Protein 7W3R (pdb70)

Structure (mmCIF, N/CA/C/O backbone):
data_7W3R
#
_entry.id   7W3R
#
_cell.length_a   50.120
_cell.length_b   128.060
_cell.length_c   64.400
_cell.angle_alpha   90.000
_cell.angle_beta   93.490
_cell.angle_gamma   90.000
#
_symmetry.space_group_name_H-M   'P 1 21 1'
#
loop_
_entity.id
_entity.type
_entity.pdbx_description
1 polymer 'Ubiquitin carboxyl-terminal hydrolase 34'
2 non-polymer 'ZINC ION'
3 water water
#
loop_
_atom_site.group_PDB
_atom_site.id
_atom_site.type_symbol
_atom_site.label_atom_id
_atom_site.label_alt_id
_atom_site.label_comp_id
_atom_site.label_asym_id
_atom_site.label_entity_id
_atom_site.label_seq_id
_atom_site.pdbx_PDB_ins_code
_atom_site.Cartn_x
_atom_site.Cartn_y
_atom_site.Cartn_z
_atom_site.occupancy
_atom_site.B_iso_or_equiv
_atom_site.auth_seq_id
_atom_site.auth_comp_id
_atom_site.auth_asym_id
_atom_site.auth_atom_id
_atom_site.pdbx_PDB_model_num
ATOM 1 N N . ARG A 1 4 ? 44.666 71.512 36.633 1.00 63.46 1892 ARG A N 1
ATOM 2 C CA . ARG A 1 4 ? 44.296 70.122 36.407 1.00 64.53 1892 ARG A CA 1
ATOM 3 C C . ARG A 1 4 ? 42.885 69.843 36.933 1.00 60.22 1892 ARG A C 1
ATOM 4 O O . ARG A 1 4 ? 41.950 69.667 36.153 1.00 67.78 1892 ARG A O 1
ATOM 12 N N . PHE A 1 5 ? 42.731 69.799 38.256 1.00 54.04 1893 PHE A N 1
ATOM 13 C CA . PHE A 1 5 ? 41.419 69.767 38.889 1.00 48.74 1893 PHE A CA 1
ATOM 14 C C . PHE A 1 5 ? 41.419 70.739 40.062 1.00 52.39 1893 PHE A C 1
ATOM 15 O O . PHE A 1 5 ? 42.388 70.808 40.825 1.00 56.47 1893 PHE A O 1
ATOM 23 N N . VAL A 1 6 ? 40.320 71.470 40.207 1.00 49.37 1894 VAL A N 1
ATOM 24 C CA . VAL A 1 6 ? 40.143 72.510 41.217 1.00 46.08 1894 VAL A CA 1
ATOM 25 C C . VAL A 1 6 ? 39.429 71.929 42.427 1.00 45.08 1894 VAL A C 1
ATOM 26 O O . VAL A 1 6 ? 38.426 71.214 42.287 1.00 43.79 1894 VAL A O 1
ATOM 30 N N . GLY A 1 7 ? 39.920 72.252 43.622 1.00 41.34 1895 GLY A N 1
ATOM 31 C CA . GLY A 1 7 ? 39.268 71.816 44.837 1.00 39.29 1895 GLY A CA 1
ATOM 32 C C . GLY A 1 7 ? 38.149 72.753 45.262 1.00 37.53 1895 GLY A C 1
ATOM 33 O O . GLY A 1 7 ? 37.802 73.714 44.577 1.00 37.97 1895 GLY A O 1
ATOM 34 N N . LEU A 1 8 ? 37.583 72.456 46.431 1.00 38.77 1896 LEU A N 1
ATOM 35 C CA . LEU A 1 8 ? 36.547 73.279 47.048 1.00 42.97 1896 LEU A CA 1
ATOM 36 C C . LEU A 1 8 ? 36.939 73.544 48.490 1.00 38.32 1896 LEU A C 1
ATOM 37 O O . LEU A 1 8 ? 37.044 72.608 49.287 1.00 39.89 1896 LEU A O 1
ATOM 42 N N . THR A 1 9 ? 37.117 74.821 48.822 1.00 41.16 1897 THR A N 1
ATOM 43 C CA . THR A 1 9 ? 37.549 75.229 50.151 1.00 41.49 1897 THR A CA 1
ATOM 44 C C . THR A 1 9 ? 36.549 74.802 51.214 1.00 37.79 1897 THR A C 1
ATOM 45 O O . THR A 1 9 ? 35.360 75.104 51.125 1.00 40.74 1897 THR A O 1
ATOM 49 N N . ASN A 1 10 ? 37.036 74.104 52.231 1.00 37.39 1898 ASN A N 1
ATOM 50 C CA . ASN A 1 10 ? 36.209 73.799 53.388 1.00 42.44 1898 ASN A CA 1
ATOM 51 C C . ASN A 1 10 ? 35.914 75.086 54.155 1.00 51.85 1898 ASN A C 1
ATOM 52 O O . ASN A 1 10 ? 36.838 75.797 54.568 1.00 48.60 1898 ASN A O 1
ATOM 57 N N . LEU A 1 11 ? 34.626 75.394 54.324 1.00 51.04 1899 LEU A N 1
ATOM 58 C CA . LEU A 1 11 ? 34.177 76.596 55.019 1.00 53.05 1899 LEU A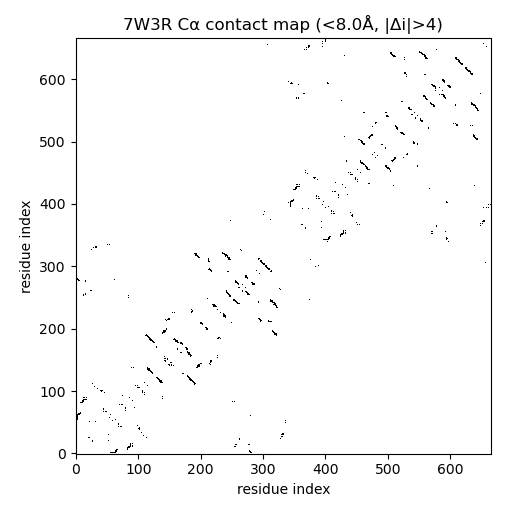 CA 1
ATOM 59 C C . LEU A 1 11 ? 34.089 76.409 56.525 1.00 54.98 1899 LEU A C 1
ATOM 60 O O . LEU A 1 11 ? 33.695 77.349 57.228 1.00 58.46 1899 LEU A O 1
ATOM 65 N N . GLY A 1 12 ? 34.435 75.224 57.023 1.00 51.29 1900 GLY A N 1
ATOM 66 C CA . GLY A 1 12 ? 34.242 74.848 58.409 1.00 54.91 1900 GLY A CA 1
ATOM 67 C C . GLY A 1 12 ? 34.025 73.354 58.562 1.00 56.85 1900 GLY A C 1
ATOM 68 O O . GLY A 1 12 ? 34.923 72.620 58.995 1.00 60.78 1900 GLY A O 1
ATOM 69 N N . ALA A 1 13 ? 32.831 72.887 58.201 1.00 55.20 1901 ALA A N 1
ATOM 70 C CA . ALA A 1 13 ? 32.502 71.465 58.234 1.00 48.85 1901 ALA A CA 1
ATOM 71 C C . ALA A 1 13 ? 31.695 71.097 56.992 1.00 51.18 1901 ALA A C 1
ATOM 72 O O . ALA A 1 13 ? 30.643 70.457 57.066 1.00 50.09 1901 ALA A O 1
ATOM 74 N N . THR A 1 14 ? 32.186 71.511 55.826 1.00 50.90 1902 THR A N 1
ATOM 75 C CA . THR A 1 14 ? 31.474 71.322 54.567 1.00 48.23 1902 THR A CA 1
ATOM 76 C C . THR A 1 14 ? 32.162 70.294 53.674 1.00 46.60 1902 THR A C 1
ATOM 77 O O . THR A 1 14 ? 32.133 70.398 52.444 1.00 48.33 1902 THR A O 1
ATOM 81 N N . CYS A 1 15 ? 32.781 69.287 54.309 1.00 40.39 1903 CYS A N 1
ATOM 82 C CA . CYS A 1 15 ? 33.240 68.086 53.615 1.00 42.09 1903 CYS A CA 1
ATOM 83 C C . CYS A 1 15 ? 32.143 67.508 52.728 1.00 41.67 1903 CYS A C 1
ATOM 84 O O . CYS A 1 15 ? 32.367 67.221 51.545 1.00 45.54 1903 CYS A O 1
ATOM 87 N N . TYR A 1 16 ? 30.948 67.337 53.296 1.00 43.63 1904 TYR A N 1
ATOM 88 C CA . TYR A 1 16 ? 29.839 66.690 52.596 1.00 41.14 1904 TYR A CA 1
ATOM 89 C C . TYR A 1 16 ? 29.454 67.436 51.323 1.00 43.06 1904 TYR A C 1
ATOM 90 O O . TYR A 1 16 ? 28.994 66.818 50.354 1.00 38.69 1904 TYR A O 1
ATOM 99 N N . LEU A 1 17 ? 29.610 68.763 51.311 1.00 40.47 1905 LEU A N 1
ATOM 100 C CA . LEU A 1 17 ? 29.263 69.537 50.121 1.00 38.68 1905 LEU A CA 1
ATOM 101 C C . LEU A 1 17 ? 30.282 69.307 49.014 1.00 36.52 1905 LEU A C 1
ATOM 102 O O . LEU A 1 17 ? 29.920 69.075 47.856 1.00 34.46 1905 LEU A O 1
ATOM 107 N N . ALA A 1 18 ? 31.568 69.371 49.364 1.00 32.99 1906 ALA A N 1
ATOM 108 C CA . ALA A 1 18 ? 32.629 69.194 48.385 1.00 29.69 1906 ALA A CA 1
ATOM 109 C C . ALA A 1 18 ? 32.546 67.827 47.707 1.00 32.26 1906 ALA A C 1
ATOM 110 O O . ALA A 1 18 ? 32.682 67.731 46.482 1.00 34.25 1906 ALA A O 1
ATOM 112 N N . SER A 1 19 ? 32.379 66.748 48.500 1.00 31.74 1907 SER A N 1
ATOM 113 C CA . SER A 1 19 ? 32.178 65.417 47.923 1.00 35.63 1907 SER A CA 1
ATOM 114 C C . SER A 1 19 ? 30.972 65.378 46.978 1.00 32.95 1907 SER A C 1
ATOM 115 O O . SER A 1 19 ? 31.056 64.805 45.889 1.00 34.46 1907 SER A O 1
ATOM 118 N N . THR A 1 20 ? 29.852 65.998 47.368 1.00 34.28 1908 THR A N 1
ATOM 119 C CA . THR A 1 20 ? 28.659 66.010 46.514 1.00 37.57 1908 THR A CA 1
ATOM 120 C C . THR A 1 20 ? 28.885 66.785 45.215 1.00 36.28 1908 THR A C 1
ATOM 121 O O . THR A 1 20 ? 28.632 66.266 44.114 1.00 30.60 1908 THR A O 1
ATOM 125 N N . ILE A 1 21 ? 29.324 68.046 45.322 1.00 36.49 1909 ILE A N 1
ATOM 126 C CA . ILE A 1 21 ? 29.478 68.886 44.135 1.00 35.42 1909 ILE A CA 1
ATOM 127 C C . ILE A 1 21 ? 30.534 68.299 43.198 1.00 32.62 1909 ILE A C 1
ATOM 128 O O . ILE A 1 21 ? 30.364 68.305 41.970 1.00 34.88 1909 ILE A O 1
ATOM 133 N N . GLN A 1 22 ? 31.631 67.757 43.746 1.00 35.32 1910 GLN A N 1
ATOM 134 C CA . GLN A 1 22 ? 32.663 67.220 42.857 1.00 34.07 1910 GLN A CA 1
ATOM 135 C C . GLN A 1 22 ? 32.163 66.001 42.082 1.00 30.52 1910 GLN A C 1
ATOM 136 O O . GLN A 1 22 ? 32.453 65.860 40.886 1.00 31.97 1910 GLN A O 1
ATOM 142 N N . GLN A 1 23 ? 31.427 65.101 42.733 1.00 32.64 1911 GLN A N 1
ATOM 143 C CA . GLN A 1 23 ? 30.948 63.943 41.980 1.00 36.01 1911 GLN A CA 1
ATOM 144 C C . GLN A 1 23 ? 29.932 64.367 40.930 1.00 32.23 1911 GLN A C 1
ATOM 145 O O . GLN A 1 23 ? 29.960 63.862 39.804 1.00 28.99 1911 GLN A O 1
ATOM 151 N N . LEU A 1 24 ? 29.059 65.322 41.269 1.00 31.97 1912 LEU A N 1
ATOM 152 C CA . LEU A 1 24 ? 28.138 65.887 40.274 1.00 35.04 1912 LEU A CA 1
ATOM 153 C C . LEU A 1 24 ? 28.898 66.545 39.132 1.00 32.72 1912 LEU A C 1
ATOM 154 O O . LEU A 1 24 ? 28.572 66.356 37.952 1.00 34.16 1912 LEU A O 1
ATOM 159 N N . TYR A 1 25 ? 29.907 67.346 39.471 1.00 29.91 1913 TYR A N 1
ATOM 160 C CA . TYR A 1 25 ? 30.702 68.034 38.463 1.00 35.69 1913 TYR A CA 1
ATOM 161 C C . TYR A 1 25 ? 31.372 67.047 37.512 1.00 33.76 1913 TYR A C 1
ATOM 162 O O . TYR A 1 25 ? 31.457 67.304 36.309 1.00 39.23 1913 TYR A O 1
ATOM 171 N N . MET A 1 26 ? 31.829 65.903 38.026 1.00 34.43 1914 MET A N 1
ATOM 172 C CA . MET A 1 26 ? 32.539 64.908 37.223 1.00 36.19 1914 MET A CA 1
ATOM 173 C C . MET A 1 26 ? 31.601 63.975 36.460 1.00 38.95 1914 MET A C 1
ATOM 174 O O . MET A 1 26 ? 32.068 63.000 35.852 1.00 39.03 1914 MET A O 1
ATOM 179 N N . ILE A 1 27 ? 30.299 64.242 36.477 1.00 34.20 1915 ILE A N 1
ATOM 180 C CA . ILE A 1 27 ? 29.359 63.457 35.685 1.00 35.23 1915 ILE A CA 1
ATOM 181 C C . ILE A 1 27 ? 28.977 64.343 34.508 1.00 33.90 1915 ILE A C 1
ATOM 182 O O . ILE A 1 27 ? 28.259 65.338 34.693 1.00 33.54 1915 ILE A O 1
ATOM 187 N N . PRO A 1 28 ? 29.493 64.050 33.310 1.00 35.45 1916 PRO A N 1
ATOM 188 C CA . PRO A 1 28 ? 29.322 64.974 32.169 1.00 40.99 1916 PRO A CA 1
ATOM 189 C C . PRO A 1 28 ? 27.880 65.345 31.893 1.00 40.59 1916 PRO A C 1
ATOM 190 O O . PRO A 1 28 ? 27.545 66.520 31.674 1.00 38.76 1916 PRO A O 1
ATOM 194 N N . GLU A 1 29 ? 27.013 64.343 31.902 1.00 38.05 1917 GLU A N 1
ATOM 195 C CA . GLU A 1 29 ? 25.603 64.580 31.659 1.00 43.32 1917 GLU A CA 1
ATOM 196 C C . GLU A 1 29 ? 25.050 65.596 32.663 1.00 39.35 1917 GLU A C 1
ATOM 197 O O . GLU A 1 29 ? 24.313 66.510 32.291 1.00 38.07 1917 GLU A O 1
ATOM 203 N N . ALA A 1 30 ? 25.496 65.532 33.917 1.00 35.76 1918 ALA A N 1
ATOM 204 C CA . ALA A 1 30 ? 25.012 66.486 34.917 1.00 33.28 1918 ALA A CA 1
ATOM 205 C C . ALA A 1 30 ? 25.675 67.852 34.771 1.00 37.80 1918 ALA A C 1
ATOM 206 O O . ALA A 1 30 ? 25.036 68.890 35.008 1.00 37.53 1918 ALA A O 1
ATOM 208 N N . ARG A 1 31 ? 26.970 67.874 34.449 1.00 41.51 1919 ARG A N 1
ATOM 209 C CA . ARG A 1 31 ? 27.654 69.151 34.296 1.00 40.59 1919 ARG A CA 1
ATOM 210 C C . ARG A 1 31 ? 27.037 69.948 33.166 1.00 37.55 1919 ARG A C 1
ATOM 211 O O . ARG A 1 31 ? 26.829 71.159 33.290 1.00 39.03 1919 ARG A O 1
ATOM 219 N N . GLN A 1 32 ? 26.733 69.278 32.057 1.00 34.40 1920 GLN A N 1
ATOM 220 C CA . GLN A 1 32 ? 26.189 69.975 30.895 1.00 43.05 1920 GLN A CA 1
ATOM 221 C C . GLN A 1 32 ? 24.754 70.445 31.142 1.00 39.05 1920 GLN A C 1
ATOM 222 O O . GLN A 1 32 ? 24.384 71.555 30.732 1.00 40.45 1920 GLN A O 1
ATOM 228 N N . ALA A 1 33 ? 23.938 69.631 31.828 1.00 39.11 1921 ALA A N 1
ATOM 229 C CA . ALA A 1 33 ? 22.564 70.037 32.123 1.00 41.19 1921 ALA A CA 1
ATOM 230 C C . ALA A 1 33 ? 22.520 71.267 33.035 1.00 37.36 1921 ALA A C 1
ATOM 231 O O . ALA A 1 33 ? 21.593 72.083 32.940 1.00 41.07 1921 ALA A O 1
ATOM 233 N N . VAL A 1 34 ? 23.516 71.438 33.896 1.00 35.85 1922 VAL A N 1
ATOM 234 C CA . VAL A 1 34 ? 23.559 72.627 34.734 1.00 35.19 1922 VAL A CA 1
ATOM 235 C C . VAL A 1 34 ? 23.931 73.844 33.900 1.00 38.63 1922 VAL A C 1
ATOM 236 O O . VAL A 1 34 ? 23.304 74.905 34.017 1.00 45.30 1922 VAL A O 1
ATOM 240 N N . PHE A 1 35 ? 24.949 73.702 33.035 1.00 36.40 1923 PHE A N 1
ATOM 241 C CA . PHE A 1 35 ? 25.420 74.830 32.225 1.00 43.07 1923 PHE A CA 1
ATOM 242 C C . PHE A 1 35 ? 24.338 75.346 31.284 1.00 43.32 1923 PHE A C 1
ATOM 243 O O . PHE A 1 35 ? 24.185 76.564 31.107 1.00 40.42 1923 PHE A O 1
ATOM 251 N N . THR A 1 36 ? 23.600 74.437 30.643 1.00 43.08 1924 THR A N 1
ATOM 252 C CA . THR A 1 36 ? 22.596 74.798 29.649 1.00 47.11 1924 THR A CA 1
ATOM 253 C C . THR A 1 36 ? 21.194 74.898 30.237 1.00 44.69 1924 THR A C 1
ATOM 254 O O . THR A 1 36 ? 20.213 74.829 29.489 1.00 44.97 1924 THR A O 1
ATOM 258 N N . ALA A 1 37 ? 21.080 75.046 31.552 1.00 44.02 1925 ALA A N 1
ATOM 259 C CA . ALA A 1 37 ? 19.774 75.046 32.185 1.00 42.06 1925 ALA A CA 1
ATOM 260 C C . ALA A 1 37 ? 18.965 76.241 31.719 1.00 44.72 1925 ALA A C 1
ATOM 261 O O . ALA A 1 37 ? 19.489 77.351 31.564 1.00 44.68 1925 ALA A O 1
ATOM 263 N N . LYS A 1 38 ? 17.689 76.003 31.459 1.00 46.91 1926 LYS A N 1
ATOM 264 C CA . LYS A 1 38 ? 16.795 77.070 31.034 1.00 47.82 1926 LYS A CA 1
ATOM 265 C C . LYS A 1 38 ? 16.236 77.771 32.266 1.00 45.20 1926 LYS A C 1
ATOM 266 O O . LYS A 1 38 ? 15.644 77.126 33.133 1.00 54.93 1926 LYS A O 1
ATOM 272 N N . TYR A 1 39 ? 16.433 79.079 32.357 1.00 49.73 1927 TYR A N 1
ATOM 273 C CA . TYR A 1 39 ? 15.859 79.858 33.445 1.00 53.84 1927 TYR A CA 1
ATOM 274 C C . TYR A 1 39 ? 14.432 80.275 33.105 1.00 60.58 1927 TYR A C 1
ATOM 275 O O . TYR A 1 39 ? 14.081 80.466 31.938 1.00 59.97 1927 TYR A O 1
ATOM 284 N N . SER A 1 40 ? 13.604 80.402 34.141 1.00 61.15 1928 SER A N 1
ATOM 285 C CA . SER A 1 40 ? 12.253 80.931 33.991 1.00 61.84 1928 SER A CA 1
ATOM 286 C C . SER A 1 40 ? 11.960 81.845 35.173 1.00 59.56 1928 SER A C 1
ATOM 287 O O . SER A 1 40 ? 12.403 81.583 36.293 1.00 56.59 1928 SER A O 1
ATOM 290 N N . GLU A 1 41 ? 11.206 82.917 34.914 1.00 58.92 1929 GLU A N 1
ATOM 291 C CA . GLU A 1 41 ? 11.053 83.996 35.887 1.00 60.46 1929 GLU A CA 1
ATOM 292 C C . GLU A 1 41 ? 10.561 83.496 37.242 1.00 57.58 1929 GLU A C 1
ATOM 293 O O . GLU A 1 41 ? 11.000 83.987 38.288 1.00 53.41 1929 GLU A O 1
ATOM 299 N N . ASP A 1 42 ? 9.642 82.537 37.255 1.00 64.93 1930 ASP A N 1
ATOM 300 C CA . ASP A 1 42 ? 9.083 82.044 38.511 1.00 68.90 1930 ASP A CA 1
ATOM 301 C C . ASP A 1 42 ? 9.594 80.648 38.876 1.00 66.43 1930 ASP A C 1
ATOM 302 O O . ASP A 1 42 ? 8.834 79.800 39.346 1.00 73.91 1930 ASP A O 1
ATOM 307 N N . MET A 1 43 ? 10.883 80.390 38.683 1.00 59.47 1931 MET A N 1
ATOM 308 C CA . MET A 1 43 ? 11.446 79.084 39.022 1.00 54.88 1931 MET A CA 1
ATOM 309 C C . MET A 1 43 ? 11.881 79.053 40.485 1.00 51.87 1931 MET A C 1
ATOM 310 O O . MET A 1 43 ? 12.279 80.071 41.059 1.00 54.02 1931 MET A O 1
ATOM 315 N N . LYS A 1 44 ? 11.842 77.858 41.075 1.00 59.72 1932 LYS A N 1
ATOM 316 C CA . LYS A 1 44 ? 11.838 77.752 42.529 1.00 68.28 1932 LYS A CA 1
ATOM 317 C C . LYS A 1 44 ? 13.217 77.844 43.184 1.00 71.13 1932 LYS A C 1
ATOM 318 O O . LYS A 1 44 ? 13.283 78.154 44.379 1.00 79.33 1932 LYS A O 1
ATOM 324 N N . HIS A 1 45 ? 14.315 77.599 42.471 1.00 61.47 1933 HIS A N 1
ATOM 325 C CA . HIS A 1 45 ? 15.632 77.664 43.122 1.00 53.29 1933 HIS A CA 1
ATOM 326 C C . HIS A 1 45 ? 16.620 78.477 42.286 1.00 52.72 1933 HIS A C 1
ATOM 327 O O . HIS A 1 45 ? 17.781 78.099 42.086 1.00 51.70 1933 HIS A O 1
ATOM 334 N N . LYS A 1 46 ? 16.178 79.661 41.863 1.00 48.89 1934 LYS A N 1
ATOM 335 C CA . LYS A 1 46 ? 16.873 80.410 40.819 1.00 54.48 1934 LYS A CA 1
ATOM 336 C C . LYS A 1 46 ? 18.305 80.776 41.221 1.00 57.45 1934 LYS A C 1
ATOM 337 O O . LYS A 1 46 ? 19.243 80.586 40.439 1.00 58.11 1934 LYS A O 1
ATOM 343 N N . THR A 1 47 ? 18.494 81.334 42.423 1.00 55.01 1935 THR A N 1
ATOM 344 C CA . THR A 1 47 ? 19.830 81.774 42.815 1.00 54.77 1935 THR A CA 1
ATOM 345 C C . THR A 1 47 ? 20.770 80.595 43.021 1.00 54.29 1935 THR A C 1
ATOM 346 O O . THR A 1 47 ? 21.962 80.677 42.694 1.00 54.28 1935 THR A O 1
ATOM 350 N N . THR A 1 48 ? 20.257 79.507 43.591 1.00 52.54 1936 THR A N 1
ATOM 351 C CA . THR A 1 48 ? 21.039 78.284 43.723 1.00 52.66 1936 THR A CA 1
ATOM 352 C C . THR A 1 48 ? 21.527 77.801 42.364 1.00 50.84 1936 THR A C 1
ATOM 353 O O . THR A 1 48 ? 22.682 77.384 42.214 1.00 49.46 1936 THR A O 1
ATOM 357 N N . LEU A 1 49 ? 20.656 77.851 41.358 1.00 50.80 1937 LEU A N 1
ATOM 358 C CA . LEU A 1 49 ? 21.072 77.515 40.003 1.00 47.61 1937 LEU A CA 1
ATOM 359 C C . LEU A 1 49 ? 22.271 78.353 39.569 1.00 44.80 1937 LEU A C 1
ATOM 360 O O . LEU A 1 49 ? 23.301 77.812 39.161 1.00 44.00 1937 LEU A O 1
ATOM 365 N N . LEU A 1 50 ? 22.145 79.685 39.625 1.00 43.86 1938 LEU A N 1
ATOM 366 C CA . LEU A 1 50 ? 23.243 80.532 39.171 1.00 46.16 1938 LEU A CA 1
ATOM 367 C C . LEU A 1 50 ? 24.525 80.220 39.938 1.00 45.68 1938 LEU A C 1
ATOM 368 O O . LEU A 1 50 ? 25.604 80.082 39.343 1.00 42.86 1938 LEU A O 1
ATOM 373 N N . GLU A 1 51 ? 24.422 80.054 41.253 1.00 44.88 1939 GLU A N 1
ATOM 374 C CA . GLU A 1 51 ? 25.627 79.793 42.030 1.00 45.27 1939 GLU A CA 1
ATOM 375 C C . GLU A 1 51 ? 26.205 78.409 41.734 1.00 45.07 1939 GLU A C 1
ATOM 376 O O . GLU A 1 51 ? 27.425 78.222 41.815 1.00 41.89 1939 GLU A O 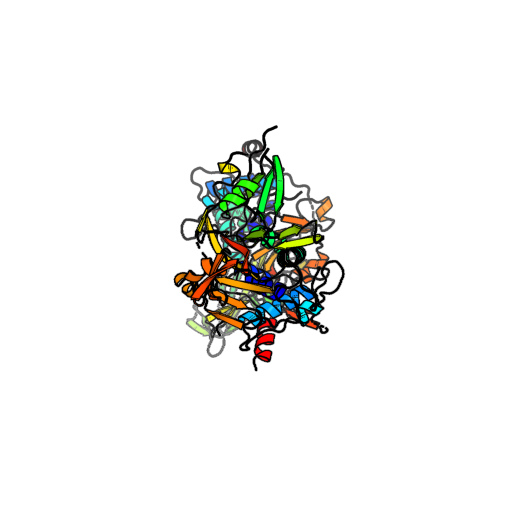1
ATOM 382 N N . LEU A 1 52 ? 25.363 77.431 41.388 1.00 44.65 1940 LEU A N 1
ATOM 383 C CA . LEU A 1 52 ? 25.886 76.132 40.961 1.00 41.77 1940 LEU A CA 1
ATOM 384 C C . LEU A 1 52 ? 26.544 76.238 39.589 1.00 40.17 1940 LEU A C 1
ATOM 385 O O . LEU A 1 52 ? 27.603 75.635 39.353 1.00 39.84 1940 LEU A O 1
ATOM 390 N N . GLN A 1 53 ? 25.958 77.038 38.688 1.00 41.15 1941 GLN A N 1
ATOM 391 C CA . GLN A 1 53 ? 26.578 77.298 37.389 1.00 42.55 1941 GLN A CA 1
ATOM 392 C C . GLN A 1 53 ? 27.944 77.958 37.552 1.00 45.95 1941 GLN A C 1
ATOM 393 O O . GLN A 1 53 ? 28.894 77.634 36.825 1.00 41.07 1941 GLN A O 1
ATOM 399 N N . LYS A 1 54 ? 28.049 78.913 38.480 1.00 49.95 1942 LYS A N 1
ATOM 400 C CA . LYS A 1 54 ? 29.324 79.580 38.705 1.00 49.98 1942 LYS A CA 1
ATOM 401 C C . LYS A 1 54 ? 30.346 78.623 39.296 1.00 47.95 1942 LYS A C 1
ATOM 402 O O . LYS A 1 54 ? 31.519 78.641 38.902 1.00 51.82 1942 LYS A O 1
ATOM 408 N N . MET A 1 55 ? 29.921 77.807 40.265 1.00 45.52 1943 MET A N 1
ATOM 409 C CA . MET A 1 55 ? 30.816 76.814 40.855 1.00 44.22 1943 MET A CA 1
ATOM 410 C C . MET A 1 55 ? 31.349 75.876 39.786 1.00 41.46 1943 MET A C 1
ATOM 411 O O . MET A 1 55 ? 32.564 75.671 39.669 1.00 40.22 1943 MET A O 1
ATOM 416 N N . PHE A 1 56 ? 30.448 75.319 38.971 1.00 38.00 1944 PHE A N 1
ATOM 417 C CA . PHE A 1 56 ? 30.873 74.448 37.884 1.00 36.29 1944 PHE A CA 1
ATOM 418 C C . PHE A 1 56 ? 31.774 75.186 36.913 1.00 38.10 1944 PHE A C 1
ATOM 419 O O . PHE A 1 56 ? 32.789 74.636 36.462 1.00 40.32 1944 PHE A O 1
ATOM 427 N N . THR A 1 57 ? 31.408 76.431 36.558 1.00 36.55 1945 THR A N 1
ATOM 428 C CA . THR A 1 57 ? 32.242 77.235 35.672 1.00 40.68 1945 THR A CA 1
ATOM 429 C C . THR A 1 57 ? 33.629 77.435 36.279 1.00 44.61 1945 THR A C 1
ATOM 430 O O . THR A 1 57 ? 34.648 77.252 35.606 1.00 44.85 1945 THR A O 1
ATOM 434 N N . TYR A 1 58 ? 33.680 77.799 37.562 1.00 46.73 1946 TYR A N 1
ATOM 435 C CA . TYR A 1 58 ? 34.961 77.999 38.234 1.00 45.66 1946 TYR A CA 1
ATOM 436 C C . TYR A 1 58 ? 35.769 76.706 38.262 1.00 47.80 1946 TYR A C 1
ATOM 437 O O . TYR A 1 58 ? 36.970 76.704 37.962 1.00 48.48 1946 TYR A O 1
ATOM 446 N N . LEU A 1 59 ? 35.114 75.584 38.575 1.00 42.79 1947 LEU A N 1
ATOM 447 C CA . LEU A 1 59 ? 35.829 74.313 38.601 1.00 43.65 1947 LEU A CA 1
ATOM 448 C C . LEU A 1 59 ? 36.416 73.990 37.236 1.00 45.52 1947 LEU A C 1
ATOM 449 O O . LEU A 1 59 ? 37.515 73.444 37.148 1.00 37.80 1947 LEU A O 1
ATOM 454 N N . MET A 1 60 ? 35.729 74.375 36.154 1.00 47.40 1948 MET A N 1
ATOM 455 C CA . MET A 1 60 ? 36.209 73.991 34.834 1.00 45.40 1948 MET A CA 1
ATOM 456 C C . MET A 1 60 ? 37.259 74.942 34.274 1.00 48.70 1948 MET A C 1
ATOM 457 O O . MET A 1 60 ? 38.149 74.500 33.538 1.00 48.83 1948 MET A O 1
ATOM 462 N N . GLU A 1 61 ? 37.178 76.236 34.598 1.00 48.45 1949 GLU A N 1
ATOM 463 C CA . GLU A 1 61 ? 37.977 77.246 33.928 1.00 48.65 1949 GLU A CA 1
ATOM 464 C C . GLU A 1 61 ? 38.883 78.061 34.843 1.00 46.17 1949 GLU A C 1
ATOM 465 O O . GLU A 1 61 ? 39.769 78.749 34.331 1.00 50.87 1949 GLU A O 1
ATOM 471 N N . SER A 1 62 ? 38.695 78.021 36.158 1.00 48.12 1950 SER A N 1
ATOM 472 C CA . SER A 1 62 ? 39.539 78.826 37.043 1.00 54.06 1950 SER A CA 1
ATOM 473 C C . SER A 1 62 ? 40.982 78.343 37.006 1.00 57.01 1950 SER A C 1
ATOM 474 O O . SER A 1 62 ? 41.250 77.138 37.085 1.00 59.38 1950 SER A O 1
ATOM 477 N N . GLU A 1 63 ? 41.912 79.297 36.891 1.00 59.24 1951 GLU A N 1
ATOM 478 C CA . GLU A 1 63 ? 43.333 79.022 37.070 1.00 64.88 1951 GLU A CA 1
ATOM 479 C C . GLU A 1 63 ? 43.720 78.848 38.534 1.00 66.40 1951 GLU A C 1
ATOM 480 O O . GLU A 1 63 ? 44.844 78.416 38.808 1.00 71.08 1951 GLU A O 1
ATOM 486 N N . CYS A 1 64 ? 42.833 79.178 39.473 1.00 65.01 1952 CYS A N 1
ATOM 487 C CA . CYS A 1 64 ? 43.134 79.019 40.889 1.00 60.00 1952 CYS A CA 1
ATOM 488 C C . CYS A 1 64 ? 43.168 77.536 41.255 1.00 58.38 1952 CYS A C 1
ATOM 489 O O . CYS A 1 64 ? 42.999 76.652 40.410 1.00 62.45 1952 CYS A O 1
ATOM 492 N N . LYS A 1 65 ? 43.386 77.258 42.543 1.00 59.34 1953 LYS A N 1
ATOM 493 C CA . LYS A 1 65 ? 43.415 75.878 43.009 1.00 59.73 1953 LYS A CA 1
ATOM 494 C C . LYS A 1 65 ? 42.156 75.456 43.762 1.00 58.11 1953 LYS A C 1
ATOM 495 O O . LYS A 1 65 ? 41.948 74.251 43.956 1.00 58.41 1953 LYS A O 1
ATOM 501 N N . ALA A 1 66 ? 41.309 76.397 44.183 1.00 55.44 1954 ALA A N 1
ATOM 502 C CA . ALA A 1 66 ? 40.111 76.022 44.922 1.00 54.34 1954 ALA A CA 1
ATOM 503 C C . ALA A 1 66 ? 39.062 77.111 44.793 1.00 51.43 1954 ALA A C 1
ATOM 504 O O . ALA A 1 66 ? 39.382 78.300 44.838 1.00 47.97 1954 ALA A O 1
ATOM 506 N N . TYR A 1 67 ? 37.810 76.691 44.632 1.00 49.03 1955 TYR A N 1
ATOM 507 C CA . TYR A 1 67 ? 36.686 77.604 44.719 1.00 44.12 1955 TYR A CA 1
ATOM 508 C C . TYR A 1 67 ? 36.219 77.731 46.161 1.00 42.35 1955 TYR A C 1
ATOM 509 O O . TYR A 1 67 ? 36.132 76.740 46.895 1.00 46.36 1955 TYR A O 1
ATOM 518 N N . ASN A 1 68 ? 35.883 78.947 46.545 1.00 45.31 1956 ASN A N 1
ATOM 519 C CA . ASN A 1 68 ? 35.281 79.226 47.840 1.00 46.11 1956 ASN A CA 1
ATOM 520 C C . ASN A 1 68 ? 33.769 79.143 47.691 1.00 41.69 1956 ASN A C 1
ATOM 521 O O . ASN A 1 68 ? 33.144 80.083 47.172 1.00 43.19 1956 ASN A O 1
ATOM 526 N N . PRO A 1 69 ? 33.144 78.062 48.128 1.00 44.38 1957 PRO A N 1
ATOM 527 C CA . PRO A 1 69 ? 31.712 77.892 47.862 1.00 49.30 1957 PRO A CA 1
ATOM 528 C C . PRO A 1 69 ? 30.813 78.722 48.764 1.00 51.09 1957 PRO A C 1
ATOM 529 O O . PRO A 1 69 ? 29.632 78.393 48.913 1.00 51.60 1957 PRO A O 1
ATOM 533 N N . ARG A 1 70 ? 31.333 79.794 49.365 1.00 53.14 1958 ARG A N 1
ATOM 534 C CA . ARG A 1 70 ? 30.497 80.598 50.255 1.00 53.08 1958 ARG A CA 1
ATOM 535 C C . ARG A 1 70 ? 29.255 81.193 49.590 1.00 52.15 1958 ARG A C 1
ATOM 536 O O . ARG A 1 70 ? 28.176 81.110 50.202 1.00 53.01 1958 ARG A O 1
ATOM 544 N N . PRO A 1 71 ? 29.311 81.800 48.392 1.00 52.78 1959 PRO A N 1
ATOM 545 C CA . PRO A 1 71 ? 28.062 82.320 47.799 1.00 53.99 1959 PRO A CA 1
ATOM 546 C C . PRO A 1 71 ? 26.987 81.256 47.628 1.00 55.03 1959 PRO A C 1
ATOM 547 O O . PRO A 1 71 ? 25.796 81.538 47.815 1.00 56.14 1959 PRO A O 1
ATOM 551 N N . PHE A 1 72 ? 27.381 80.036 47.261 1.00 54.35 1960 PHE A N 1
ATOM 552 C CA . PHE A 1 72 ? 26.410 78.963 47.085 1.00 51.04 1960 PHE A CA 1
ATOM 553 C C . PHE A 1 72 ? 25.769 78.585 48.413 1.00 49.87 1960 PHE A C 1
ATOM 554 O O . PHE A 1 72 ? 24.552 78.394 48.490 1.00 57.56 1960 PHE A O 1
ATOM 562 N N . CYS A 1 73 ? 26.569 78.487 49.477 1.00 48.76 1961 CYS A N 1
ATOM 563 C CA . CYS A 1 73 ? 26.001 78.135 50.776 1.00 51.53 1961 CYS A CA 1
ATOM 564 C C . CYS A 1 73 ? 25.017 79.195 51.271 1.00 57.43 1961 CYS A C 1
ATOM 565 O O . CYS A 1 73 ? 23.959 78.862 51.817 1.00 58.92 1961 CYS A O 1
ATOM 568 N N . LYS A 1 74 ? 25.333 80.476 51.070 1.00 63.07 1962 LYS A N 1
ATOM 569 C CA . LYS A 1 74 ? 24.498 81.568 51.563 1.00 66.13 1962 LYS A CA 1
ATOM 570 C C . LYS A 1 74 ? 23.168 81.695 50.820 1.00 67.01 1962 LYS A C 1
ATOM 571 O O . LYS A 1 74 ? 22.286 82.429 51.280 1.00 70.03 1962 LYS A O 1
ATOM 577 N N . THR A 1 75 ? 23.007 81.007 49.693 1.00 61.44 1963 THR A N 1
ATOM 578 C CA . THR A 1 75 ? 21.755 80.942 48.957 1.00 62.29 1963 THR A CA 1
ATOM 579 C C . THR A 1 75 ? 21.029 79.621 49.169 1.00 58.77 1963 THR A C 1
ATOM 580 O O . THR A 1 75 ? 19.908 79.451 48.678 1.00 58.99 1963 THR A O 1
ATOM 584 N N . TYR A 1 76 ? 21.634 78.698 49.909 1.00 54.08 1964 TYR A N 1
ATOM 585 C CA . TYR A 1 76 ? 21.100 77.355 50.074 1.00 51.46 1964 TYR A CA 1
ATOM 586 C C . TYR A 1 76 ? 20.225 77.259 51.320 1.00 55.72 1964 TYR A C 1
ATOM 587 O O . TYR A 1 76 ? 20.632 77.681 52.408 1.00 60.37 1964 TYR A O 1
ATOM 596 N N . THR A 1 77 ? 19.033 76.680 51.160 1.00 57.84 1965 THR A N 1
ATOM 597 C CA . THR A 1 77 ? 18.124 76.410 52.268 1.00 61.43 1965 THR A CA 1
ATOM 598 C C . THR A 1 77 ? 17.762 74.929 52.267 1.00 66.02 1965 THR A C 1
ATOM 599 O O . THR A 1 77 ? 17.384 74.386 51.224 1.00 68.30 1965 THR A O 1
ATOM 603 N N . MET A 1 78 ? 17.884 74.274 53.427 1.00 67.76 1966 MET A N 1
ATOM 604 C CA . MET A 1 78 ? 17.603 72.845 53.540 1.00 69.59 1966 MET A CA 1
ATOM 605 C C . MET A 1 78 ? 16.340 72.556 54.341 1.00 76.64 1966 MET A C 1
ATOM 606 O O . MET A 1 78 ? 15.390 71.978 53.806 1.00 78.27 1966 MET A O 1
ATOM 611 N N . ASP A 1 79 ? 16.301 72.920 55.624 1.00 81.86 1967 ASP A N 1
ATOM 612 C CA . ASP A 1 79 ? 15.087 72.751 56.417 1.00 84.88 1967 ASP A CA 1
ATOM 613 C C . ASP A 1 79 ? 14.800 74.029 57.197 1.00 86.42 1967 ASP A C 1
ATOM 614 O O . ASP A 1 79 ? 13.854 74.757 56.874 1.00 86.34 1967 ASP A O 1
ATOM 619 N N . LYS A 1 80 ? 15.600 74.312 58.224 1.00 85.78 1968 LYS A N 1
ATOM 620 C CA . LYS A 1 80 ? 15.650 75.668 58.745 1.00 87.45 1968 LYS A CA 1
ATOM 621 C C . LYS A 1 80 ? 16.373 76.544 57.728 1.00 90.92 1968 LYS A C 1
ATOM 622 O O . LYS A 1 80 ? 17.288 76.098 57.034 1.00 98.85 1968 LYS A O 1
ATOM 628 N N . GLN A 1 81 ? 15.953 77.802 57.648 1.00 89.95 1969 GLN A N 1
ATOM 629 C CA . GLN A 1 81 ? 16.218 78.611 56.461 1.00 88.88 1969 GLN A CA 1
ATOM 630 C C . GLN A 1 81 ? 17.673 78.662 55.981 1.00 86.65 1969 GLN A C 1
ATOM 631 O O . GLN A 1 81 ? 17.877 78.619 54.759 1.00 87.38 1969 GLN A O 1
ATOM 637 N N . PRO A 1 82 ? 18.699 78.778 56.832 1.00 81.63 1970 PRO A N 1
ATOM 638 C CA . PRO A 1 82 ? 20.062 78.839 56.294 1.00 78.22 1970 PRO A CA 1
ATOM 639 C C . PRO A 1 82 ? 20.788 77.500 56.345 1.00 76.50 1970 PRO A C 1
ATOM 640 O O . PRO A 1 82 ? 20.378 76.554 57.019 1.00 79.88 1970 PRO A O 1
ATOM 644 N N . LEU A 1 83 ? 21.891 77.435 55.593 1.00 71.06 1971 LEU A N 1
ATOM 645 C CA . LEU A 1 83 ? 22.775 76.272 55.573 1.00 63.05 1971 LEU A CA 1
ATOM 646 C C . LEU A 1 83 ? 24.005 76.613 56.405 1.00 67.21 1971 LEU A C 1
ATOM 647 O O . LEU A 1 83 ? 24.845 77.414 55.984 1.00 71.90 1971 LEU A O 1
ATOM 652 N N . ASN A 1 84 ? 24.112 76.004 57.582 1.00 68.09 1972 ASN A N 1
ATOM 653 C CA . ASN A 1 84 ? 25.141 76.387 58.538 1.00 68.52 1972 ASN A CA 1
ATOM 654 C C . ASN A 1 84 ? 26.517 75.890 58.101 1.00 70.04 1972 ASN A C 1
ATOM 655 O O . ASN A 1 84 ? 26.703 74.704 57.808 1.00 72.11 1972 ASN A O 1
ATOM 660 N N . THR A 1 85 ? 27.487 76.806 58.097 1.00 67.07 1973 THR A N 1
ATOM 661 C CA . THR A 1 85 ? 28.844 76.551 57.627 1.00 66.88 1973 THR A CA 1
ATOM 662 C C . THR A 1 85 ? 29.641 75.616 58.533 1.00 65.95 1973 THR A C 1
ATOM 663 O O . THR A 1 85 ? 30.707 75.142 58.120 1.00 63.25 1973 THR A O 1
ATOM 667 N N . GLY A 1 86 ? 29.165 75.340 59.745 1.00 65.49 1974 GLY A N 1
ATOM 668 C CA . GLY A 1 86 ? 29.982 74.627 60.708 1.00 65.74 1974 GLY A CA 1
ATOM 669 C C . GLY A 1 86 ? 29.379 73.350 61.252 1.00 64.96 1974 GLY A C 1
ATOM 670 O O . GLY A 1 86 ? 29.874 72.801 62.242 1.00 63.09 1974 GLY A O 1
ATOM 671 N N . GLU A 1 87 ? 28.315 72.866 60.619 1.00 64.16 1975 GLU A N 1
ATOM 672 C CA . GLU A 1 87 ? 27.651 71.634 61.020 1.00 65.03 1975 GLU A CA 1
ATOM 673 C C . GLU A 1 87 ? 27.851 70.579 59.939 1.00 64.70 1975 GLU A C 1
ATOM 674 O O . GLU A 1 87 ? 27.641 70.853 58.752 1.00 63.65 1975 GLU A O 1
ATOM 680 N N . GLN A 1 88 ? 28.256 69.378 60.351 1.00 62.86 1976 GLN A N 1
ATOM 681 C CA . GLN A 1 88 ? 28.569 68.294 59.420 1.00 63.46 1976 GLN A CA 1
ATOM 682 C C . GLN A 1 88 ? 27.280 67.564 59.055 1.00 63.28 1976 GLN A C 1
ATOM 683 O O . GLN A 1 88 ? 26.845 66.655 59.765 1.00 70.58 1976 GLN A O 1
ATOM 689 N N . LYS A 1 89 ? 26.672 67.957 57.937 1.00 53.73 1977 LYS A N 1
ATOM 690 C CA . LYS A 1 89 ? 25.455 67.319 57.455 1.00 53.05 1977 LYS A CA 1
ATOM 691 C C . LYS A 1 89 ? 25.745 65.923 56.911 1.00 49.58 1977 LYS A C 1
ATOM 692 O O . LYS A 1 89 ? 26.843 65.626 56.438 1.00 51.26 1977 LYS A O 1
ATOM 698 N N . ASP A 1 90 ? 24.726 65.069 56.953 1.00 42.25 1978 ASP A N 1
ATOM 699 C CA . ASP A 1 90 ? 24.822 63.774 56.297 1.00 42.80 1978 ASP A CA 1
ATOM 700 C C . ASP A 1 90 ? 24.983 63.961 54.791 1.00 42.20 1978 ASP A C 1
ATOM 701 O O . ASP A 1 90 ? 24.227 64.707 54.164 1.00 41.09 1978 ASP A O 1
ATOM 706 N N . MET A 1 91 ? 25.972 63.275 54.207 1.00 38.01 1979 MET A N 1
ATOM 707 C CA . MET A 1 91 ? 26.246 63.472 52.787 1.00 38.93 1979 MET A CA 1
ATOM 708 C C . MET A 1 91 ? 25.098 62.960 51.921 1.00 39.60 1979 MET A C 1
ATOM 709 O O . MET A 1 91 ? 24.694 63.635 50.969 1.00 37.61 1979 MET A O 1
ATOM 714 N N . THR A 1 92 ? 24.573 61.765 52.221 1.00 41.25 1980 THR A N 1
ATOM 715 C CA . THR A 1 92 ? 23.442 61.241 51.451 1.00 40.86 1980 THR A CA 1
ATOM 716 C C . THR A 1 92 ? 22.269 62.213 51.452 1.00 41.70 1980 THR A C 1
ATOM 717 O O . THR A 1 92 ? 21.680 62.492 50.402 1.00 44.24 1980 THR A O 1
ATOM 721 N N . GLU A 1 93 ? 21.916 62.739 52.628 1.00 41.17 1981 GLU A N 1
ATOM 722 C CA . GLU A 1 93 ? 20.826 63.708 52.714 1.00 49.00 1981 GLU A CA 1
ATOM 723 C C . GLU A 1 93 ? 21.093 64.939 51.860 1.00 43.71 1981 GLU A C 1
ATOM 724 O O . GLU A 1 93 ? 20.171 65.474 51.238 1.00 41.80 1981 GLU A O 1
ATOM 730 N N . PHE A 1 94 ? 22.341 65.417 51.822 1.00 38.97 1982 PHE A N 1
ATOM 731 C CA . PHE A 1 94 ? 22.625 66.622 51.042 1.00 39.01 1982 PHE A CA 1
ATOM 732 C C . PHE A 1 94 ? 22.570 66.339 49.548 1.00 38.55 1982 PHE A C 1
ATOM 733 O O . PHE A 1 94 ? 22.014 67.128 48.769 1.00 37.62 1982 PHE A O 1
ATOM 741 N N . PHE A 1 95 ? 23.197 65.241 49.123 1.00 37.50 1983 PHE A N 1
ATOM 742 C CA . PHE A 1 95 ? 23.087 64.795 47.742 1.00 34.62 1983 PHE A CA 1
ATOM 743 C C . PHE A 1 95 ? 21.626 64.715 47.302 1.00 32.96 1983 PHE A C 1
ATOM 744 O O . PHE A 1 95 ? 21.244 65.270 46.260 1.00 35.18 1983 PHE A O 1
ATOM 752 N N . THR A 1 96 ? 20.788 64.041 48.100 1.00 30.76 1984 THR A N 1
ATOM 753 C CA . THR A 1 96 ? 19.363 63.930 47.771 1.00 38.37 1984 THR A CA 1
ATOM 754 C C . THR A 1 96 ? 18.687 65.296 47.767 1.00 41.88 1984 THR A C 1
ATOM 755 O O . THR A 1 96 ? 17.814 65.568 46.926 1.00 39.88 1984 THR A O 1
ATOM 759 N N . ASP A 1 97 ? 19.079 66.174 48.696 1.00 39.94 1985 ASP A N 1
ATOM 760 C CA . ASP A 1 97 ? 18.467 67.496 48.763 1.00 44.18 1985 ASP A CA 1
ATOM 761 C C . ASP A 1 97 ? 18.791 68.313 47.517 1.00 46.06 1985 ASP A C 1
ATOM 762 O O . ASP A 1 97 ? 17.899 68.938 46.927 1.00 40.07 1985 ASP A O 1
ATOM 767 N N . LEU A 1 98 ? 20.061 68.308 47.097 1.00 43.31 1986 LEU A N 1
ATOM 768 C CA . LEU A 1 98 ? 20.468 69.066 45.914 1.00 43.56 1986 LEU A CA 1
ATOM 769 C C . LEU A 1 98 ? 19.789 68.534 44.667 1.00 40.95 1986 LEU A C 1
ATOM 770 O O . LEU A 1 98 ? 19.264 69.307 43.860 1.00 38.94 1986 LEU A O 1
ATOM 775 N N . ILE A 1 99 ? 19.841 67.208 44.473 1.00 40.76 1987 ILE A N 1
ATOM 776 C CA . ILE A 1 99 ? 19.278 66.598 43.277 1.00 40.84 1987 ILE A CA 1
ATOM 777 C C . ILE A 1 99 ? 17.795 66.932 43.176 1.00 39.36 1987 ILE A C 1
ATOM 778 O O . ILE A 1 99 ? 17.291 67.262 42.095 1.00 40.31 1987 ILE A O 1
ATOM 783 N N . THR A 1 100 ? 17.088 66.898 44.312 1.00 38.00 1988 THR A N 1
ATOM 784 C CA . THR A 1 100 ? 15.667 67.227 44.336 1.00 45.43 1988 THR A CA 1
ATOM 785 C C . THR A 1 100 ? 15.423 68.708 44.042 1.00 45.86 1988 THR A C 1
ATOM 786 O O . THR A 1 100 ? 14.434 69.059 43.385 1.00 43.38 1988 THR A O 1
ATOM 790 N N . LYS A 1 101 ? 16.310 69.590 44.514 1.00 45.81 1989 LYS A N 1
ATOM 791 C CA . LYS A 1 101 ? 16.236 70.995 44.114 1.00 47.86 1989 LYS A CA 1
ATOM 792 C C . LYS A 1 101 ? 16.376 71.139 42.605 1.00 44.71 1989 LYS A C 1
ATOM 793 O O . LYS A 1 101 ? 15.599 71.858 41.962 1.00 43.99 1989 LYS A O 1
ATOM 799 N N . ILE A 1 102 ? 17.375 70.469 42.019 1.00 42.64 1990 ILE A N 1
ATOM 800 C CA . ILE A 1 102 ? 17.565 70.552 40.574 1.00 42.13 1990 ILE A CA 1
ATOM 801 C C . ILE A 1 102 ? 16.330 70.044 39.847 1.00 45.40 1990 ILE A C 1
ATOM 802 O O . ILE A 1 102 ? 15.869 70.656 38.873 1.00 51.77 1990 ILE A O 1
ATOM 807 N N . GLU A 1 103 ? 15.767 68.932 40.324 1.00 41.61 1991 GLU A N 1
ATOM 808 C CA . GLU A 1 103 ? 14.531 68.399 39.764 1.00 48.27 1991 GLU A CA 1
ATOM 809 C C . GLU A 1 103 ? 13.411 69.431 39.803 1.00 47.82 1991 GLU A C 1
ATOM 810 O O . GLU A 1 103 ? 12.629 69.553 38.852 1.00 47.61 1991 GLU A O 1
ATOM 816 N N . GLU A 1 104 ? 13.328 70.196 40.885 1.00 46.06 1992 GLU A N 1
ATOM 817 C CA . GLU A 1 104 ? 12.259 71.171 41.011 1.00 47.98 1992 GLU A CA 1
ATOM 818 C C . GLU A 1 104 ? 12.509 72.453 40.218 1.00 50.95 1992 GLU A C 1
ATOM 819 O O . GLU A 1 104 ? 11.613 73.305 40.163 1.00 53.94 1992 GLU A O 1
ATOM 825 N N . MET A 1 105 ? 13.688 72.623 39.604 1.00 42.99 1993 MET A N 1
ATOM 826 C CA . MET A 1 105 ? 13.969 73.881 38.912 1.00 49.73 1993 MET A CA 1
ATOM 827 C C . MET A 1 105 ? 13.086 74.074 37.681 1.00 52.34 1993 MET A C 1
ATOM 828 O O . MET A 1 105 ? 12.663 75.199 37.386 1.00 54.63 1993 MET A O 1
ATOM 833 N N . SER A 1 106 ? 12.818 73.009 36.937 1.00 49.60 1994 SER A N 1
ATOM 834 C CA . SER A 1 106 ? 12.155 73.126 35.647 1.00 50.69 1994 SER A CA 1
ATOM 835 C C . SER A 1 106 ? 11.689 71.741 35.214 1.00 46.44 1994 SER A C 1
ATOM 836 O O . SER A 1 106 ? 12.227 70.735 35.676 1.00 45.96 1994 SER A O 1
ATOM 839 N N . PRO A 1 107 ? 10.686 71.671 34.335 1.00 49.91 1995 PRO A N 1
ATOM 840 C CA . PRO A 1 107 ? 10.331 70.367 33.751 1.00 47.28 1995 PRO A CA 1
ATOM 841 C C . PRO A 1 107 ? 11.502 69.712 33.044 1.00 46.53 1995 PRO A C 1
ATOM 842 O O . PRO A 1 107 ? 11.677 68.491 33.122 1.00 48.49 1995 PRO A O 1
ATOM 846 N N . GLU A 1 108 ? 12.308 70.507 32.344 1.00 52.47 1996 GLU A N 1
ATOM 847 C CA . GLU A 1 108 ? 13.465 69.971 31.639 1.00 54.74 1996 GLU A CA 1
ATOM 848 C C . GLU A 1 108 ? 14.417 69.271 32.603 1.00 53.16 1996 GLU A C 1
ATOM 849 O O . GLU A 1 108 ? 14.846 68.134 32.361 1.00 53.78 1996 GLU A O 1
ATOM 855 N N . LEU A 1 109 ? 14.742 69.934 33.717 1.00 49.86 1997 LEU A N 1
ATOM 856 C CA . LEU A 1 109 ? 15.723 69.397 34.656 1.00 45.46 1997 LEU A CA 1
ATOM 857 C C . LEU A 1 109 ? 15.151 68.215 35.425 1.00 46.34 1997 LEU A C 1
ATOM 858 O O . LEU A 1 109 ? 15.863 67.236 35.681 1.00 44.91 1997 LEU A O 1
ATOM 863 N N . LYS A 1 110 ? 13.863 68.275 35.784 1.00 44.03 1998 LYS A N 1
ATOM 864 C CA . LYS A 1 110 ? 13.233 67.118 36.413 1.00 44.85 1998 LYS A CA 1
ATOM 865 C C . LYS A 1 110 ? 13.394 65.883 35.540 1.00 42.35 1998 LYS A C 1
ATOM 866 O O . LYS A 1 110 ? 13.769 64.812 36.028 1.00 40.44 1998 LYS A O 1
ATOM 872 N N . ASN A 1 111 ? 13.134 66.020 34.234 1.00 43.70 1999 ASN A N 1
ATOM 873 C CA . ASN A 1 111 ? 13.273 64.881 33.330 1.00 47.72 1999 ASN A CA 1
ATOM 874 C C . ASN A 1 111 ? 14.717 64.404 33.251 1.00 47.54 1999 ASN A C 1
ATOM 875 O O . ASN A 1 111 ? 14.978 63.196 33.295 1.00 45.79 1999 ASN A O 1
ATOM 880 N N . THR A 1 112 ? 15.673 65.331 33.147 1.00 45.64 2000 THR A N 1
ATOM 881 C CA . THR A 1 112 ? 17.076 64.922 33.091 1.00 46.24 2000 THR A CA 1
ATOM 882 C C . THR A 1 112 ? 17.486 64.205 34.368 1.00 43.33 2000 THR A C 1
ATOM 883 O O . THR A 1 112 ? 18.158 63.167 34.322 1.00 40.25 2000 THR A O 1
ATOM 887 N N . VAL A 1 113 ? 17.047 64.721 35.514 1.00 40.77 2001 VAL A N 1
ATOM 888 C CA . VAL A 1 113 ? 17.497 64.206 36.802 1.00 42.01 2001 VAL A CA 1
ATOM 889 C C . VAL A 1 113 ? 16.881 62.833 37.085 1.00 41.46 2001 VAL A C 1
ATOM 890 O O . VAL A 1 113 ? 17.568 61.902 37.538 1.00 38.50 2001 VAL A O 1
ATOM 894 N N . LYS A 1 114 ? 15.575 62.691 36.820 1.00 36.89 2002 LYS A N 1
ATOM 895 C CA . LYS A 1 114 ? 14.901 61.415 37.019 1.00 37.60 2002 LYS A CA 1
ATOM 896 C C . LYS A 1 114 ? 15.511 60.323 36.148 1.00 38.73 2002 LYS A C 1
ATOM 897 O O . LYS A 1 114 ? 15.542 59.156 36.545 1.00 36.38 2002 LYS A O 1
ATOM 903 N N . SER A 1 115 ? 15.982 60.673 34.953 1.00 39.83 2003 SER A N 1
ATOM 904 C CA . SER A 1 115 ? 16.624 59.678 34.103 1.00 39.25 2003 SER A CA 1
ATOM 905 C C . SER A 1 115 ? 18.055 59.399 34.563 1.00 37.99 2003 SER A C 1
ATOM 906 O O . SER A 1 115 ? 18.514 58.250 34.562 1.00 37.35 2003 SER A O 1
ATOM 909 N N . LEU A 1 116 ? 18.764 60.439 34.980 1.00 33.79 2004 LEU A N 1
ATOM 910 C CA . LEU A 1 116 ? 20.180 60.294 35.282 1.00 35.47 2004 LEU A CA 1
ATOM 911 C C . LEU A 1 116 ? 20.413 59.655 36.649 1.00 36.66 2004 LEU A C 1
ATOM 912 O O . LEU A 1 116 ? 21.260 58.757 36.789 1.00 37.06 2004 LEU A O 1
ATOM 917 N N . PHE A 1 117 ? 19.677 60.094 37.671 1.00 36.84 2005 PHE A N 1
ATOM 918 C CA . PHE A 1 117 ? 19.886 59.625 39.032 1.00 36.84 2005 PHE A CA 1
ATOM 919 C C . PHE A 1 117 ? 18.710 58.867 39.633 1.00 37.72 2005 PHE A C 1
ATOM 920 O O . PHE A 1 117 ? 18.887 58.244 40.690 1.00 34.80 2005 PHE A O 1
ATOM 928 N N . GLY A 1 118 ? 17.535 58.891 39.000 1.00 36.08 2006 GLY A N 1
ATOM 929 C CA . GLY A 1 118 ? 16.319 58.370 39.589 1.00 35.23 2006 GLY A CA 1
ATOM 930 C C . GLY A 1 118 ? 15.991 56.954 39.151 1.00 34.80 2006 GLY A C 1
ATOM 931 O O . GLY A 1 118 ? 16.280 56.552 38.028 1.00 34.55 2006 GLY A O 1
ATOM 932 N N . GLY A 1 119 ? 15.378 56.199 40.065 1.00 40.22 2007 GLY A N 1
ATOM 933 C CA . GLY A 1 119 ? 14.944 54.843 39.786 1.00 38.47 2007 GLY A CA 1
ATOM 934 C C . GLY A 1 119 ? 13.601 54.584 40.437 1.00 34.90 2007 GLY A C 1
ATOM 935 O O . GLY A 1 119 ? 13.071 55.431 41.152 1.00 36.42 2007 GLY A O 1
ATOM 936 N N . VAL A 1 120 ? 13.062 53.385 40.204 1.00 41.18 2008 VAL A N 1
ATOM 937 C CA . VAL A 1 120 ? 11.771 53.002 40.768 1.00 41.29 2008 VAL A CA 1
ATOM 938 C C . VAL A 1 120 ? 11.879 51.594 41.338 1.00 37.62 2008 VAL A C 1
ATOM 939 O O . VAL A 1 120 ? 12.255 50.647 40.632 1.00 36.56 2008 VAL A O 1
ATOM 943 N N . ILE A 1 121 ? 11.582 51.480 42.608 1.00 35.72 2009 ILE A N 1
ATOM 944 C CA . ILE A 1 121 ? 11.434 50.230 43.336 1.00 36.42 2009 ILE A CA 1
ATOM 945 C C . ILE A 1 121 ? 9.954 49.852 43.345 1.00 42.67 2009 ILE A C 1
ATOM 946 O O . ILE A 1 121 ? 9.094 50.722 43.521 1.00 42.47 2009 ILE A O 1
ATOM 951 N N . THR A 1 122 ? 9.643 48.573 43.130 1.00 46.37 2010 THR A N 1
ATOM 952 C CA . THR A 1 122 ? 8.284 48.061 43.302 1.00 47.87 2010 THR A CA 1
ATOM 953 C C . THR A 1 122 ? 8.234 47.177 44.538 1.00 46.74 2010 THR A C 1
ATOM 954 O O . THR A 1 122 ? 9.094 46.289 44.720 1.00 44.92 2010 THR A O 1
ATOM 958 N N . ASN A 1 123 ? 7.299 47.502 45.432 1.00 41.10 2011 ASN A N 1
ATOM 959 C CA . ASN A 1 123 ? 7.018 46.715 46.625 1.00 40.90 2011 ASN A CA 1
ATOM 960 C C . ASN A 1 123 ? 5.818 45.829 46.295 1.00 47.41 2011 ASN A C 1
ATOM 961 O O . ASN A 1 123 ? 4.709 46.330 46.092 1.00 48.40 2011 ASN A O 1
ATOM 966 N N . ASN A 1 124 ? 6.050 44.523 46.198 1.00 48.69 2012 ASN A N 1
ATOM 967 C CA . ASN A 1 124 ? 4.997 43.565 45.886 1.00 46.59 2012 ASN A CA 1
ATOM 968 C C . ASN A 1 124 ? 4.619 42.773 47.131 1.00 43.75 2012 ASN A C 1
ATOM 969 O O . ASN A 1 124 ? 5.473 42.447 47.953 1.00 39.24 2012 ASN A O 1
ATOM 974 N N . VAL A 1 125 ? 3.346 42.395 47.257 1.00 46.53 2013 VAL A N 1
ATOM 975 C CA . VAL A 1 125 ? 3.015 41.348 48.215 1.00 45.87 2013 VAL A CA 1
ATOM 976 C C . VAL A 1 125 ? 2.114 40.343 47.524 1.00 45.87 2013 VAL A C 1
ATOM 977 O O . VAL A 1 125 ? 1.071 40.712 46.976 1.00 44.56 2013 VAL A O 1
ATOM 981 N N . VAL A 1 126 ? 2.535 39.084 47.509 1.00 44.33 2014 VAL A N 1
ATOM 982 C CA . VAL A 1 126 ? 1.816 38.040 46.798 1.00 42.95 2014 VAL A CA 1
ATOM 983 C C . VAL A 1 126 ? 1.194 37.134 47.847 1.00 44.74 2014 VAL A C 1
ATOM 984 O O . VAL A 1 126 ? 1.909 36.553 48.665 1.00 42.26 2014 VAL A O 1
ATOM 988 N N . SER A 1 127 ? -0.134 37.038 47.858 1.00 38.88 2015 SER A N 1
ATOM 989 C CA . SER A 1 127 ? -0.798 36.173 48.825 1.00 43.49 2015 SER A CA 1
ATOM 990 C C . SER A 1 127 ? -0.615 34.712 48.427 1.00 44.56 2015 SER A C 1
ATOM 991 O O . SER A 1 127 ? -0.639 34.365 47.245 1.00 42.64 2015 SER A O 1
ATOM 994 N N . LEU A 1 128 ? -0.374 33.868 49.425 1.00 43.50 2016 LEU A N 1
ATOM 995 C CA . LEU A 1 128 ? -0.337 32.424 49.220 1.00 49.03 2016 LEU A CA 1
ATOM 996 C C . LEU A 1 128 ? -1.658 31.743 49.567 1.00 52.20 2016 LEU A C 1
ATOM 997 O O . LEU A 1 128 ? -1.762 30.523 49.443 1.00 49.76 2016 LEU A O 1
ATOM 1002 N N . ASP A 1 129 ? -2.675 32.491 49.991 1.00 41.56 2017 ASP A N 1
ATOM 1003 C CA . ASP A 1 129 ? -3.934 31.882 50.384 1.00 43.27 2017 ASP A CA 1
ATOM 1004 C C . ASP A 1 129 ? -5.132 32.575 49.749 1.00 43.06 2017 ASP A C 1
ATOM 1005 O O . ASP A 1 129 ? -6.264 32.318 50.157 1.00 44.34 2017 ASP A O 1
ATOM 1010 N N . CYS A 1 130 ? -4.901 33.467 48.789 1.00 41.74 2018 CYS A N 1
ATOM 1011 C CA . CYS A 1 130 ? -5.945 34.004 47.929 1.00 43.74 2018 CYS A CA 1
ATOM 1012 C C . CYS A 1 130 ? -5.290 34.413 46.623 1.00 40.24 2018 CYS A C 1
ATOM 1013 O O . CYS A 1 130 ? -4.071 34.318 46.462 1.00 39.99 2018 CYS A O 1
ATOM 1016 N N . GLU A 1 131 ? -6.106 34.889 45.689 1.00 52.68 2019 GLU A N 1
ATOM 1017 C CA . GLU A 1 131 ? -5.599 35.267 44.378 1.00 52.66 2019 GLU A CA 1
ATOM 1018 C C . GLU A 1 131 ? -5.033 36.682 44.324 1.00 51.56 2019 GLU A C 1
ATOM 1019 O O . GLU A 1 131 ? -4.416 37.046 43.317 1.00 52.96 2019 GLU A O 1
ATOM 1025 N N . HIS A 1 132 ? -5.189 37.481 45.372 1.00 49.81 2020 HIS A N 1
ATOM 1026 C CA . HIS A 1 132 ? -4.945 38.914 45.230 1.00 46.44 2020 HIS A CA 1
ATOM 1027 C C . HIS A 1 132 ? -3.479 39.271 45.390 1.00 42.21 2020 HIS A C 1
ATOM 1028 O O . HIS A 1 132 ? -2.720 38.625 46.120 1.00 38.88 2020 HIS A O 1
ATOM 1035 N N . VAL A 1 133 ? -3.087 40.318 44.675 1.00 44.67 2021 VAL A N 1
ATOM 1036 C CA . VAL A 1 133 ? -1.754 40.874 44.771 1.00 52.57 2021 VAL A CA 1
ATOM 1037 C C . VAL A 1 133 ? -1.899 42.355 45.075 1.00 49.46 2021 VAL A C 1
ATOM 1038 O O . VAL A 1 133 ? -2.923 42.985 44.782 1.00 46.67 2021 VAL A O 1
ATOM 1042 N N . SER A 1 134 ? -0.888 42.879 45.736 1.00 47.07 2022 SER A N 1
ATOM 1043 C CA . SER A 1 134 ? -0.704 44.297 45.959 1.00 50.51 2022 SER A CA 1
ATOM 1044 C C . SER A 1 134 ? 0.670 44.662 45.425 1.00 45.15 2022 SER A C 1
ATOM 1045 O O . SER A 1 134 ? 1.620 43.887 45.551 1.00 47.34 2022 SER A O 1
ATOM 1048 N N . GLN A 1 135 ? 0.749 45.802 44.756 1.00 44.01 2023 GLN A N 1
ATOM 1049 C CA . GLN A 1 135 ? 2.022 46.316 44.281 1.00 45.64 2023 GLN A CA 1
ATOM 1050 C C . GLN A 1 135 ? 1.948 47.830 44.307 1.00 47.55 2023 GLN A C 1
ATOM 1051 O O . GLN A 1 135 ? 0.978 48.409 43.801 1.00 43.84 2023 GLN A O 1
ATOM 1057 N N . THR A 1 136 ? 2.965 48.446 44.904 1.00 44.40 2024 THR A N 1
ATOM 1058 C CA . THR A 1 136 ? 3.099 49.887 45.029 1.00 46.10 2024 THR A CA 1
ATOM 1059 C C . THR A 1 136 ? 4.477 50.296 44.522 1.00 45.97 2024 THR A C 1
ATOM 1060 O O . THR A 1 136 ? 5.434 49.520 44.604 1.00 47.46 2024 THR A O 1
ATOM 1064 N N . ALA A 1 137 ? 4.573 51.516 43.985 1.00 44.69 2025 ALA A N 1
ATOM 1065 C CA . ALA A 1 137 ? 5.830 52.019 43.453 1.00 49.25 2025 ALA A CA 1
ATOM 1066 C C . ALA A 1 137 ? 6.465 52.987 44.438 1.00 48.03 2025 ALA A C 1
ATOM 1067 O O . ALA A 1 137 ? 5.779 53.688 45.188 1.00 48.97 2025 ALA A O 1
ATOM 1069 N N . GLU A 1 138 ? 7.792 53.013 44.425 1.00 44.65 2026 GLU A N 1
ATOM 1070 C CA . GLU A 1 138 ? 8.576 53.852 45.318 1.00 45.59 2026 GLU A CA 1
ATOM 1071 C C . GLU A 1 138 ? 9.734 54.413 44.515 1.00 40.57 2026 GLU A C 1
ATOM 1072 O O . GLU A 1 138 ? 10.560 53.660 43.996 1.00 44.04 2026 GLU A O 1
ATOM 1078 N N . GLU A 1 139 ? 9.770 55.723 44.366 1.00 45.36 2027 GLU A N 1
ATOM 1079 C CA . GLU A 1 139 ? 10.875 56.327 43.647 1.00 47.98 2027 GLU A CA 1
ATOM 1080 C C . GLU A 1 139 ? 12.068 56.477 44.577 1.00 41.19 2027 GLU A C 1
ATOM 1081 O O . GLU A 1 139 ? 11.920 56.543 45.797 1.00 43.49 2027 GLU A O 1
ATOM 1087 N N . PHE A 1 140 ? 13.258 56.525 43.992 1.00 39.04 2028 PHE A N 1
ATOM 1088 C CA . PHE A 1 140 ? 14.447 56.759 44.797 1.00 36.13 2028 PHE A CA 1
ATOM 1089 C C . PHE A 1 140 ? 15.493 57.489 43.979 1.00 38.16 2028 PHE A C 1
ATOM 1090 O O . PHE A 1 140 ? 15.504 57.431 42.746 1.00 36.63 2028 PHE A O 1
ATOM 1098 N N . TYR A 1 141 ? 16.406 58.139 44.698 1.00 34.76 2029 TYR A N 1
ATOM 1099 C CA . TYR A 1 141 ? 17.637 58.639 44.122 1.00 34.12 2029 TYR A CA 1
ATOM 1100 C C . TYR A 1 141 ? 18.862 57.879 44.609 1.00 36.79 2029 TYR A C 1
ATOM 1101 O O . TYR A 1 141 ? 19.828 57.754 43.857 1.00 42.41 2029 TYR A O 1
ATOM 1110 N N . THR A 1 142 ? 18.848 57.374 45.846 1.00 35.04 2030 THR A N 1
ATOM 1111 C CA . THR A 1 142 ? 19.935 56.542 46.363 1.00 31.13 2030 THR A CA 1
ATOM 1112 C C . THR A 1 142 ? 19.343 55.248 46.919 1.00 32.95 2030 THR A C 1
ATOM 1113 O O . THR A 1 142 ? 18.164 55.196 47.288 1.00 42.93 2030 THR A O 1
ATOM 1117 N N . VAL A 1 143 ? 20.143 54.186 46.916 1.00 32.28 2031 VAL A N 1
ATOM 1118 C CA . VAL A 1 143 ? 19.763 52.898 47.498 1.00 27.65 2031 VAL A CA 1
ATOM 1119 C C . VAL A 1 143 ? 20.561 52.718 48.780 1.00 35.62 2031 VAL A C 1
ATOM 1120 O O . VAL A 1 143 ? 21.799 52.714 48.748 1.00 37.12 2031 VAL A O 1
ATOM 1124 N N . ARG A 1 144 ? 19.863 52.585 49.905 1.00 40.38 2032 ARG A N 1
ATOM 1125 C CA . ARG A 1 144 ? 20.522 52.333 51.182 1.00 37.18 2032 ARG A CA 1
ATOM 1126 C C . ARG A 1 144 ? 20.884 50.859 51.320 1.00 40.05 2032 ARG A C 1
ATOM 1127 O O . ARG A 1 144 ? 20.018 49.985 51.232 1.00 38.78 2032 ARG A O 1
ATOM 1135 N N . CYS A 1 145 ? 22.164 50.591 51.589 1.00 35.10 2033 CYS A N 1
ATOM 1136 C CA . CYS A 1 145 ? 22.712 49.248 51.624 1.00 36.44 2033 CYS A CA 1
ATOM 1137 C C . CYS A 1 145 ? 23.277 49.004 53.013 1.00 38.31 2033 CYS A C 1
ATOM 1138 O O . CYS A 1 145 ? 24.147 49.754 53.463 1.00 38.70 2033 CYS A O 1
ATOM 1141 N N . GLN A 1 146 ? 22.772 47.980 53.692 1.00 43.34 2034 GLN A N 1
ATOM 1142 C CA . GLN A 1 146 ? 23.292 47.632 55.008 1.00 43.19 2034 GLN A CA 1
ATOM 1143 C C . GLN A 1 146 ? 24.685 47.033 54.864 1.00 39.18 2034 GLN A C 1
ATOM 1144 O O . GLN A 1 146 ? 24.925 46.198 53.986 1.00 36.22 2034 GLN A O 1
ATOM 1150 N N . VAL A 1 147 ? 25.613 47.472 55.709 1.00 40.03 2035 VAL A N 1
ATOM 1151 C CA . VAL A 1 147 ? 26.970 46.939 55.708 1.00 37.52 2035 VAL A CA 1
ATOM 1152 C C . VAL A 1 147 ? 27.183 45.944 56.846 1.00 36.01 2035 VAL A C 1
ATOM 1153 O O . VAL A 1 147 ? 27.878 44.935 56.684 1.00 36.24 2035 VAL A O 1
ATOM 1157 N N . ALA A 1 148 ? 26.594 46.218 58.006 1.00 41.19 2036 ALA A N 1
ATOM 1158 C CA . ALA A 1 148 ? 26.767 45.342 59.159 1.00 46.51 2036 ALA A CA 1
ATOM 1159 C C . ALA A 1 148 ? 26.330 43.921 58.821 1.00 45.45 2036 ALA A C 1
ATOM 1160 O O . ALA A 1 148 ? 25.256 43.711 58.252 1.00 45.59 2036 ALA A O 1
ATOM 1162 N N . ASP A 1 149 ? 27.196 42.950 59.126 1.00 42.99 2037 ASP A N 1
ATOM 1163 C CA . ASP A 1 149 ? 26.971 41.521 58.892 1.00 46.24 2037 ASP A CA 1
ATOM 1164 C C . ASP A 1 149 ? 26.875 41.145 57.417 1.00 43.91 2037 ASP A C 1
ATOM 1165 O O . ASP A 1 149 ? 26.449 40.029 57.099 1.00 44.06 2037 ASP A O 1
ATOM 1170 N N . MET A 1 150 ? 27.241 42.041 56.510 1.00 39.98 2038 MET A N 1
ATOM 1171 C CA . MET A 1 150 ? 27.292 41.760 55.084 1.00 37.04 2038 MET A CA 1
ATOM 1172 C C . MET A 1 150 ? 28.743 41.777 54.634 1.00 36.53 2038 MET A C 1
ATOM 1173 O O . MET A 1 150 ? 29.540 42.551 55.153 1.00 35.39 2038 MET A O 1
ATOM 1178 N N . LYS A 1 151 ? 29.076 40.949 53.646 1.00 36.31 2039 LYS A N 1
ATOM 1179 C CA . LYS A 1 151 ? 30.454 40.847 53.176 1.00 38.72 2039 LYS A CA 1
ATOM 1180 C C . LYS A 1 151 ? 30.744 41.709 51.956 1.00 33.55 2039 LYS A C 1
ATOM 1181 O O . LYS A 1 151 ? 31.904 42.076 51.733 1.00 36.67 2039 LYS A O 1
ATOM 1187 N N . ASN A 1 152 ? 29.726 42.071 51.192 1.00 36.43 2040 ASN A N 1
ATOM 1188 C CA . ASN A 1 152 ? 29.906 42.794 49.948 1.00 32.07 2040 ASN A CA 1
ATOM 1189 C C . ASN A 1 152 ? 28.545 43.356 49.525 1.00 31.82 2040 ASN A C 1
ATOM 1190 O O . ASN A 1 152 ? 27.508 43.065 50.128 1.00 37.17 2040 ASN A O 1
ATOM 1195 N N . ILE A 1 153 ? 28.553 44.150 48.456 1.00 31.97 2041 ILE A N 1
ATOM 1196 C CA . ILE A 1 153 ? 27.329 44.845 48.064 1.00 31.49 2041 ILE A CA 1
ATOM 1197 C C . ILE A 1 153 ? 26.264 43.897 47.492 1.00 32.34 2041 ILE A C 1
ATOM 1198 O O . ILE A 1 153 ? 25.065 44.200 47.573 1.00 33.29 2041 ILE A O 1
ATOM 1203 N N . TYR A 1 154 ? 26.659 42.749 46.936 1.00 34.56 2042 TYR A N 1
ATOM 1204 C CA . TYR A 1 154 ? 25.663 41.763 46.498 1.00 36.35 2042 TYR A CA 1
ATOM 1205 C C . TYR A 1 154 ? 24.866 41.211 47.679 1.00 40.23 2042 TYR A C 1
ATOM 1206 O O . TYR A 1 154 ? 23.637 41.046 47.595 1.00 38.03 2042 TYR A O 1
ATOM 1215 N N . GLU A 1 155 ? 25.540 40.888 48.780 1.00 37.09 2043 GLU A N 1
ATOM 1216 C CA . GLU A 1 155 ? 24.810 40.472 49.977 1.00 36.98 2043 GLU A CA 1
ATOM 1217 C C . GLU A 1 155 ? 23.911 41.597 50.489 1.00 35.34 2043 GLU A C 1
ATOM 1218 O O . GLU A 1 155 ? 22.784 41.348 50.947 1.00 37.23 2043 GLU A O 1
ATOM 1224 N N . SER A 1 156 ? 24.362 42.845 50.377 1.00 33.85 2044 SER A N 1
ATOM 1225 C CA . SER A 1 156 ? 23.491 43.964 50.739 1.00 31.19 2044 SER A CA 1
ATOM 1226 C C . SER A 1 156 ? 22.256 44.014 49.851 1.00 31.92 2044 SER A C 1
ATOM 1227 O O . SER A 1 156 ? 21.146 44.278 50.329 1.00 33.67 2044 SER A O 1
ATOM 1230 N N . LEU A 1 157 ? 22.432 43.824 48.546 1.00 31.86 2045 LEU A N 1
ATOM 1231 C CA . LEU A 1 157 ? 21.280 43.919 47.655 1.00 34.01 2045 LEU A CA 1
ATOM 1232 C C . LEU A 1 157 ? 20.372 42.701 47.803 1.00 37.27 2045 LEU A C 1
ATOM 1233 O O . LEU A 1 157 ? 19.161 42.814 47.604 1.00 36.33 2045 LEU A O 1
ATOM 1238 N N . ASP A 1 158 ? 20.941 41.541 48.161 1.00 36.16 2046 ASP A N 1
ATOM 1239 C CA . ASP A 1 158 ? 20.131 40.377 48.521 1.00 43.26 2046 ASP A CA 1
ATOM 1240 C C . ASP A 1 158 ? 19.233 40.695 49.702 1.00 45.13 2046 ASP A C 1
ATOM 1241 O O . ASP A 1 158 ? 18.081 40.234 49.760 1.00 41.72 2046 ASP A O 1
ATOM 1246 N N . GLU A 1 159 ? 19.739 41.502 50.647 1.00 36.01 2047 GLU A N 1
ATOM 1247 C CA . GLU A 1 159 ? 18.921 41.920 51.783 1.00 38.91 2047 GLU A CA 1
ATOM 1248 C C . GLU A 1 159 ? 17.882 42.980 51.392 1.00 42.15 2047 GLU A C 1
ATOM 1249 O O . GLU A 1 159 ? 16.751 42.951 51.893 1.00 43.66 2047 GLU A O 1
ATOM 1255 N N . VAL A 1 160 ? 18.233 43.932 50.518 1.00 36.61 2048 VAL A N 1
ATOM 1256 C CA . VAL A 1 160 ? 17.226 44.914 50.089 1.00 35.55 2048 VAL A CA 1
ATOM 1257 C C . VAL A 1 160 ? 16.094 44.211 49.349 1.00 40.87 2048 VAL A C 1
ATOM 1258 O O . VAL A 1 160 ? 14.926 44.585 49.476 1.00 42.25 2048 VAL A O 1
ATOM 1262 N N . THR A 1 161 ? 16.424 43.155 48.614 1.00 40.01 2049 THR A N 1
ATOM 1263 C CA . THR A 1 161 ? 15.555 42.455 47.681 1.00 45.88 2049 THR A CA 1
ATOM 1264 C C . THR A 1 161 ? 15.008 41.146 48.275 1.00 46.27 2049 THR A C 1
ATOM 1265 O O . THR A 1 161 ? 14.393 40.337 47.569 1.00 42.57 2049 THR A O 1
ATOM 1269 N N . ILE A 1 162 ? 15.147 40.974 49.592 1.00 42.38 2050 ILE A N 1
ATOM 1270 C CA . ILE A 1 162 ? 14.839 39.713 50.249 1.00 40.23 2050 ILE A CA 1
ATOM 1271 C C . ILE A 1 162 ? 13.338 39.452 50.183 1.00 44.67 2050 ILE A C 1
ATOM 1272 O O . ILE A 1 162 ? 12.518 40.363 50.358 1.00 49.27 2050 ILE A O 1
ATOM 1277 N N . LYS A 1 163 ? 12.970 38.209 49.888 1.00 43.42 2051 LYS A N 1
ATOM 1278 C CA . LYS A 1 163 ? 11.568 37.801 49.874 1.00 47.07 2051 LYS A CA 1
ATOM 1279 C C . LYS A 1 163 ? 11.212 37.356 51.282 1.00 51.68 2051 LYS A C 1
ATOM 1280 O O . LYS A 1 163 ? 11.657 36.294 51.733 1.00 53.07 2051 LYS A O 1
ATOM 1286 N N . ASP A 1 164 ? 10.443 38.169 51.998 1.00 49.57 2052 ASP A N 1
ATOM 1287 C CA . ASP A 1 164 ? 10.004 37.763 53.322 1.00 55.14 2052 ASP A CA 1
ATOM 1288 C C . ASP A 1 164 ? 8.575 37.253 53.273 1.00 55.93 2052 ASP A C 1
ATOM 1289 O O . ASP A 1 164 ? 7.719 37.831 52.595 1.00 53.89 2052 ASP A O 1
ATOM 1294 N N . THR A 1 165 ? 8.321 36.190 54.023 1.00 55.93 2053 THR A N 1
ATOM 1295 C CA . THR A 1 165 ? 7.009 35.569 54.062 1.00 55.02 2053 THR A CA 1
ATOM 1296 C C . THR A 1 165 ? 6.349 35.915 55.395 1.00 53.03 2053 THR A C 1
ATOM 1297 O O . THR A 1 165 ? 6.949 35.721 56.465 1.00 47.56 2053 THR A O 1
ATOM 1301 N N . LEU A 1 166 ? 5.134 36.468 55.319 1.00 52.28 2054 LEU A N 1
ATOM 1302 C CA . LEU A 1 166 ? 4.357 36.848 56.493 1.00 49.66 2054 LEU A CA 1
ATOM 1303 C C . LEU A 1 166 ? 3.490 35.661 56.904 1.00 52.22 2054 LEU A C 1
ATOM 1304 O O . LEU A 1 166 ? 2.615 35.233 56.139 1.00 51.43 2054 LEU A O 1
ATOM 1309 N N . GLU A 1 167 ? 3.732 35.136 58.107 1.00 52.43 2055 GLU A N 1
ATOM 1310 C CA . GLU A 1 167 ? 3.198 33.848 58.531 1.00 59.58 2055 GLU A CA 1
ATOM 1311 C C . GLU A 1 167 ? 2.724 33.930 59.976 1.00 56.18 2055 GLU A C 1
ATOM 1312 O O . GLU A 1 167 ? 3.067 34.853 60.720 1.00 62.43 205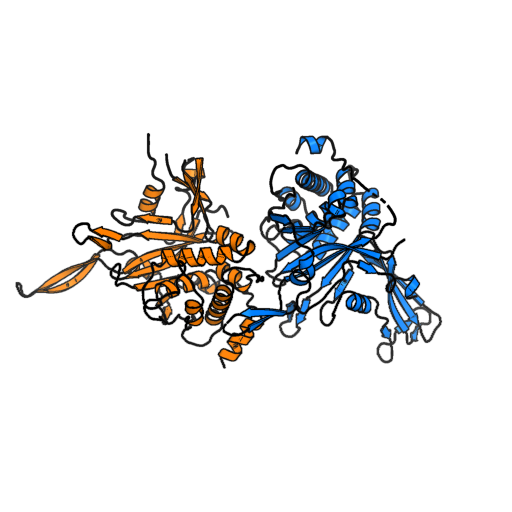5 GLU A O 1
ATOM 1318 N N . GLY A 1 168 ? 1.964 32.920 60.379 1.00 49.32 2056 GLY A N 1
ATOM 1319 C CA . GLY A 1 168 ? 1.645 32.694 61.775 1.00 53.92 2056 GLY A CA 1
ATOM 1320 C C . GLY A 1 168 ? 1.116 33.911 62.504 1.00 58.28 2056 GLY A C 1
ATOM 1321 O O . GLY A 1 168 ? -0.062 34.259 62.393 1.00 60.19 2056 GLY A O 1
ATOM 1322 N N . ASP A 1 169 ? 1.992 34.569 63.257 1.00 59.94 2057 ASP A N 1
ATOM 1323 C CA . ASP A 1 169 ? 1.601 35.783 63.961 1.00 65.95 2057 ASP A CA 1
ATOM 1324 C C . ASP A 1 169 ? 1.657 37.000 63.055 1.00 65.47 2057 ASP A C 1
ATOM 1325 O O . ASP A 1 169 ? 0.884 37.944 63.244 1.00 73.86 2057 ASP A O 1
ATOM 1330 N N . ASN A 1 170 ? 2.566 37.000 62.081 1.00 61.17 2058 ASN A N 1
ATOM 1331 C CA . ASN A 1 170 ? 2.733 38.106 61.151 1.00 59.46 2058 ASN A CA 1
ATOM 1332 C C . ASN A 1 170 ? 1.845 37.979 59.914 1.00 57.31 2058 ASN A C 1
ATOM 1333 O O . ASN A 1 170 ? 2.233 38.439 58.840 1.00 62.89 2058 ASN A O 1
ATOM 1338 N N . MET A 1 171 ? 0.682 37.348 60.030 1.00 64.59 2059 MET A N 1
ATOM 1339 C CA . MET A 1 171 ? -0.150 37.115 58.856 1.00 62.17 2059 MET A CA 1
ATOM 1340 C C . MET A 1 171 ? -0.599 38.432 58.231 1.00 66.69 2059 MET A C 1
ATOM 1341 O O . MET A 1 171 ? -0.999 39.363 58.934 1.00 70.64 2059 MET A O 1
ATOM 1346 N N . TYR A 1 172 ? -0.493 38.507 56.904 1.00 63.82 2060 TYR A N 1
ATOM 1347 C CA . TYR A 1 172 ? -0.984 39.648 56.139 1.00 56.76 2060 TYR A CA 1
ATOM 1348 C C . TYR A 1 172 ? -2.502 39.649 56.114 1.00 52.73 2060 TYR A C 1
ATOM 1349 O O . TYR A 1 172 ? -3.151 38.594 56.113 1.00 53.89 2060 TYR A O 1
ATOM 1358 N N . THR A 1 173 ? -3.084 40.843 56.094 1.00 52.33 2061 THR A N 1
ATOM 1359 C CA . THR A 1 173 ? -4.509 40.961 55.833 1.00 55.84 2061 THR A CA 1
ATOM 1360 C C . THR A 1 173 ? -4.669 41.488 54.416 1.00 48.63 2061 THR A C 1
ATOM 1361 O O . THR A 1 173 ? -4.156 42.561 54.072 1.00 50.04 2061 THR A O 1
ATOM 1365 N N . CYS A 1 174 ? -5.284 40.671 53.583 1.00 45.62 2062 CYS A N 1
ATOM 1366 C CA . CYS A 1 174 ? -5.575 41.058 52.221 1.00 45.30 2062 CYS A CA 1
ATOM 1367 C C . CYS A 1 174 ? -6.680 42.094 52.260 1.00 41.59 2062 CYS A C 1
ATOM 1368 O O . CYS A 1 174 ? -7.690 41.884 52.927 1.00 43.02 2062 CYS A O 1
ATOM 1371 N N . SER A 1 175 ? -6.480 43.215 51.577 1.00 40.66 2063 SER A N 1
ATOM 1372 C CA . SER A 1 175 ? -7.500 44.255 51.604 1.00 41.35 2063 SER A CA 1
ATOM 1373 C C . SER A 1 175 ? -8.696 43.897 50.734 1.00 41.94 2063 SER A C 1
ATOM 1374 O O . SER A 1 175 ? -9.796 44.404 50.977 1.00 44.55 2063 SER A O 1
ATOM 1377 N N . HIS A 1 176 ? -8.512 43.008 49.761 1.00 41.33 2064 HIS A N 1
ATOM 1378 C CA . HIS A 1 176 ? -9.582 42.631 48.833 1.00 44.73 2064 HIS A CA 1
ATOM 1379 C C . HIS A 1 176 ? -10.591 41.669 49.457 1.00 50.63 2064 HIS A C 1
ATOM 1380 O O . HIS A 1 176 ? -11.802 41.914 49.413 1.00 44.40 2064 HIS A O 1
ATOM 1387 N N . CYS A 1 177 ? -10.141 40.562 50.031 1.00 53.13 2065 CYS A N 1
ATOM 1388 C CA . CYS A 1 177 ? -11.112 39.654 50.625 1.00 51.66 2065 CYS A CA 1
ATOM 1389 C C . CYS A 1 177 ? -11.177 39.773 52.149 1.00 50.43 2065 CYS A C 1
ATOM 1390 O O . CYS A 1 177 ? -12.014 39.116 52.776 1.00 60.32 2065 CYS A O 1
ATOM 1393 N N . GLY A 1 178 ? -10.375 40.652 52.745 1.00 49.31 2066 GLY A N 1
ATOM 1394 C CA . GLY A 1 178 ? -10.481 40.895 54.169 1.00 62.13 2066 GLY A CA 1
ATOM 1395 C C . GLY A 1 178 ? -10.006 39.758 55.047 1.00 68.54 2066 GLY A C 1
ATOM 1396 O O . GLY A 1 178 ? -10.144 39.842 56.271 1.00 69.34 2066 GLY A O 1
ATOM 1397 N N . LYS A 1 179 ? -9.441 38.711 54.454 1.00 66.81 2067 LYS A N 1
ATOM 1398 C CA . LYS A 1 179 ? -8.996 37.514 55.148 1.00 63.74 2067 LYS A CA 1
ATOM 1399 C C . LYS A 1 179 ? -7.563 37.684 55.650 1.00 58.15 2067 LYS A C 1
ATOM 1400 O O . LYS A 1 179 ? -6.774 38.484 55.131 1.00 55.73 2067 LYS A O 1
ATOM 1406 N N . LYS A 1 180 ? -7.233 36.931 56.693 1.00 63.79 2068 LYS A N 1
ATOM 1407 C CA . LYS A 1 180 ? -5.836 36.790 57.078 1.00 63.02 2068 LYS A CA 1
ATOM 1408 C C . LYS A 1 180 ? -5.210 35.712 56.211 1.00 52.01 2068 LYS A C 1
ATOM 1409 O O . LYS A 1 180 ? -5.795 34.633 56.034 1.00 64.08 2068 LYS A O 1
ATOM 1415 N N . VAL A 1 181 ? -4.047 36.022 55.639 1.00 47.97 2069 VAL A N 1
ATOM 1416 C CA . VAL A 1 181 ? -3.395 35.176 54.647 1.00 44.35 2069 VAL A CA 1
ATOM 1417 C C . VAL A 1 181 ? -1.893 35.191 54.871 1.00 42.68 2069 VAL A C 1
ATOM 1418 O O . VAL A 1 181 ? -1.313 36.217 55.233 1.00 43.66 2069 VAL A O 1
ATOM 1422 N N . ARG A 1 182 ? -1.254 34.051 54.606 1.00 42.71 2070 ARG A N 1
ATOM 1423 C CA . ARG A 1 182 ? 0.191 34.081 54.380 1.00 41.51 2070 ARG A CA 1
ATOM 1424 C C . ARG A 1 182 ? 0.473 34.783 53.060 1.00 39.97 2070 ARG A C 1
ATOM 1425 O O . ARG A 1 182 ? -0.292 34.650 52.087 1.00 39.93 2070 ARG A O 1
ATOM 1433 N N . ALA A 1 183 ? 1.554 35.559 53.033 1.00 38.79 2071 ALA A N 1
ATOM 1434 C CA . ALA A 1 183 ? 1.916 36.309 51.842 1.00 42.75 2071 ALA A CA 1
ATOM 1435 C C . ALA A 1 183 ? 3.435 36.439 51.747 1.00 46.66 2071 ALA A C 1
ATOM 1436 O O . ALA A 1 183 ? 4.155 36.324 52.744 1.00 53.11 2071 ALA A O 1
ATOM 1438 N N . GLU A 1 184 ? 3.918 36.669 50.528 1.00 41.12 2072 GLU A N 1
ATOM 1439 C CA . GLU A 1 184 ? 5.341 36.864 50.275 1.00 46.01 2072 GLU A CA 1
ATOM 1440 C C . GLU A 1 184 ? 5.519 38.314 49.862 1.00 45.53 2072 GLU A C 1
ATOM 1441 O O . GLU A 1 184 ? 4.892 38.763 48.899 1.00 47.59 2072 GLU A O 1
ATOM 1447 N N . LYS A 1 185 ? 6.334 39.044 50.610 1.00 43.63 2073 LYS A N 1
ATOM 1448 C CA . LYS A 1 185 ? 6.569 40.461 50.381 1.00 44.88 2073 LYS A CA 1
ATOM 1449 C C . LYS A 1 185 ? 7.992 40.664 49.885 1.00 46.44 2073 LYS A C 1
ATOM 1450 O O . LYS A 1 185 ? 8.936 40.115 50.465 1.00 45.86 2073 LYS A O 1
ATOM 1456 N N . ARG A 1 186 ? 8.152 41.457 48.824 1.00 46.51 2074 ARG A N 1
ATOM 1457 C CA . ARG A 1 186 ? 9.469 41.573 48.207 1.00 49.27 2074 ARG A CA 1
ATOM 1458 C C . ARG A 1 186 ? 9.608 42.914 47.501 1.00 47.91 2074 ARG A C 1
ATOM 1459 O O . ARG A 1 186 ? 8.671 43.369 46.830 1.00 45.29 2074 ARG A O 1
ATOM 1467 N N . ALA A 1 187 ? 10.795 43.520 47.639 1.00 38.79 2075 ALA A N 1
ATOM 1468 C CA . ALA A 1 187 ? 11.180 44.723 46.913 1.00 34.20 2075 ALA A CA 1
ATOM 1469 C C . ALA A 1 187 ? 12.045 44.354 45.715 1.00 40.08 2075 ALA A C 1
ATOM 1470 O O . ALA A 1 187 ? 12.941 43.513 45.811 1.00 46.50 2075 ALA A O 1
ATOM 1472 N N . CYS A 1 188 ? 11.785 44.997 44.588 1.00 34.44 2076 CYS A N 1
ATOM 1473 C CA . CYS A 1 188 ? 12.512 44.743 43.354 1.00 41.50 2076 CYS A CA 1
ATOM 1474 C C . CYS A 1 188 ? 12.666 46.063 42.616 1.00 40.77 2076 CYS A C 1
ATOM 1475 O O . CYS A 1 188 ? 11.863 46.988 42.777 1.00 45.24 2076 CYS A O 1
ATOM 1478 N N . PHE A 1 189 ? 13.686 46.128 41.769 1.00 42.27 2077 PHE A N 1
ATOM 1479 C CA . PHE A 1 189 ? 13.993 47.336 41.015 1.00 42.16 2077 PHE A CA 1
ATOM 1480 C C . PHE A 1 189 ? 13.245 47.281 39.685 1.00 45.83 2077 PHE A C 1
ATOM 1481 O O . PHE A 1 189 ? 13.521 46.420 38.838 1.00 50.25 2077 PHE A O 1
ATOM 1489 N N . LYS A 1 190 ? 12.283 48.189 39.515 1.00 44.34 2078 LYS A N 1
ATOM 1490 C CA . LYS A 1 190 ? 11.548 48.278 38.258 1.00 46.32 2078 LYS A CA 1
ATOM 1491 C C . LYS A 1 190 ? 12.304 49.102 37.225 1.00 47.54 2078 LYS A C 1
ATOM 1492 O O . LYS A 1 190 ? 12.367 48.712 36.054 1.00 49.87 2078 LYS A O 1
ATOM 1498 N N . LYS A 1 191 ? 12.882 50.243 37.635 1.00 39.45 2079 LYS A N 1
ATOM 1499 C CA . LYS A 1 191 ? 13.657 51.086 36.735 1.00 36.96 2079 LYS A CA 1
ATOM 1500 C C . LYS A 1 191 ? 14.926 51.522 37.456 1.00 35.53 2079 LYS A C 1
ATOM 1501 O O . LYS A 1 191 ? 14.874 51.878 38.638 1.00 37.00 2079 LYS A O 1
ATOM 1507 N N . LEU A 1 192 ? 16.063 51.470 36.754 1.00 37.32 2080 LEU A N 1
ATOM 1508 C CA . LEU A 1 192 ? 17.347 51.861 37.353 1.00 37.32 2080 LEU A CA 1
ATOM 1509 C C . LEU A 1 192 ? 17.913 53.094 36.662 1.00 41.75 2080 LEU A C 1
ATOM 1510 O O . LEU A 1 192 ? 17.797 53.238 35.440 1.00 42.16 2080 LEU A O 1
ATOM 1515 N N . PRO A 1 193 ? 18.515 54.008 37.409 1.00 37.01 2081 PRO A N 1
ATOM 1516 C CA . PRO A 1 193 ? 19.057 55.221 36.784 1.00 32.66 2081 PRO A CA 1
ATOM 1517 C C . PRO A 1 193 ? 20.299 54.911 35.964 1.00 34.12 2081 PRO A C 1
ATOM 1518 O O . PRO A 1 193 ? 20.861 53.813 36.006 1.00 34.73 2081 PRO A O 1
ATOM 1522 N N . ARG A 1 194 ? 20.721 55.917 35.196 1.00 36.17 2082 ARG A N 1
ATOM 1523 C CA . ARG A 1 194 ? 21.983 55.829 34.475 1.00 37.89 2082 ARG A CA 1
ATOM 1524 C C . ARG A 1 194 ? 23.162 55.853 35.439 1.00 35.76 2082 ARG A C 1
ATOM 1525 O O . ARG A 1 194 ? 24.157 55.151 35.232 1.00 34.47 2082 ARG A O 1
ATOM 1533 N N . ILE A 1 195 ? 23.060 56.680 36.476 1.00 30.64 2083 ILE A N 1
ATOM 1534 C CA . ILE A 1 195 ? 24.015 56.789 37.565 1.00 32.41 2083 ILE A CA 1
ATOM 1535 C C . ILE A 1 195 ? 23.332 56.230 38.798 1.00 30.59 2083 ILE A C 1
ATOM 1536 O O . ILE A 1 195 ? 22.422 56.857 39.362 1.00 32.26 2083 ILE A O 1
ATOM 1541 N N . LEU A 1 196 ? 23.774 55.050 39.211 1.00 32.75 2084 LEU A N 1
ATOM 1542 C CA . LEU A 1 196 ? 23.244 54.358 40.373 1.00 30.61 2084 LEU A CA 1
ATOM 1543 C C . LEU A 1 196 ? 24.076 54.751 41.590 1.00 30.79 2084 LEU A C 1
ATOM 1544 O O . LEU A 1 196 ? 25.304 54.609 41.576 1.00 35.21 2084 LEU A O 1
ATOM 1549 N N . SER A 1 197 ? 23.426 55.244 42.638 1.00 28.80 2085 SER A N 1
ATOM 1550 C CA . SER A 1 197 ? 24.138 55.650 43.845 1.00 30.85 2085 SER A CA 1
ATOM 1551 C C . SER A 1 197 ? 23.679 54.787 45.007 1.00 33.56 2085 SER A C 1
ATOM 1552 O O . SER A 1 197 ? 22.473 54.595 45.208 1.00 36.24 2085 SER A O 1
ATOM 1555 N N . PHE A 1 198 ? 24.650 54.239 45.734 1.00 27.05 2086 PHE A N 1
ATOM 1556 C CA . PHE A 1 198 ? 24.445 53.339 46.860 1.00 29.95 2086 PHE A CA 1
ATOM 1557 C C . PHE A 1 198 ? 25.024 54.015 48.087 1.00 33.45 2086 PHE A C 1
ATOM 1558 O O . PHE A 1 198 ? 26.183 54.444 48.061 1.00 33.73 2086 PHE A O 1
ATOM 1566 N N . ASN A 1 199 ? 24.231 54.138 49.141 1.00 32.07 2087 ASN A N 1
ATOM 1567 C CA . ASN A 1 199 ? 24.736 54.610 50.429 1.00 34.22 2087 ASN A CA 1
ATOM 1568 C C . ASN A 1 199 ? 25.089 53.372 51.255 1.00 34.30 2087 ASN A C 1
ATOM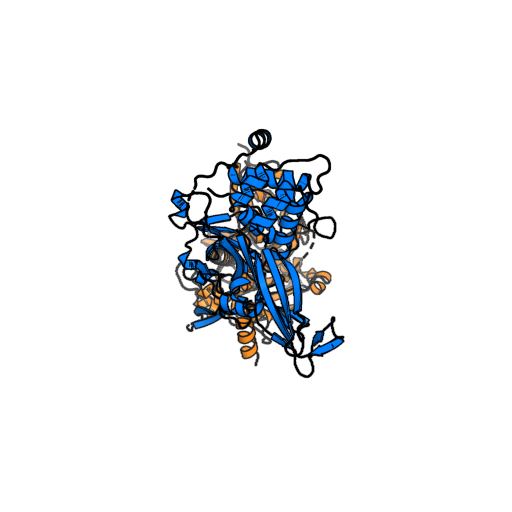 1569 O O . ASN A 1 199 ? 24.199 52.658 51.739 1.00 34.46 2087 ASN A O 1
ATOM 1574 N N . THR A 1 200 ? 26.385 53.096 51.376 1.00 32.90 2088 THR A N 1
ATOM 1575 C CA . THR A 1 200 ? 26.868 51.961 52.164 1.00 34.95 2088 THR A CA 1
ATOM 1576 C C . THR A 1 200 ? 26.836 52.369 53.626 1.00 36.60 2088 THR A C 1
ATOM 1577 O O . THR A 1 200 ? 27.709 53.098 54.107 1.00 36.55 2088 THR A O 1
ATOM 1581 N N . MET A 1 201 ? 25.819 51.897 54.326 1.00 36.60 2089 MET A N 1
ATOM 1582 C CA . MET A 1 201 ? 25.405 52.436 55.615 1.00 39.50 2089 MET A CA 1
ATOM 1583 C C . MET A 1 201 ? 26.053 51.611 56.725 1.00 37.56 2089 MET A C 1
ATOM 1584 O O . MET A 1 201 ? 25.822 50.403 56.813 1.00 39.74 2089 MET A O 1
ATOM 1589 N N . ARG A 1 202 ? 26.852 52.263 57.570 1.00 37.41 2090 ARG A N 1
ATOM 1590 C CA . ARG A 1 202 ? 27.664 51.575 58.569 1.00 42.12 2090 ARG A CA 1
ATOM 1591 C C . ARG A 1 202 ? 27.259 51.889 60.004 1.00 47.85 2090 ARG A C 1
ATOM 1592 O O . ARG A 1 202 ? 28.059 51.685 60.924 1.00 53.32 2090 ARG A O 1
ATOM 1600 N N . TYR A 1 203 ? 26.047 52.386 60.224 1.00 49.33 2091 TYR A N 1
ATOM 1601 C CA . TYR A 1 203 ? 25.617 52.827 61.544 1.00 47.38 2091 TYR A CA 1
ATOM 1602 C C . TYR A 1 203 ? 24.570 51.880 62.119 1.00 51.56 2091 TYR A C 1
ATOM 1603 O O . TYR A 1 203 ? 23.599 51.528 61.439 1.00 51.88 2091 TYR A O 1
ATOM 1612 N N . THR A 1 204 ? 24.771 51.464 63.369 1.00 56.12 2092 THR A N 1
ATOM 1613 C CA . THR A 1 204 ? 23.759 50.723 64.107 1.00 57.18 2092 THR A CA 1
ATOM 1614 C C . THR A 1 204 ? 23.367 51.499 65.359 1.00 58.51 2092 THR A C 1
ATOM 1615 O O . THR A 1 204 ? 24.185 52.212 65.952 1.00 59.13 2092 THR A O 1
ATOM 1619 N N . PHE A 1 205 ? 22.095 51.371 65.740 1.00 58.49 2093 PHE A N 1
ATOM 1620 C CA . PHE A 1 205 ? 21.584 51.978 66.966 1.00 58.79 2093 PHE A CA 1
ATOM 1621 C C . PHE A 1 205 ? 21.866 51.029 68.126 1.00 57.31 2093 PHE A C 1
ATOM 1622 O O . PHE A 1 205 ? 21.187 50.007 68.279 1.00 61.04 2093 PHE A O 1
ATOM 1630 N N . ASN A 1 206 ? 22.873 51.351 68.932 1.00 58.15 2094 ASN A N 1
ATOM 1631 C CA . ASN A 1 206 ? 23.119 50.621 70.173 1.00 59.45 2094 ASN A CA 1
ATOM 1632 C C . ASN A 1 206 ? 22.086 51.107 71.182 1.00 63.65 2094 ASN A C 1
ATOM 1633 O O . ASN A 1 206 ? 22.239 52.173 71.783 1.00 66.05 2094 ASN A O 1
ATOM 1638 N N . MET A 1 207 ? 21.009 50.338 71.354 1.00 65.69 2095 MET A N 1
ATOM 1639 C CA . MET A 1 207 ? 19.960 50.701 72.305 1.00 68.67 2095 MET A CA 1
ATOM 1640 C C . MET A 1 207 ? 20.300 50.159 73.694 1.00 69.72 2095 MET A C 1
ATOM 1641 O O . MET A 1 207 ? 19.573 49.373 74.301 1.00 77.40 2095 MET A O 1
ATOM 1646 N N . VAL A 1 208 ? 21.467 50.589 74.164 1.00 67.93 2096 VAL A N 1
ATOM 1647 C CA . VAL A 1 208 ? 21.930 50.454 75.538 1.00 66.36 2096 VAL A CA 1
ATOM 1648 C C . VAL A 1 208 ? 22.655 51.763 75.816 1.00 66.50 2096 VAL A C 1
ATOM 1649 O O . VAL A 1 208 ? 22.419 52.423 76.834 1.00 70.86 2096 VAL A O 1
ATOM 1653 N N . THR A 1 209 ? 23.521 52.163 74.882 1.00 65.73 2097 THR A N 1
ATOM 1654 C CA . THR A 1 209 ? 24.044 53.522 74.880 1.00 65.66 2097 THR A CA 1
ATOM 1655 C C . THR A 1 209 ? 22.986 54.531 74.457 1.00 67.47 2097 THR A C 1
ATOM 1656 O O . THR A 1 209 ? 23.094 55.707 74.820 1.00 66.54 2097 THR A O 1
ATOM 1660 N N . MET A 1 210 ? 21.967 54.087 73.711 1.00 67.20 2098 MET A N 1
ATOM 1661 C CA . MET A 1 210 ? 21.023 54.977 73.029 1.00 68.05 2098 MET A CA 1
ATOM 1662 C C . MET A 1 210 ? 21.767 55.941 72.110 1.00 67.88 2098 MET A C 1
ATOM 1663 O O . MET A 1 210 ? 21.476 57.138 72.057 1.00 70.05 2098 MET A O 1
ATOM 1668 N N . MET A 1 211 ? 22.748 55.407 71.386 1.00 66.78 2099 MET A N 1
ATOM 1669 C CA . MET A 1 211 ? 23.558 56.185 70.464 1.00 67.53 2099 MET A CA 1
ATOM 1670 C C . MET A 1 211 ? 23.819 55.367 69.208 1.00 66.35 2099 MET A C 1
ATOM 1671 O O . MET A 1 211 ? 23.567 54.160 69.152 1.00 65.32 2099 MET A O 1
ATOM 1676 N N . LYS A 1 212 ? 24.343 56.050 68.199 1.00 67.69 2100 LYS A N 1
ATOM 1677 C CA . LYS A 1 212 ? 24.690 55.432 66.931 1.00 66.12 2100 LYS A CA 1
ATOM 1678 C C . LYS A 1 212 ? 26.177 55.104 66.927 1.00 65.04 2100 LYS A C 1
ATOM 1679 O O . LYS A 1 212 ? 27.000 55.932 67.330 1.00 68.10 2100 LYS A O 1
ATOM 1685 N N . GLU A 1 213 ? 26.518 53.900 66.479 1.00 63.78 2101 GLU A N 1
ATOM 1686 C CA . GLU A 1 213 ? 27.903 53.446 66.437 1.00 64.04 2101 GLU A CA 1
ATOM 1687 C C . GLU A 1 213 ? 28.269 53.029 65.021 1.00 59.33 2101 GLU A C 1
ATOM 1688 O O . GLU A 1 213 ? 27.443 52.456 64.303 1.00 61.80 2101 GLU A O 1
ATOM 1694 N N . LYS A 1 214 ? 29.510 53.303 64.624 1.00 52.86 2102 LYS A N 1
ATOM 1695 C CA . LYS A 1 214 ? 29.968 52.964 63.283 1.00 50.23 2102 LYS A CA 1
ATOM 1696 C C . LYS A 1 214 ? 30.532 51.548 63.231 1.00 50.97 2102 LYS A C 1
ATOM 1697 O O . LYS A 1 214 ? 31.290 51.132 64.110 1.00 51.84 2102 LYS A O 1
ATOM 1703 N N . VAL A 1 215 ? 30.169 50.821 62.179 1.00 43.74 2103 VAL A N 1
ATOM 1704 C CA . VAL A 1 215 ? 30.644 49.465 61.930 1.00 42.19 2103 VAL A CA 1
ATOM 1705 C C . VAL A 1 215 ? 31.834 49.562 60.979 1.00 40.41 2103 VAL A C 1
ATOM 1706 O O . VAL A 1 215 ? 31.730 50.168 59.909 1.00 41.94 2103 VAL A O 1
ATOM 1710 N N . ASN A 1 216 ? 32.978 48.982 61.365 1.00 39.40 2104 ASN A N 1
ATOM 1711 C CA . ASN A 1 216 ? 34.206 49.090 60.584 1.00 33.38 2104 ASN A CA 1
ATOM 1712 C C . ASN A 1 216 ? 34.671 47.754 60.012 1.00 33.04 2104 ASN A C 1
ATOM 1713 O O . ASN A 1 216 ? 35.845 47.607 59.652 1.00 38.73 2104 ASN A O 1
ATOM 1718 N N . THR A 1 217 ? 33.769 46.786 59.887 1.00 31.96 2105 THR A N 1
ATOM 1719 C CA . THR A 1 217 ? 34.134 45.492 59.332 1.00 30.74 2105 THR A CA 1
ATOM 1720 C C . THR A 1 217 ? 34.386 45.619 57.827 1.00 32.57 2105 THR A C 1
ATOM 1721 O O . THR A 1 217 ? 34.055 46.629 57.201 1.00 37.32 2105 THR A O 1
ATOM 1725 N N . HIS A 1 218 ? 34.959 44.567 57.248 1.00 34.50 2106 HIS A N 1
ATOM 1726 C CA . HIS A 1 218 ? 35.229 44.501 55.811 1.00 36.36 2106 HIS A CA 1
ATOM 1727 C C . HIS A 1 218 ? 33.952 44.365 54.962 1.00 35.91 2106 HIS A C 1
ATOM 1728 O O . HIS A 1 218 ? 33.092 43.532 55.249 1.00 35.16 2106 HIS A O 1
ATOM 1735 N N . PHE A 1 219 ? 33.879 45.133 53.865 1.00 30.70 2107 PHE A N 1
ATOM 1736 C CA . PHE A 1 219 ? 32.712 45.153 52.961 1.00 30.15 2107 PHE A CA 1
ATOM 1737 C C . PHE A 1 219 ? 33.210 45.543 51.568 1.00 28.12 2107 PHE A C 1
ATOM 1738 O O . PHE A 1 219 ? 33.669 46.678 51.365 1.00 28.02 2107 PHE A O 1
ATOM 1746 N N . SER A 1 220 ? 33.145 44.619 50.614 1.00 31.06 2108 SER A N 1
ATOM 1747 C CA . SER A 1 220 ? 33.761 44.848 49.313 1.00 32.12 2108 SER A CA 1
ATOM 1748 C C . SER A 1 220 ? 32.699 45.248 48.304 1.00 32.03 2108 SER A C 1
ATOM 1749 O O . SER A 1 220 ? 31.496 45.138 48.554 1.00 29.46 2108 SER A O 1
ATOM 1752 N N . PHE A 1 221 ? 33.162 45.713 47.140 1.00 34.60 2109 PHE A N 1
ATOM 1753 C CA . PHE A 1 221 ? 32.249 46.072 46.056 1.00 32.48 2109 PHE A CA 1
ATOM 1754 C C . PHE A 1 221 ? 33.065 46.025 44.781 1.00 35.64 2109 PHE A C 1
ATOM 1755 O O . PHE A 1 221 ? 34.267 46.348 44.816 1.00 35.12 2109 PHE A O 1
ATOM 1763 N N . PRO A 1 222 ? 32.487 45.615 43.659 1.00 35.90 2110 PRO A N 1
ATOM 1764 C CA . PRO A 1 222 ? 33.286 45.358 42.462 1.00 34.83 2110 PRO A CA 1
ATOM 1765 C C . PRO A 1 222 ? 33.375 46.589 41.566 1.00 32.55 2110 PRO A C 1
ATOM 1766 O O . PRO A 1 222 ? 32.588 47.537 41.674 1.00 33.88 2110 PRO A O 1
ATOM 1770 N N . LEU A 1 223 ? 34.373 46.567 40.679 1.00 34.37 2111 LEU A N 1
ATOM 1771 C CA . LEU A 1 223 ? 34.438 47.575 39.621 1.00 35.18 2111 LEU A CA 1
ATOM 1772 C C . LEU A 1 223 ? 33.319 47.393 38.587 1.00 38.37 2111 LEU A C 1
ATOM 1773 O O . LEU A 1 223 ? 32.827 48.376 38.035 1.00 38.81 2111 LEU A O 1
ATOM 1778 N N . ARG A 1 224 ? 32.929 46.159 38.293 1.00 41.05 2112 ARG A N 1
ATOM 1779 C CA . ARG A 1 224 ? 31.844 45.884 37.356 1.00 41.05 2112 ARG A CA 1
ATOM 1780 C C . ARG A 1 224 ? 30.707 45.209 38.106 1.00 33.61 2112 ARG A C 1
ATOM 1781 O O . ARG A 1 224 ? 30.893 44.150 38.711 1.00 39.47 2112 ARG A O 1
ATOM 1789 N N . LEU A 1 225 ? 29.532 45.817 38.071 1.00 36.66 2113 LEU A N 1
ATOM 1790 C CA . LEU A 1 225 ? 28.393 45.334 38.837 1.00 39.49 2113 LEU A CA 1
ATOM 1791 C C . LEU A 1 225 ? 27.266 44.930 37.890 1.00 39.03 2113 LEU A C 1
ATOM 1792 O O . LEU A 1 225 ? 26.932 45.679 36.966 1.00 38.51 2113 LEU A O 1
ATOM 1797 N N . ASP A 1 226 ? 26.660 43.765 38.130 1.00 43.04 2114 ASP A N 1
ATOM 1798 C CA . ASP A 1 226 ? 25.515 43.304 37.333 1.00 41.36 2114 ASP A CA 1
ATOM 1799 C C . ASP A 1 226 ? 24.259 43.383 38.180 1.00 34.85 2114 ASP A C 1
ATOM 1800 O O . ASP A 1 226 ? 24.090 42.610 39.131 1.00 40.99 2114 ASP A O 1
ATOM 1805 N N . MET A 1 227 ? 23.349 44.268 37.802 1.00 35.79 2115 MET A N 1
ATOM 1806 C CA . MET A 1 227 ? 22.137 44.452 38.573 1.00 34.64 2115 MET A CA 1
ATOM 1807 C C . MET A 1 227 ? 21.000 43.534 38.128 1.00 40.52 2115 MET A C 1
ATOM 1808 O O . MET A 1 227 ? 19.931 43.570 38.745 1.00 39.06 2115 MET A O 1
ATOM 1813 N N . THR A 1 228 ? 21.199 42.722 37.085 1.00 48.42 2116 THR A N 1
ATOM 1814 C CA . THR A 1 228 ? 20.151 41.808 36.602 1.00 45.38 2116 THR A CA 1
ATOM 1815 C C . THR A 1 228 ? 19.450 41.016 37.704 1.00 44.90 2116 THR A C 1
ATOM 1816 O O . THR A 1 228 ? 18.209 40.957 37.691 1.00 52.70 2116 THR A O 1
ATOM 1820 N N . PRO A 1 229 ? 20.140 40.372 38.652 1.00 43.11 2117 PRO A N 1
ATOM 1821 C CA . PRO A 1 229 ? 19.433 39.503 39.607 1.00 44.77 2117 PRO A CA 1
ATOM 1822 C C . PRO A 1 229 ? 18.548 40.241 40.585 1.00 45.19 2117 PRO A C 1
ATOM 1823 O O . PRO A 1 229 ? 17.906 39.585 41.416 1.00 47.45 2117 PRO A O 1
ATOM 1827 N N . TYR A 1 230 ? 18.515 41.575 40.539 1.00 39.09 2118 TYR A N 1
ATOM 1828 C CA . TYR A 1 230 ? 17.696 42.378 41.430 1.00 36.99 2118 TYR A CA 1
ATOM 1829 C C . TYR A 1 230 ? 16.582 43.102 40.681 1.00 40.17 2118 TYR A C 1
ATOM 1830 O O . TYR A 1 230 ? 15.861 43.909 41.274 1.00 36.87 2118 TYR A O 1
ATOM 1839 N N . THR A 1 231 ? 16.422 42.822 39.396 1.00 40.66 2119 THR A N 1
ATOM 1840 C CA . THR A 1 231 ? 15.464 43.546 38.580 1.00 42.58 2119 THR A CA 1
ATOM 1841 C C . THR A 1 231 ? 14.098 42.883 38.656 1.00 45.54 2119 THR A C 1
ATOM 1842 O O . THR A 1 231 ? 13.965 41.705 39.007 1.00 48.31 2119 THR A O 1
ATOM 1846 N N . GLU A 1 232 ? 13.078 43.664 38.305 1.00 43.67 2120 GLU A N 1
ATOM 1847 C CA . GLU A 1 232 ? 11.707 43.173 38.355 1.00 50.95 2120 GLU A CA 1
ATOM 1848 C C . GLU A 1 232 ? 11.520 41.957 37.453 1.00 58.87 2120 GLU A C 1
ATOM 1849 O O . GLU A 1 232 ? 10.977 40.933 37.882 1.00 64.24 2120 GLU A O 1
ATOM 1855 N N . ASP A 1 233 ? 11.964 42.059 36.193 1.00 59.79 2121 ASP A N 1
ATOM 1856 C CA . ASP A 1 233 ? 11.905 40.928 35.268 1.00 60.05 2121 ASP A CA 1
ATOM 1857 C C . ASP A 1 233 ? 12.489 39.672 35.894 1.00 59.75 2121 ASP A C 1
ATOM 1858 O O . ASP A 1 233 ? 11.853 38.610 35.904 1.00 66.83 2121 ASP A O 1
ATOM 1863 N N . PHE A 1 234 ? 13.712 39.776 36.421 1.00 49.73 2122 PHE A N 1
ATOM 1864 C CA . PHE A 1 234 ? 14.392 38.588 36.922 1.00 51.36 2122 PHE A CA 1
ATOM 1865 C C . PHE A 1 234 ? 13.680 38.002 38.135 1.00 55.40 2122 PHE A C 1
ATOM 1866 O O . PHE A 1 234 ? 13.546 36.779 38.254 1.00 57.12 2122 PHE A O 1
ATOM 1874 N N . LEU A 1 235 ? 13.235 38.855 39.058 1.00 49.03 2123 LEU A N 1
ATOM 1875 C CA . LEU A 1 235 ? 12.652 38.347 40.295 1.00 51.72 2123 LEU A CA 1
ATOM 1876 C C . LEU A 1 235 ? 11.194 37.928 40.120 1.00 54.03 2123 LEU A C 1
ATOM 1877 O O . LEU A 1 235 ? 10.829 36.795 40.452 1.00 65.09 2123 LEU A O 1
ATOM 1882 N N . MET A 1 236 ? 10.348 38.831 39.627 1.00 53.35 2124 MET A N 1
ATOM 1883 C CA . MET A 1 236 ? 8.934 38.521 39.400 1.00 61.79 2124 MET A CA 1
ATOM 1884 C C . MET A 1 236 ? 8.597 38.593 37.909 1.00 66.11 2124 MET A C 1
ATOM 1885 O O . MET A 1 236 ? 8.834 37.650 37.154 1.00 70.26 2124 MET A O 1
ATOM 1890 N N . GLU A 1 256 ? 17.607 48.107 27.891 1.00 64.83 2144 GLU A N 1
ATOM 1891 C CA . GLU A 1 256 ? 18.660 48.887 28.538 1.00 65.19 2144 GLU A CA 1
ATOM 1892 C C . GLU A 1 256 ? 19.537 48.015 29.441 1.00 63.07 2144 GLU A C 1
ATOM 1893 O O . GLU A 1 256 ? 19.042 47.153 30.161 1.00 64.75 2144 GLU A O 1
ATOM 1899 N N . SER A 1 257 ? 20.842 48.276 29.415 1.00 61.58 2145 SER A N 1
ATOM 1900 C CA . SER A 1 257 ? 21.805 47.436 30.114 1.00 56.90 2145 SER A CA 1
ATOM 1901 C C . SER A 1 257 ? 21.628 47.502 31.630 1.00 56.77 2145 SER A C 1
ATOM 1902 O O . SER A 1 257 ? 21.244 48.531 32.195 1.00 55.58 2145 SER A O 1
ATOM 1905 N N . TYR A 1 258 ? 21.922 46.379 32.292 1.00 52.58 2146 TYR A N 1
ATOM 1906 C CA . TYR A 1 258 ? 21.886 46.292 33.747 1.00 46.94 2146 TYR A CA 1
ATOM 1907 C C . TYR A 1 258 ? 23.274 46.172 34.353 1.00 45.14 2146 TYR A C 1
ATOM 1908 O O . TYR A 1 258 ? 23.399 45.936 35.563 1.00 43.20 2146 TYR A O 1
ATOM 1917 N N . GLU A 1 259 ? 24.309 46.309 33.534 1.00 42.49 2147 GLU A N 1
ATOM 1918 C CA . GLU A 1 259 ? 25.696 46.245 33.971 1.00 44.28 2147 GLU A CA 1
ATOM 1919 C C . GLU A 1 259 ? 26.220 47.664 34.172 1.00 41.41 2147 GLU A C 1
ATOM 1920 O O . GLU A 1 259 ? 25.891 48.573 33.400 1.00 42.57 2147 GLU A O 1
ATOM 1926 N N . TYR A 1 260 ? 27.021 47.848 35.225 1.00 38.64 2148 TYR A N 1
ATOM 1927 C CA . TYR A 1 260 ? 27.488 49.155 35.647 1.00 37.83 2148 TYR A CA 1
ATOM 1928 C C . TYR A 1 260 ? 28.993 49.123 35.884 1.00 36.17 2148 TYR A C 1
ATOM 1929 O O . TYR A 1 260 ? 29.565 48.072 36.186 1.00 37.68 2148 TYR A O 1
ATOM 1938 N N . ASP A 1 261 ? 29.630 50.277 35.716 1.00 32.28 2149 ASP A N 1
ATOM 1939 C CA . ASP A 1 261 ? 31.042 50.471 36.036 1.00 29.93 2149 ASP A CA 1
ATOM 1940 C C . ASP A 1 261 ? 31.165 51.440 37.208 1.00 32.43 2149 ASP A C 1
ATOM 1941 O O . ASP A 1 261 ? 30.447 52.446 37.279 1.00 31.65 2149 ASP A O 1
ATOM 1946 N N . LEU A 1 262 ? 32.074 51.147 38.135 1.00 31.21 2150 LEU A N 1
ATOM 1947 C CA . LEU A 1 262 ? 32.278 52.052 39.251 1.00 30.79 2150 LEU A CA 1
ATOM 1948 C C . LEU A 1 262 ? 32.945 53.325 38.736 1.00 30.73 2150 LEU A C 1
ATOM 1949 O O . LEU A 1 262 ? 33.914 53.264 37.969 1.00 33.47 2150 LEU A O 1
ATOM 1954 N N . ILE A 1 263 ? 32.418 54.480 39.141 1.00 30.76 2151 ILE A N 1
ATOM 1955 C CA . ILE A 1 263 ? 32.987 55.748 38.697 1.00 29.15 2151 ILE A CA 1
ATOM 1956 C C . ILE A 1 263 ? 33.323 56.652 39.872 1.00 27.39 2151 ILE A C 1
ATOM 1957 O O . ILE A 1 263 ? 33.972 57.680 39.683 1.00 30.96 2151 ILE A O 1
ATOM 1962 N N . GLY A 1 264 ? 32.884 56.317 41.075 1.00 33.42 2152 GLY A N 1
ATOM 1963 C CA . GLY A 1 264 ? 33.262 57.148 42.208 1.00 31.77 2152 GLY A CA 1
ATOM 1964 C C . GLY A 1 264 ? 32.928 56.505 43.530 1.00 32.10 2152 GLY A C 1
ATOM 1965 O O . GLY A 1 264 ? 32.009 55.678 43.637 1.00 35.77 2152 GLY A O 1
ATOM 1966 N N . VAL A 1 265 ? 33.688 56.895 44.554 1.00 26.99 2153 VAL A N 1
ATOM 1967 C CA . VAL A 1 265 ? 33.434 56.481 45.929 1.00 25.98 2153 VAL A CA 1
ATOM 1968 C C . VAL A 1 265 ? 33.612 57.689 46.834 1.00 38.07 2153 VAL A C 1
ATOM 1969 O O . VAL A 1 265 ? 34.710 58.256 46.904 1.00 43.12 2153 VAL A O 1
ATOM 1973 N N . THR A 1 266 ? 32.553 58.075 47.539 1.00 38.32 2154 THR A N 1
ATOM 1974 C CA . THR A 1 266 ? 32.698 58.982 48.668 1.00 35.51 2154 THR A CA 1
ATOM 1975 C C . THR A 1 266 ? 33.056 58.166 49.894 1.00 35.09 2154 THR A C 1
ATOM 1976 O O . THR A 1 266 ? 32.307 57.262 50.275 1.00 34.40 2154 THR A O 1
ATOM 1980 N N . VAL A 1 267 ? 34.180 58.514 50.519 1.00 30.36 2155 VAL A N 1
ATOM 1981 C CA . VAL A 1 267 ? 34.679 57.846 51.704 1.00 28.97 2155 VAL A CA 1
ATOM 1982 C C . VAL A 1 267 ? 34.345 58.685 52.923 1.00 30.85 2155 VAL A C 1
ATOM 1983 O O . VAL A 1 267 ? 34.445 59.918 52.897 1.00 34.57 2155 VAL A O 1
ATOM 1987 N N . HIS A 1 268 ? 33.934 58.023 53.991 1.00 32.48 2156 HIS A N 1
ATOM 1988 C CA . HIS A 1 268 ? 33.742 58.668 55.277 1.00 38.62 2156 HIS A CA 1
ATOM 1989 C C . HIS A 1 268 ? 34.781 58.101 56.239 1.00 40.48 2156 HIS A C 1
ATOM 1990 O O . HIS A 1 268 ? 35.046 56.895 56.242 1.00 33.44 2156 HIS A O 1
ATOM 1997 N N . THR A 1 269 ? 35.406 58.969 57.012 1.00 44.13 2157 THR A N 1
ATOM 1998 C CA . THR A 1 269 ? 36.332 58.512 58.034 1.00 43.82 2157 THR A CA 1
ATOM 1999 C C . THR A 1 269 ? 35.911 59.065 59.383 1.00 44.78 2157 THR A C 1
ATOM 2000 O O . THR A 1 269 ? 35.373 60.166 59.466 1.00 48.44 2157 THR A O 1
ATOM 2004 N N . GLY A 1 270 ? 36.135 58.282 60.434 1.00 51.12 2158 GLY A N 1
ATOM 2005 C CA . GLY A 1 270 ? 35.807 58.720 61.773 1.00 52.54 2158 GLY A CA 1
ATOM 2006 C C . GLY A 1 270 ? 34.456 58.246 62.262 1.00 54.19 2158 GLY A C 1
ATOM 2007 O O . GLY A 1 270 ? 33.952 57.197 61.837 1.00 53.68 2158 GLY A O 1
ATOM 2008 N N . THR A 1 271 ? 33.856 59.016 63.160 1.00 52.79 2159 THR A N 1
ATOM 2009 C CA . THR A 1 271 ? 32.556 58.672 63.710 1.00 54.59 2159 THR A CA 1
ATOM 2010 C C . THR A 1 271 ? 31.457 59.478 63.028 1.00 57.02 2159 THR A C 1
ATOM 2011 O O . THR A 1 271 ? 31.710 60.377 62.220 1.00 59.24 2159 THR A O 1
ATOM 2015 N N . ALA A 1 272 ? 30.212 59.127 63.361 1.00 59.25 2160 ALA A N 1
ATOM 2016 C CA . ALA A 1 272 ? 29.070 59.901 62.885 1.00 60.94 2160 ALA A CA 1
ATOM 2017 C C . ALA A 1 272 ? 29.201 61.360 63.296 1.00 60.93 2160 ALA A C 1
ATOM 2018 O O . ALA A 1 272 ? 29.012 62.268 62.480 1.00 62.38 2160 ALA A O 1
ATOM 2020 N N . ASP A 1 273 ? 29.552 61.597 64.559 1.00 65.51 2161 ASP A N 1
ATOM 2021 C CA . ASP A 1 273 ? 29.733 62.936 65.102 1.00 67.57 2161 ASP A CA 1
ATOM 2022 C C . ASP A 1 273 ? 30.865 63.678 64.406 1.00 68.88 2161 ASP A C 1
ATOM 2023 O O . ASP A 1 273 ? 30.625 64.567 63.582 1.00 70.59 2161 ASP A O 1
ATOM 2028 N N . GLY A 1 274 ? 32.102 63.312 64.737 1.00 65.11 2162 GLY A N 1
ATOM 2029 C CA . GLY A 1 274 ? 33.262 64.069 64.309 1.00 64.64 2162 GLY A CA 1
ATOM 2030 C C . GLY A 1 274 ? 34.009 63.478 63.135 1.00 64.42 2162 GLY A C 1
ATOM 2031 O O . GLY A 1 274 ? 35.243 63.518 63.096 1.00 64.27 2162 GLY A O 1
ATOM 2032 N N . GLY A 1 275 ? 33.267 62.934 62.165 1.00 61.07 2163 GLY A N 1
ATOM 2033 C CA . GLY A 1 275 ? 33.861 62.385 60.967 1.00 53.23 2163 GLY A CA 1
ATOM 2034 C C . GLY A 1 275 ? 34.025 63.422 59.870 1.00 48.21 2163 GLY A C 1
ATOM 2035 O O . GLY A 1 275 ? 33.685 64.595 60.025 1.00 48.64 2163 GLY A O 1
ATOM 2036 N N . HIS A 1 276 ? 34.568 62.959 58.740 1.00 43.97 2164 HIS A N 1
ATOM 2037 C CA . HIS A 1 276 ? 34.879 63.798 57.590 1.00 45.41 2164 HIS A CA 1
ATOM 2038 C C . HIS A 1 276 ? 34.717 62.966 56.320 1.00 43.59 2164 HIS A C 1
ATOM 2039 O O . HIS A 1 276 ? 34.757 61.731 56.357 1.00 38.35 2164 HIS A O 1
ATOM 2046 N N . TYR A 1 277 ? 34.519 63.653 55.190 1.00 38.00 2165 TYR A N 1
ATOM 2047 C CA . TYR A 1 277 ? 34.313 62.998 53.902 1.00 36.22 2165 TYR A CA 1
ATOM 2048 C C . TYR A 1 277 ? 35.377 63.441 52.915 1.00 39.22 2165 TYR A C 1
ATOM 2049 O O . TYR A 1 277 ? 35.869 64.572 52.976 1.00 38.96 2165 TYR A O 1
ATOM 2058 N N . TYR A 1 278 ? 35.729 62.547 51.996 1.00 32.24 2166 TYR A N 1
ATOM 2059 C CA . TYR A 1 278 ? 36.559 62.893 50.842 1.00 30.75 2166 TYR A CA 1
ATOM 2060 C C . TYR A 1 278 ? 36.232 61.879 49.752 1.00 29.84 2166 TYR A C 1
ATOM 2061 O O . TYR A 1 278 ? 35.553 60.882 50.009 1.00 33.24 2166 TYR A O 1
ATOM 2070 N N . SER A 1 279 ? 36.737 62.112 48.540 1.00 33.48 2167 SER A N 1
ATOM 2071 C CA . SER A 1 279 ? 36.243 61.343 47.397 1.00 36.20 2167 SER A CA 1
ATOM 2072 C C . SER A 1 279 ? 37.331 60.829 46.481 1.00 31.58 2167 SER A C 1
ATOM 2073 O O . SER A 1 279 ? 38.219 61.581 46.087 1.00 35.69 2167 SER A O 1
ATOM 2076 N N . PHE A 1 280 ? 37.211 59.562 46.105 1.00 27.82 2168 PHE A N 1
ATOM 2077 C CA . PHE A 1 280 ? 37.933 58.975 44.989 1.00 26.59 2168 PHE A CA 1
ATOM 2078 C C . PHE A 1 280 ? 37.006 58.982 43.786 1.00 28.61 2168 PHE A C 1
ATOM 2079 O O . PHE A 1 280 ? 35.927 58.383 43.843 1.00 37.07 2168 PHE A O 1
ATOM 2087 N N . ILE A 1 281 ? 37.402 59.661 42.710 1.00 34.29 2169 ILE A N 1
ATOM 2088 C CA . ILE A 1 281 ? 36.517 59.825 41.553 1.00 36.63 2169 ILE A CA 1
ATOM 2089 C C . ILE A 1 281 ? 37.269 59.484 40.281 1.00 34.06 2169 ILE A C 1
ATOM 2090 O O . ILE A 1 281 ? 38.421 59.890 40.101 1.00 38.69 2169 ILE A O 1
ATOM 2095 N N . ARG A 1 282 ? 36.606 58.740 39.395 1.00 32.53 2170 ARG A N 1
ATOM 2096 C CA . ARG A 1 282 ? 37.173 58.421 38.097 1.00 34.28 2170 ARG A CA 1
ATOM 2097 C C . ARG A 1 282 ? 36.945 59.569 37.118 1.00 44.85 2170 ARG A C 1
ATOM 2098 O O . ARG A 1 282 ? 35.869 60.176 37.083 1.00 49.59 2170 ARG A O 1
ATOM 2106 N N . ASP A 1 283 ? 37.966 59.866 36.322 1.00 45.02 2171 ASP A N 1
ATOM 2107 C CA . ASP A 1 283 ? 37.831 60.855 35.259 1.00 46.76 2171 ASP A CA 1
ATOM 2108 C C . ASP A 1 283 ? 37.178 60.166 34.074 1.00 43.06 2171 ASP A C 1
ATOM 2109 O O . ASP A 1 283 ? 37.823 59.429 33.324 1.00 45.54 2171 ASP A O 1
ATOM 2114 N N . ILE A 1 284 ? 35.884 60.401 33.909 1.00 40.05 2172 ILE A N 1
ATOM 2115 C CA . ILE A 1 284 ? 35.146 59.867 32.781 1.00 43.54 2172 ILE A CA 1
ATOM 2116 C C . ILE A 1 284 ? 34.844 60.946 31.749 1.00 46.28 2172 ILE A C 1
ATOM 2117 O O . ILE A 1 284 ? 34.136 60.683 30.775 1.00 49.44 2172 ILE A O 1
ATOM 2122 N N . VAL A 1 285 ? 35.366 62.154 31.942 1.00 50.72 2173 VAL A N 1
ATOM 2123 C CA . VAL A 1 285 ? 35.182 63.263 31.002 1.00 49.14 2173 VAL A CA 1
ATOM 2124 C C . VAL A 1 285 ? 36.211 63.210 29.888 1.00 54.52 2173 VAL A C 1
ATOM 2125 O O . VAL A 1 285 ? 35.887 63.315 28.703 1.00 60.43 2173 VAL A O 1
ATOM 2129 N N . ASN A 1 286 ? 37.452 63.046 30.312 1.00 53.17 2174 ASN A N 1
ATOM 2130 C CA . ASN A 1 286 ? 38.637 63.001 29.477 1.00 56.40 2174 ASN A CA 1
ATOM 2131 C C . ASN A 1 286 ? 38.803 61.585 28.919 1.00 61.30 2174 ASN A C 1
ATOM 2132 O O . ASN A 1 286 ? 38.998 60.645 29.699 1.00 61.28 2174 ASN A O 1
ATOM 2137 N N . PRO A 1 287 ? 38.659 61.369 27.586 1.00 66.22 2175 PRO A N 1
ATOM 2138 C CA . PRO A 1 287 ? 38.674 59.998 27.043 1.00 68.16 2175 PRO A CA 1
ATOM 2139 C C . PRO A 1 287 ? 40.033 59.343 27.043 1.00 75.90 2175 PRO A C 1
ATOM 2140 O O . PRO A 1 287 ? 40.242 58.285 27.628 1.00 77.33 2175 PRO A O 1
ATOM 2144 N N . HIS A 1 288 ? 40.984 59.964 26.367 1.00 81.46 2176 HIS A N 1
ATOM 2145 C CA . HIS A 1 288 ? 42.282 59.332 26.265 1.00 87.08 2176 HIS A CA 1
ATOM 2146 C C . HIS A 1 288 ? 42.898 59.158 27.629 1.00 82.04 2176 HIS A C 1
ATOM 2147 O O . HIS A 1 288 ? 44.037 58.689 27.704 1.00 86.27 2176 HIS A O 1
ATOM 2154 N N . ALA A 1 289 ? 42.193 59.605 28.687 1.00 71.71 2177 ALA A N 1
ATOM 2155 C CA . ALA A 1 289 ? 42.518 59.355 30.078 1.00 62.11 2177 ALA A CA 1
ATOM 2156 C C . ALA A 1 289 ? 41.546 58.399 30.741 1.00 56.57 2177 ALA A C 1
ATOM 2157 O O . ALA A 1 289 ? 41.915 57.757 31.725 1.00 54.77 2177 ALA A O 1
ATOM 2159 N N . TYR A 1 290 ? 40.320 58.290 30.226 1.00 56.77 2178 TYR A N 1
ATOM 2160 C CA . TYR A 1 290 ? 39.401 57.274 30.720 1.00 57.46 2178 TYR A CA 1
ATOM 2161 C C . TYR A 1 290 ? 39.845 55.881 30.300 1.00 60.38 2178 TYR A C 1
ATOM 2162 O O . TYR A 1 290 ? 39.628 54.914 31.038 1.00 63.50 2178 TYR A O 1
ATOM 2171 N N . LYS A 1 291 ? 40.458 55.756 29.123 1.00 63.02 2179 LYS A N 1
ATOM 2172 C CA . LYS A 1 291 ? 41.045 54.484 28.723 1.00 64.50 2179 LYS A CA 1
ATOM 2173 C C . LYS A 1 291 ? 42.227 54.107 29.610 1.00 63.19 2179 LYS A C 1
ATOM 2174 O O . LYS A 1 291 ? 42.531 52.918 29.752 1.00 67.44 2179 LYS A O 1
ATOM 2180 N N . ASN A 1 292 ? 42.879 55.083 30.234 1.00 57.48 2180 ASN A N 1
ATOM 2181 C CA . ASN A 1 292 ? 43.976 54.811 31.150 1.00 60.20 2180 ASN A CA 1
ATOM 2182 C C . ASN A 1 292 ? 43.520 54.675 32.597 1.00 58.54 2180 ASN A C 1
ATOM 2183 O O . ASN A 1 292 ? 44.370 54.639 33.494 1.00 59.85 2180 ASN A O 1
ATOM 2188 N N . ASN A 1 293 ? 42.208 54.624 32.838 1.00 57.25 2181 ASN A N 1
ATOM 2189 C CA . ASN A 1 293 ? 41.638 54.348 34.156 1.00 54.42 2181 ASN A CA 1
ATOM 2190 C C . ASN A 1 293 ? 42.238 55.259 35.224 1.00 50.90 2181 ASN A C 1
ATOM 2191 O O . ASN A 1 293 ? 42.664 54.817 36.291 1.00 48.09 2181 ASN A O 1
ATOM 2196 N N . LYS A 1 294 ? 42.271 56.554 34.930 1.00 49.78 2182 LYS A N 1
ATOM 2197 C CA . LYS A 1 294 ? 42.843 57.521 35.850 1.00 43.74 2182 LYS A CA 1
ATOM 2198 C C . LYS A 1 294 ? 41.779 58.002 36.829 1.00 41.44 2182 LYS A C 1
ATOM 2199 O O . LYS A 1 294 ? 40.649 58.325 36.434 1.00 47.07 2182 LYS A O 1
ATOM 2205 N N . TRP A 1 295 ? 42.135 57.983 38.109 1.00 34.25 2183 TRP A N 1
ATOM 2206 C CA . TRP A 1 295 ? 41.294 58.355 39.233 1.00 33.89 2183 TRP A CA 1
ATOM 2207 C C . TRP A 1 295 ? 41.948 59.494 39.997 1.00 39.35 2183 TRP A C 1
ATOM 2208 O O . TRP A 1 295 ? 43.155 59.727 39.901 1.00 44.75 2183 TRP A O 1
ATOM 2219 N N . TYR A 1 296 ? 41.151 60.179 40.805 1.00 38.74 2184 TYR A N 1
ATOM 2220 C CA . TYR A 1 296 ? 41.667 61.312 41.536 1.00 37.81 2184 TYR A CA 1
ATOM 2221 C C . TYR A 1 296 ? 41.067 61.325 42.927 1.00 31.91 2184 TYR A C 1
ATOM 2222 O O . TYR A 1 296 ? 39.947 60.864 43.139 1.00 32.73 2184 TYR A O 1
ATOM 2231 N N . LEU A 1 297 ? 41.846 61.815 43.880 1.00 29.39 2185 LEU A N 1
ATOM 2232 C CA . LEU A 1 297 ? 41.398 61.987 45.248 1.00 32.67 2185 LEU A CA 1
ATOM 2233 C C . LEU A 1 297 ? 41.019 63.451 45.430 1.00 36.30 2185 LEU A C 1
ATOM 2234 O O . LEU A 1 297 ? 41.878 64.332 45.317 1.00 41.90 2185 LEU A O 1
ATOM 2239 N N . PHE A 1 298 ? 39.733 63.708 45.667 1.00 34.02 2186 PHE A N 1
ATOM 2240 C CA . PHE A 1 298 ? 39.203 65.052 45.875 1.00 36.43 2186 PHE A CA 1
ATOM 2241 C C . PHE A 1 298 ? 39.007 65.204 47.382 1.00 35.08 2186 PHE A C 1
ATOM 2242 O O . PHE A 1 298 ? 38.132 64.559 47.962 1.00 34.16 2186 PHE A O 1
ATOM 2250 N N . ASN A 1 299 ? 39.838 66.027 48.029 1.00 35.97 2187 ASN A N 1
ATOM 2251 C CA . ASN A 1 299 ? 39.770 66.215 49.481 1.00 42.06 2187 ASN A CA 1
ATOM 2252 C C . ASN A 1 299 ? 39.806 67.712 49.793 1.00 45.13 2187 ASN A C 1
ATOM 2253 O O . ASN A 1 299 ? 40.882 68.269 50.036 1.00 46.54 2187 ASN A O 1
ATOM 2258 N N . ASP A 1 300 ? 38.629 68.342 49.801 1.00 43.19 2188 ASP A N 1
ATOM 2259 C CA . ASP A 1 300 ? 38.461 69.795 50.008 1.00 42.93 2188 ASP A CA 1
ATOM 2260 C C . ASP A 1 300 ? 39.317 70.506 48.965 1.00 41.51 2188 ASP A C 1
ATOM 2261 O O . ASP A 1 300 ? 39.183 70.211 47.769 1.00 36.03 2188 ASP A O 1
ATOM 2266 N N . ALA A 1 301 ? 40.222 71.410 49.353 1.00 43.10 2189 ALA A N 1
ATOM 2267 C CA . ALA A 1 301 ? 40.956 72.192 48.370 1.00 41.01 2189 ALA A CA 1
ATOM 2268 C C . ALA A 1 301 ? 42.064 71.408 47.671 1.00 38.06 2189 ALA A C 1
ATOM 2269 O O . ALA A 1 301 ? 42.619 71.908 46.685 1.00 40.00 2189 ALA A O 1
ATOM 2271 N N . GLU A 1 302 ? 42.361 70.190 48.119 1.00 40.21 2190 GLU A N 1
ATOM 2272 C CA . GLU A 1 302 ? 43.442 69.372 47.576 1.00 46.02 2190 GLU A CA 1
ATOM 2273 C C . GLU A 1 302 ? 42.896 68.286 46.652 1.00 42.34 2190 GLU A C 1
ATOM 2274 O O . GLU A 1 302 ? 42.069 67.471 47.074 1.00 39.48 2190 GLU A O 1
ATOM 2280 N N . VAL A 1 303 ? 43.391 68.252 45.412 1.00 44.13 2191 VAL A N 1
ATOM 2281 C CA . VAL A 1 303 ? 43.059 67.221 44.434 1.00 44.88 2191 VAL A CA 1
ATOM 2282 C C . VAL A 1 303 ? 44.360 66.643 43.905 1.00 47.48 2191 VAL A C 1
ATOM 2283 O O . VAL A 1 303 ? 45.258 67.399 43.523 1.00 47.94 2191 VAL A O 1
ATOM 2287 N N . LYS A 1 304 ? 44.466 65.314 43.860 1.00 44.77 2192 LYS A N 1
ATOM 2288 C CA . LYS A 1 304 ? 45.699 64.698 43.391 1.00 47.98 2192 LYS A CA 1
ATOM 2289 C C . LYS A 1 304 ? 45.373 63.345 42.784 1.00 50.05 2192 LYS A C 1
ATOM 2290 O O . LYS A 1 304 ? 44.326 62.759 43.098 1.00 45.29 2192 LYS A O 1
ATOM 2296 N N . PRO A 1 305 ? 46.239 62.815 41.908 1.00 49.15 2193 PRO A N 1
ATOM 2297 C CA . PRO A 1 305 ? 45.964 61.506 41.300 1.00 47.00 2193 PRO A CA 1
ATOM 2298 C C . PRO A 1 305 ? 45.922 60.403 42.348 1.00 48.08 2193 PRO A C 1
ATOM 2299 O O . PRO A 1 305 ? 46.592 60.472 43.381 1.00 39.19 2193 PRO A O 1
ATOM 2303 N N . PHE A 1 306 ? 45.113 59.380 42.059 1.00 52.01 2194 PHE A N 1
ATOM 2304 C CA . PHE A 1 306 ? 44.888 58.245 42.944 1.00 49.44 2194 PHE A CA 1
ATOM 2305 C C . PHE A 1 306 ? 45.146 56.961 42.177 1.00 47.30 2194 PHE A C 1
ATOM 2306 O O . PHE A 1 306 ? 44.647 56.789 41.062 1.00 42.83 2194 PHE A O 1
ATOM 2314 N N . ASP A 1 307 ? 45.917 56.061 42.784 1.00 37.76 2195 ASP A N 1
ATOM 2315 C CA . ASP A 1 307 ? 46.106 54.716 42.253 1.00 40.12 2195 ASP A CA 1
ATOM 2316 C C . ASP A 1 307 ? 44.897 53.869 42.642 1.00 42.34 2195 ASP A C 1
ATOM 2317 O O . ASP A 1 307 ? 44.755 53.478 43.808 1.00 43.78 2195 ASP A O 1
ATOM 2322 N N . SER A 1 308 ? 44.019 53.595 41.675 1.00 40.32 2196 SER A N 1
ATOM 2323 C CA . SER A 1 308 ? 42.792 52.856 41.955 1.00 38.86 2196 SER A CA 1
ATOM 2324 C C . SER A 1 308 ? 43.035 51.388 42.308 1.00 37.24 2196 SER A C 1
ATOM 2325 O O . SER A 1 308 ? 42.108 50.729 42.782 1.00 36.70 2196 SER A O 1
ATOM 2328 N N . ALA A 1 309 ? 44.247 50.859 42.126 1.00 43.19 2197 ALA A N 1
ATOM 2329 C CA . ALA A 1 309 ? 44.533 49.568 42.742 1.00 43.15 2197 ALA A CA 1
ATOM 2330 C C . ALA A 1 309 ? 44.409 49.638 44.260 1.00 38.64 2197 ALA A C 1
ATOM 2331 O O . ALA A 1 309 ? 44.224 48.596 44.901 1.00 43.86 2197 ALA A O 1
ATOM 2333 N N . GLN A 1 310 ? 44.456 50.840 44.840 1.00 32.92 2198 GLN A N 1
ATOM 2334 C CA . GLN A 1 310 ? 44.317 51.032 46.277 1.00 31.65 2198 GLN A CA 1
ATOM 2335 C C . GLN A 1 310 ? 42.875 51.226 46.746 1.00 31.15 2198 GLN A C 1
ATOM 2336 O O . GLN A 1 310 ? 42.661 51.487 47.935 1.00 32.94 2198 GLN A O 1
ATOM 2342 N N . LEU A 1 311 ? 41.875 51.080 45.867 1.00 32.97 2199 LEU A N 1
ATOM 2343 C CA . LEU A 1 311 ? 40.496 51.256 46.319 1.00 30.79 2199 LEU A CA 1
ATOM 2344 C C . LEU A 1 311 ? 40.151 50.308 47.465 1.00 28.10 2199 LEU A C 1
ATOM 2345 O O . LEU A 1 311 ? 39.543 50.723 48.454 1.00 31.66 2199 LEU A O 1
ATOM 2350 N N . ALA A 1 312 ? 40.547 49.038 47.368 1.00 29.16 2200 ALA A N 1
ATOM 2351 C CA . ALA A 1 312 ? 40.215 48.093 48.430 1.00 29.21 2200 ALA A CA 1
ATOM 2352 C C . ALA A 1 312 ? 40.764 48.557 49.772 1.00 29.63 2200 ALA A C 1
ATOM 2353 O O . ALA A 1 312 ? 40.025 48.658 50.759 1.00 32.83 2200 ALA A O 1
ATOM 2355 N N . SER A 1 313 ? 42.068 48.850 49.814 1.00 30.19 2201 SER A N 1
ATOM 2356 C CA . SER A 1 313 ? 42.700 49.384 51.010 1.00 30.96 2201 SER A CA 1
ATOM 2357 C C . SER A 1 313 ? 41.982 50.616 51.538 1.00 32.02 2201 SER A C 1
ATOM 2358 O O . SER A 1 313 ? 41.730 50.724 52.744 1.00 31.81 2201 SER A O 1
ATOM 2361 N N . GLU A 1 314 ? 41.658 51.570 50.653 1.00 29.16 2202 GLU A N 1
ATOM 2362 C CA . GLU A 1 314 ? 41.067 52.821 51.121 1.00 30.61 2202 GLU A CA 1
ATOM 2363 C C . GLU A 1 314 ? 39.566 52.741 51.395 1.00 34.20 2202 GLU A C 1
ATOM 2364 O O . GLU A 1 314 ? 39.060 53.590 52.137 1.00 36.56 2202 GLU A O 1
ATOM 2370 N N . CYS A 1 315 ? 38.844 51.762 50.830 1.00 32.61 2203 CYS A N 1
ATOM 2371 C CA . CYS A 1 315 ? 37.383 51.779 50.864 1.00 35.44 2203 CYS A CA 1
ATOM 2372 C C . CYS A 1 315 ? 36.716 50.561 51.492 1.00 31.19 2203 CYS A C 1
ATOM 2373 O O . CYS A 1 315 ? 35.568 50.680 51.906 1.00 32.28 2203 CYS A O 1
ATOM 2376 N N . PHE A 1 316 ? 37.376 49.403 51.577 1.00 33.29 2204 PHE A N 1
ATOM 2377 C CA . PHE A 1 316 ? 36.657 48.211 52.023 1.00 34.37 2204 PHE A CA 1
ATOM 2378 C C . PHE A 1 316 ? 36.607 48.071 53.540 1.00 38.60 2204 PHE A C 1
ATOM 2379 O O . PHE A 1 316 ? 35.877 47.209 54.040 1.00 38.17 2204 PHE A O 1
ATOM 2387 N N . GLY A 1 317 ? 37.365 48.883 54.284 1.00 32.73 2205 GLY A N 1
ATOM 2388 C CA . GLY A 1 317 ? 37.346 48.724 55.723 1.00 30.89 2205 GLY A CA 1
ATOM 2389 C C . GLY A 1 317 ? 38.051 47.445 56.156 1.00 30.63 2205 GLY A C 1
ATOM 2390 O O . GLY A 1 317 ? 38.934 46.918 55.470 1.00 33.04 2205 GLY A O 1
ATOM 2391 N N . GLY A 1 318 ? 37.646 46.934 57.312 1.00 31.16 2206 GLY A N 1
ATOM 2392 C CA . GLY A 1 318 ? 38.296 45.769 57.865 1.00 31.90 2206 GLY A CA 1
ATOM 2393 C C . GLY A 1 318 ? 39.604 46.090 58.574 1.00 33.60 2206 GLY A C 1
ATOM 2394 O O . GLY A 1 318 ? 40.023 47.242 58.704 1.00 32.46 2206 GLY A O 1
ATOM 2395 N N . GLU A 1 319 ? 40.268 45.029 59.021 1.00 33.85 2207 GLU A N 1
ATOM 2396 C CA . GLU A 1 319 ? 41.442 45.177 59.888 1.00 37.30 2207 GLU A CA 1
ATOM 2397 C C . GLU A 1 319 ? 42.711 45.531 59.122 1.00 36.37 2207 GLU A C 1
ATOM 2398 O O . GLU A 1 319 ? 42.900 45.159 57.959 1.00 33.64 2207 GLU A O 1
ATOM 2404 N N . MET A 1 320 ? 43.609 46.249 59.811 1.00 35.56 2208 MET A N 1
ATOM 2405 C CA . MET A 1 320 ? 44.990 46.361 59.393 1.00 36.58 2208 MET A CA 1
ATOM 2406 C C . MET A 1 320 ? 45.865 46.226 60.634 1.00 38.82 2208 MET A C 1
ATOM 2407 O O . MET A 1 320 ? 45.381 46.233 61.770 1.00 36.52 2208 MET A O 1
ATOM 2412 N N . THR A 1 321 ? 47.158 46.072 60.413 1.00 44.42 2209 THR A N 1
ATOM 2413 C CA . THR A 1 321 ? 48.083 45.872 61.519 1.00 45.61 2209 THR A CA 1
ATOM 2414 C C . THR A 1 321 ? 49.204 46.896 61.461 1.00 43.58 2209 THR A C 1
ATOM 2415 O O . THR A 1 321 ? 49.549 47.430 60.401 1.00 48.66 2209 THR A O 1
ATOM 2419 N N . THR A 1 322 ? 49.781 47.155 62.627 1.00 41.08 2210 THR A N 1
ATOM 2420 C CA . THR A 1 322 ? 50.923 48.048 62.722 1.00 44.15 2210 THR A CA 1
ATOM 2421 C C . THR A 1 322 ? 51.777 47.604 63.900 1.00 48.51 2210 THR A C 1
ATOM 2422 O O . THR A 1 322 ? 51.320 46.863 64.774 1.00 51.26 2210 THR A O 1
ATOM 2426 N N . LYS A 1 323 ? 53.032 48.047 63.906 1.00 53.74 2211 LYS A N 1
ATOM 2427 C CA . LYS A 1 323 ? 54.015 47.554 64.870 1.00 52.87 2211 LYS A CA 1
ATOM 2428 C C . LYS A 1 323 ? 53.966 48.364 66.160 1.00 57.93 2211 LYS A C 1
ATOM 2429 O O . LYS A 1 323 ? 53.946 49.600 66.127 1.00 58.30 2211 LYS A O 1
ATOM 2435 N N . THR A 1 324 ? 53.947 47.661 67.291 1.00 62.09 2212 THR A N 1
ATOM 2436 C CA . THR A 1 324 ? 54.044 48.274 68.615 1.00 63.27 2212 THR A CA 1
ATOM 2437 C C . THR A 1 324 ? 55.181 47.640 69.418 1.00 67.49 2212 THR A C 1
ATOM 2438 O O . THR A 1 324 ? 55.909 48.331 70.133 1.00 74.29 2212 THR A O 1
ATOM 2442 N N . PHE A 1 332 ? 58.712 44.153 70.135 1.00 72.52 2220 PHE A N 1
ATOM 2443 C CA . PHE A 1 332 ? 57.880 44.619 69.028 1.00 73.27 2220 PHE A CA 1
ATOM 2444 C C . PHE A 1 332 ? 56.855 43.573 68.599 1.00 71.83 2220 PHE A C 1
ATOM 2445 O O . PHE A 1 332 ? 57.192 42.414 68.361 1.00 74.93 2220 PHE A O 1
ATOM 2453 N N . MET A 1 333 ? 55.599 43.998 68.491 1.00 67.18 2221 MET A N 1
ATOM 2454 C CA . MET A 1 333 ? 54.502 43.093 68.197 1.00 71.30 2221 MET A CA 1
ATOM 2455 C C . MET A 1 333 ? 53.518 43.776 67.257 1.00 68.03 2221 MET A C 1
ATOM 2456 O O . MET A 1 333 ? 53.440 45.007 67.187 1.00 63.59 2221 MET A O 1
ATOM 2461 N N . ASP A 1 334 ? 52.769 42.953 66.525 1.00 64.97 2222 ASP A N 1
ATOM 2462 C CA . ASP A 1 334 ? 51.686 43.462 65.699 1.00 60.01 2222 ASP A CA 1
ATOM 2463 C C . ASP A 1 334 ? 50.574 44.006 66.584 1.00 55.90 2222 ASP A C 1
ATOM 2464 O O . ASP A 1 334 ? 50.212 43.393 67.591 1.00 61.76 2222 ASP A O 1
ATOM 2469 N N . PHE A 1 335 ? 50.028 45.163 66.208 1.00 48.90 2223 PHE A N 1
ATOM 2470 C CA . PHE A 1 335 ? 48.848 45.723 66.859 1.00 45.28 2223 PHE A CA 1
ATOM 2471 C C . PHE A 1 335 ? 47.764 45.881 65.797 1.00 43.37 2223 PHE A C 1
ATOM 2472 O O . PHE A 1 335 ? 47.988 46.560 64.790 1.00 42.44 2223 PHE A O 1
ATOM 2480 N N . SER A 1 336 ? 46.602 45.268 66.028 1.00 44.26 2224 SER A N 1
ATOM 2481 C CA . SER A 1 336 ? 45.541 45.145 65.029 1.00 42.07 2224 SER A CA 1
ATOM 2482 C C . SER A 1 336 ? 44.387 46.090 65.330 1.00 40.87 2224 SER A C 1
ATOM 2483 O O . SER A 1 336 ? 43.912 46.167 66.468 1.00 45.78 2224 SER A O 1
ATOM 2486 N N . PHE A 1 337 ? 43.896 46.767 64.296 1.00 37.65 2225 PHE A N 1
ATOM 2487 C CA . PHE A 1 337 ? 42.718 47.600 64.477 1.00 41.28 2225 PHE A CA 1
ATOM 2488 C C . PHE A 1 337 ? 41.911 47.659 63.175 1.00 34.15 2225 PHE A C 1
ATOM 2489 O O . PHE A 1 337 ? 42.445 47.465 62.076 1.00 34.96 2225 PHE A O 1
ATOM 2497 N N . GLU A 1 338 ? 40.613 47.899 63.314 1.00 34.57 2226 GLU A N 1
ATOM 2498 C CA . GLU A 1 338 ? 39.755 48.081 62.148 1.00 36.12 2226 GLU A CA 1
ATOM 2499 C C . GLU A 1 338 ? 39.869 49.504 61.615 1.00 35.83 2226 GLU A C 1
ATOM 2500 O O . GLU A 1 338 ? 39.874 50.471 62.383 1.00 34.36 2226 GLU A O 1
ATOM 2506 N N . LYS A 1 339 ? 39.964 49.623 60.288 1.00 40.45 2227 LYS A N 1
ATOM 2507 C CA . LYS A 1 339 ? 40.027 50.934 59.648 1.00 38.75 2227 LYS A CA 1
ATOM 2508 C C . LYS A 1 339 ? 38.723 51.693 59.837 1.00 37.78 2227 LYS A C 1
ATOM 2509 O O . LYS A 1 339 ? 37.642 51.160 59.573 1.00 41.16 2227 LYS A O 1
ATOM 2515 N N . THR A 1 340 ? 38.836 52.954 60.278 1.00 35.54 2228 THR A N 1
ATOM 2516 C CA . THR A 1 340 ? 37.712 53.854 60.454 1.00 36.12 2228 THR A CA 1
ATOM 2517 C C . THR A 1 340 ? 37.370 54.609 59.177 1.00 36.26 2228 THR A C 1
ATOM 2518 O O . THR A 1 340 ? 36.341 55.304 59.139 1.00 36.81 2228 THR A O 1
ATOM 2522 N N . HIS A 1 341 ? 38.199 54.503 58.138 1.00 34.70 2229 HIS A N 1
ATOM 2523 C CA . HIS A 1 341 ? 37.849 55.062 56.831 1.00 32.51 2229 HIS A CA 1
ATOM 2524 C C . HIS A 1 341 ? 37.237 53.959 55.970 1.00 33.24 2229 HIS A C 1
ATOM 2525 O O . HIS A 1 341 ? 37.803 52.873 55.867 1.00 33.75 2229 HIS A O 1
ATOM 2532 N N . SER A 1 342 ? 36.090 54.231 55.354 1.00 37.14 2230 SER A N 1
ATOM 2533 C CA . SER A 1 342 ? 35.545 53.255 54.418 1.00 33.26 2230 SER A CA 1
ATOM 2534 C C . SER A 1 342 ? 34.509 53.929 53.534 1.00 28.43 2230 SER A C 1
ATOM 2535 O O . SER A 1 342 ? 34.0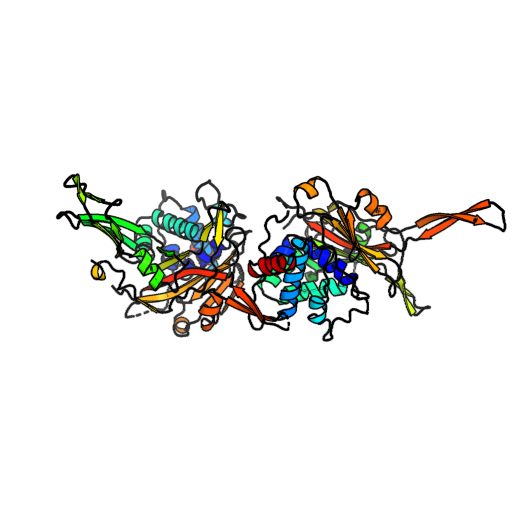46 55.042 53.807 1.00 31.58 2230 SER A O 1
ATOM 2538 N N . ALA A 1 343 ? 34.123 53.210 52.480 1.00 28.53 2231 ALA A N 1
ATOM 2539 C CA . ALA A 1 343 ? 33.089 53.683 51.571 1.00 27.16 2231 ALA A CA 1
ATOM 2540 C C . ALA A 1 343 ? 31.848 54.151 52.318 1.00 29.02 2231 ALA A C 1
ATOM 2541 O O . ALA A 1 343 ? 31.338 53.474 53.213 1.00 33.99 2231 ALA A O 1
ATOM 2543 N N . TYR A 1 344 ? 31.373 55.330 51.945 1.00 28.69 2232 TYR A N 1
ATOM 2544 C CA . TYR A 1 344 ? 30.082 55.855 52.369 1.00 30.68 2232 TYR A CA 1
ATOM 2545 C C . TYR A 1 344 ? 29.086 55.921 51.220 1.00 30.05 2232 TYR A C 1
ATOM 2546 O O . TYR A 1 344 ? 27.900 55.620 51.404 1.00 33.86 2232 TYR A O 1
ATOM 2555 N N . MET A 1 345 ? 29.519 56.312 50.024 1.00 31.34 2233 MET A N 1
ATOM 2556 C CA . MET A 1 345 ? 28.613 56.227 48.876 1.00 32.19 2233 MET A CA 1
ATOM 2557 C C . MET A 1 345 ? 29.345 55.713 47.648 1.00 32.87 2233 MET A C 1
ATOM 2558 O O . MET A 1 345 ? 30.481 56.109 47.381 1.00 40.98 2233 MET A O 1
ATOM 2563 N N . LEU A 1 346 ? 28.696 54.828 46.903 1.00 29.17 2234 LEU A N 1
ATOM 2564 C CA . LEU A 1 346 ? 29.247 54.283 45.673 1.00 24.41 2234 LEU A CA 1
ATOM 2565 C C . LEU A 1 346 ? 28.480 54.867 44.493 1.00 27.70 2234 LEU A C 1
ATOM 2566 O O . LEU A 1 346 ? 27.252 54.967 44.538 1.00 32.48 2234 LEU A O 1
ATOM 2571 N N . PHE A 1 347 ? 29.201 55.239 43.442 1.00 28.17 2235 PHE A N 1
ATOM 2572 C CA . PHE A 1 347 ? 28.598 55.792 42.231 1.00 31.24 2235 PHE A CA 1
ATOM 2573 C C . PHE A 1 347 ? 28.965 54.884 41.074 1.00 30.78 2235 PHE A C 1
ATOM 2574 O O . PHE A 1 347 ? 30.150 54.637 40.824 1.00 32.73 2235 PHE A O 1
ATOM 2582 N N . TYR A 1 348 ? 27.945 54.368 40.396 1.00 33.44 2236 TYR A N 1
ATOM 2583 C CA . TYR A 1 348 ? 28.072 53.411 39.307 1.00 32.15 2236 TYR A CA 1
ATOM 2584 C C . TYR A 1 348 ? 27.419 54.008 38.069 1.00 30.89 2236 TYR A C 1
ATOM 2585 O O . TYR A 1 348 ? 26.388 54.673 38.173 1.00 31.74 2236 TYR A O 1
ATOM 2594 N N . LYS A 1 349 ? 28.040 53.818 36.910 1.00 32.00 2237 LYS A N 1
ATOM 2595 C CA . LYS A 1 349 ? 27.534 54.358 35.652 1.00 40.21 2237 LYS A CA 1
ATOM 2596 C C . LYS A 1 349 ? 27.144 53.218 34.723 1.00 36.43 2237 LYS A C 1
ATOM 2597 O O . LYS A 1 349 ? 27.917 52.276 34.538 1.00 36.62 2237 LYS A O 1
ATOM 2603 N N . ARG A 1 350 ? 25.957 53.317 34.119 1.00 34.51 2238 ARG A N 1
ATOM 2604 C CA . ARG A 1 350 ? 25.481 52.236 33.264 1.00 36.13 2238 ARG A CA 1
ATOM 2605 C C . ARG A 1 350 ? 26.390 52.068 32.053 1.00 36.61 2238 ARG A C 1
ATOM 2606 O O . ARG A 1 350 ? 26.829 53.047 31.446 1.00 41.92 2238 ARG A O 1
ATOM 2614 N N . MET A 1 351 ? 26.652 50.823 31.684 1.00 39.17 2239 MET A N 1
ATOM 2615 C CA . MET A 1 351 ? 27.505 50.512 30.515 1.00 53.26 2239 MET A CA 1
ATOM 2616 C C . MET A 1 351 ? 26.713 50.758 29.230 1.00 56.17 2239 MET A C 1
ATOM 2617 O O . MET A 1 351 ? 25.623 50.269 29.137 1.00 58.80 2239 MET A O 1
ATOM 2622 N N . GLU A 1 352 ? 27.272 51.498 28.282 1.00 62.36 2240 GLU A N 1
ATOM 2623 C CA . GLU A 1 352 ? 26.564 51.777 27.007 1.00 68.19 2240 GLU A CA 1
ATOM 2624 C C . GLU A 1 352 ? 27.391 51.228 25.844 1.00 72.48 2240 GLU A C 1
ATOM 2625 O O . GLU A 1 352 ? 28.516 51.682 25.681 1.00 73.29 2240 GLU A O 1
ATOM 2631 N N . PRO A 1 353 ? 26.883 50.256 25.060 1.00 76.91 2241 PRO A N 1
ATOM 2632 C CA . PRO A 1 353 ? 27.591 49.674 23.917 1.00 79.77 2241 PRO A CA 1
ATOM 2633 C C . PRO A 1 353 ? 28.580 50.527 23.106 1.00 83.35 2241 PRO A C 1
ATOM 2634 O O . PRO A 1 353 ? 29.624 50.031 22.793 1.00 84.03 2241 PRO A O 1
ATOM 2638 N N . GLU A 1 354 ? 28.236 51.766 22.765 1.00 83.95 2242 GLU A N 1
ATOM 2639 C CA . GLU A 1 354 ? 29.207 52.599 22.012 1.00 83.91 2242 GLU A CA 1
ATOM 2640 C C . GLU A 1 354 ? 30.190 53.246 23.003 1.00 82.38 2242 GLU A C 1
ATOM 2641 O O . GLU A 1 354 ? 30.586 54.424 22.780 1.00 82.54 2242 GLU A O 1
ATOM 2647 N N . ARG A 1 359 ? 33.073 59.562 24.151 1.00 77.04 2247 ARG A N 1
ATOM 2648 C CA . ARG A 1 359 ? 33.004 60.768 23.336 1.00 75.79 2247 ARG A CA 1
ATOM 2649 C C . ARG A 1 359 ? 33.853 61.866 23.954 1.00 74.30 2247 ARG A C 1
ATOM 2650 O O . ARG A 1 359 ? 34.160 61.820 25.144 1.00 73.94 2247 ARG A O 1
ATOM 2658 N N . GLU A 1 360 ? 34.242 62.851 23.149 1.00 74.42 2248 GLU A N 1
ATOM 2659 C CA . GLU A 1 360 ? 34.882 64.054 23.669 1.00 72.35 2248 GLU A CA 1
ATOM 2660 C C . GLU A 1 360 ? 33.797 65.083 23.968 1.00 68.62 2248 GLU A C 1
ATOM 2661 O O . GLU A 1 360 ? 33.057 65.485 23.064 1.00 67.68 2248 GLU A O 1
ATOM 2667 N N . TYR A 1 361 ? 33.698 65.514 25.227 1.00 62.63 2249 TYR A N 1
ATOM 2668 C CA . TYR A 1 361 ? 32.556 66.324 25.642 1.00 59.73 2249 TYR A CA 1
ATOM 2669 C C . TYR A 1 361 ? 32.754 67.812 25.349 1.00 59.67 2249 TYR A C 1
ATOM 2670 O O . TYR A 1 361 ? 33.829 68.371 25.596 1.00 61.03 2249 TYR A O 1
ATOM 2679 N N . LYS A 1 362 ? 31.686 68.441 24.808 1.00 58.69 2250 LYS A N 1
ATOM 2680 C CA . LYS A 1 362 ? 31.525 69.891 24.641 1.00 58.39 2250 LYS A CA 1
ATOM 2681 C C . LYS A 1 362 ? 30.655 70.415 25.773 1.00 55.59 2250 LYS A C 1
ATOM 2682 O O . LYS A 1 362 ? 29.447 70.149 25.814 1.00 60.76 2250 LYS A O 1
ATOM 2688 N N . PHE A 1 363 ? 31.231 71.205 26.657 1.00 46.84 2251 PHE A N 1
ATOM 2689 C CA . PHE A 1 363 ? 30.415 71.859 27.658 1.00 48.13 2251 PHE A CA 1
ATOM 2690 C C . PHE A 1 363 ? 30.146 73.284 27.211 1.00 51.78 2251 PHE A C 1
ATOM 2691 O O . PHE A 1 363 ? 31.077 74.025 26.878 1.00 57.00 2251 PHE A O 1
ATOM 2699 N N . ASP A 1 364 ? 28.869 73.652 27.184 1.00 52.08 2252 ASP A N 1
ATOM 2700 C CA . ASP A 1 364 ? 28.452 74.990 26.759 1.00 51.91 2252 ASP A CA 1
ATOM 2701 C C . ASP A 1 364 ? 28.200 75.841 27.995 1.00 51.09 2252 ASP A C 1
ATOM 2702 O O . ASP A 1 364 ? 27.096 75.883 28.534 1.00 47.93 2252 ASP A O 1
ATOM 2707 N N . VAL A 1 365 ? 29.246 76.496 28.463 1.00 53.16 2253 VAL A N 1
ATOM 2708 C CA . VAL A 1 365 ? 29.086 77.545 29.456 1.00 50.23 2253 VAL A CA 1
ATOM 2709 C C . VAL A 1 365 ? 28.540 78.762 28.737 1.00 49.54 2253 VAL A C 1
ATOM 2710 O O . VAL A 1 365 ? 29.017 79.102 27.654 1.00 46.46 2253 VAL A O 1
ATOM 2714 N N . SER A 1 366 ? 27.520 79.390 29.314 1.00 51.31 2254 SER A N 1
ATOM 2715 C CA . SER A 1 366 ? 26.981 80.622 28.747 1.00 52.13 2254 SER A CA 1
ATOM 2716 C C . SER A 1 366 ? 28.077 81.675 28.595 1.00 54.26 2254 SER A C 1
ATOM 2717 O O . SER A 1 366 ? 29.032 81.733 29.376 1.00 54.41 2254 SER A O 1
ATOM 2720 N N . SER A 1 367 ? 27.935 82.514 27.564 1.00 53.74 2255 SER A N 1
ATOM 2721 C CA . SER A 1 367 ? 28.941 83.539 27.307 1.00 59.69 2255 SER A CA 1
ATOM 2722 C C . SER A 1 367 ? 29.116 84.463 28.507 1.00 58.51 2255 SER A C 1
ATOM 2723 O O . SER A 1 367 ? 30.235 84.872 28.826 1.00 54.04 2255 SER A O 1
ATOM 2726 N N . GLU A 1 368 ? 28.029 84.770 29.211 1.00 60.15 2256 GLU A N 1
ATOM 2727 C CA . GLU A 1 368 ? 28.132 85.683 30.344 1.00 58.79 2256 GLU A CA 1
ATOM 2728 C C . GLU A 1 368 ? 28.963 85.075 31.473 1.00 56.34 2256 GLU A C 1
ATOM 2729 O O . GLU A 1 368 ? 29.752 85.777 32.113 1.00 56.73 2256 GLU A O 1
ATOM 2735 N N . LEU A 1 369 ? 28.836 83.760 31.705 1.00 50.85 2257 LEU A N 1
ATOM 2736 C CA . LEU A 1 369 ? 29.618 83.129 32.764 1.00 49.19 2257 LEU A CA 1
ATOM 2737 C C . LEU A 1 369 ? 31.085 83.029 32.374 1.00 49.44 2257 LEU A C 1
ATOM 2738 O O . LEU A 1 369 ? 31.969 83.181 33.223 1.00 54.01 2257 LEU A O 1
ATOM 2743 N N . LEU A 1 370 ? 31.362 82.742 31.102 1.00 47.09 2258 LEU A N 1
ATOM 2744 C CA . LEU A 1 370 ? 32.743 82.744 30.630 1.00 49.33 2258 LEU A CA 1
ATOM 2745 C C . LEU A 1 370 ? 33.379 84.119 30.825 1.00 56.90 2258 LEU A C 1
ATOM 2746 O O . LEU A 1 370 ? 34.567 84.221 31.140 1.00 63.13 2258 LEU A O 1
ATOM 2751 N N . GLU A 1 371 ? 32.592 85.185 30.657 1.00 59.09 2259 GLU A N 1
ATOM 2752 C CA . GLU A 1 371 ? 33.060 86.539 30.949 1.00 59.46 2259 GLU A CA 1
ATOM 2753 C C . GLU A 1 371 ? 33.448 86.671 32.412 1.00 59.64 2259 GLU A C 1
ATOM 2754 O O . GLU A 1 371 ? 34.515 87.198 32.743 1.00 58.38 2259 GLU A O 1
ATOM 2760 N N . TRP A 1 372 ? 32.577 86.199 33.305 1.00 56.43 2260 TRP A N 1
ATOM 2761 C CA . TRP A 1 372 ? 32.808 86.331 34.738 1.00 58.94 2260 TRP A CA 1
ATOM 2762 C C . TRP A 1 372 ? 34.082 85.609 35.160 1.00 59.62 2260 TRP A C 1
ATOM 2763 O O . TRP A 1 372 ? 34.907 86.168 35.892 1.00 66.33 2260 TRP A O 1
ATOM 2774 N N . ILE A 1 373 ? 34.285 84.392 34.666 1.00 55.68 2261 ILE A N 1
ATOM 2775 C CA . ILE A 1 373 ? 35.465 83.603 35.009 1.00 53.49 2261 ILE A CA 1
ATOM 2776 C C . ILE A 1 373 ? 36.710 84.089 34.261 1.00 61.42 2261 ILE A C 1
ATOM 2777 O O . ILE A 1 373 ? 37.765 84.296 34.876 1.00 56.86 2261 ILE A O 1
ATOM 2782 N N . CYS B 1 3 ? 44.394 64.317 91.345 1.00 84.32 1891 CYS B N 1
ATOM 2783 C CA . CYS B 1 3 ? 44.242 62.889 91.049 1.00 83.12 1891 CYS B CA 1
ATOM 2784 C C . CYS B 1 3 ? 43.407 62.699 89.791 1.00 79.64 1891 CYS B C 1
ATOM 2785 O O . CYS B 1 3 ? 43.053 61.589 89.391 1.00 79.80 1891 CYS B O 1
ATOM 2788 N N . ARG B 1 4 ? 43.128 63.844 89.184 1.00 75.30 1892 ARG B N 1
ATOM 2789 C CA . ARG B 1 4 ? 42.249 64.025 88.045 1.00 72.05 1892 ARG B CA 1
ATOM 2790 C C . ARG B 1 4 ? 43.031 63.968 86.723 1.00 63.46 1892 ARG B C 1
ATOM 2791 O O . ARG B 1 4 ? 42.428 64.047 85.641 1.00 63.82 1892 ARG B O 1
ATOM 2799 N N . PHE B 1 5 ? 44.361 63.765 86.809 1.00 55.56 1893 PHE B N 1
ATOM 2800 C CA . PHE B 1 5 ? 45.325 63.863 85.711 1.00 49.10 1893 PHE B CA 1
ATOM 2801 C C . PHE B 1 5 ? 46.514 62.925 85.923 1.00 50.05 1893 PHE B C 1
ATOM 2802 O O . PHE B 1 5 ? 47.124 62.917 86.997 1.00 54.94 1893 PHE B O 1
ATOM 2810 N N . VAL B 1 6 ? 46.874 62.176 84.882 1.00 50.68 1894 VAL B N 1
ATOM 2811 C CA . VAL B 1 6 ? 47.972 61.211 84.946 1.00 48.45 1894 VAL B CA 1
ATOM 2812 C C . VAL B 1 6 ? 49.283 61.917 84.610 1.00 43.98 1894 VAL B C 1
ATOM 2813 O O . VAL B 1 6 ? 49.343 62.734 83.685 1.00 43.33 1894 VAL B O 1
ATOM 2817 N N . GLY B 1 7 ? 50.339 61.615 85.366 1.00 50.70 1895 GLY B N 1
ATOM 2818 C CA . GLY B 1 7 ? 51.653 62.171 85.114 1.00 45.34 1895 GLY B CA 1
ATOM 2819 C C . GLY B 1 7 ? 52.451 61.345 84.118 1.00 43.11 1895 GLY B C 1
ATOM 2820 O O . GLY B 1 7 ? 51.961 60.393 83.507 1.00 46.56 1895 GLY B O 1
ATOM 2821 N N . LEU B 1 8 ? 53.705 61.752 83.933 1.00 40.17 1896 LEU B N 1
ATOM 2822 C CA . LEU B 1 8 ? 54.641 61.063 83.054 1.00 39.93 1896 LEU B CA 1
ATOM 2823 C C . LEU B 1 8 ? 55.925 60.846 83.840 1.00 42.89 1896 LEU B C 1
ATOM 2824 O O . LEU B 1 8 ? 56.536 61.810 84.302 1.00 42.65 1896 LEU B O 1
ATOM 2829 N N . THR B 1 9 ? 56.328 59.589 84.018 1.00 44.17 1897 THR B N 1
ATOM 2830 C CA . THR B 1 9 ? 57.525 59.326 84.811 1.00 44.44 1897 THR B CA 1
ATOM 2831 C C . THR B 1 9 ? 58.773 59.795 84.073 1.00 39.09 1897 THR B C 1
ATOM 2832 O O . THR B 1 9 ? 58.917 59.604 82.863 1.00 38.23 1897 THR B O 1
ATOM 2836 N N . ASN B 1 10 ? 59.680 60.417 84.806 1.00 45.34 1898 ASN B N 1
ATOM 2837 C CA . ASN B 1 10 ? 60.961 60.798 84.228 1.00 48.55 1898 ASN B CA 1
ATOM 2838 C C . ASN B 1 10 ? 61.840 59.564 84.028 1.00 48.90 1898 ASN B C 1
ATOM 2839 O O . ASN B 1 10 ? 62.105 58.814 84.974 1.00 45.53 1898 ASN B O 1
ATOM 2844 N N . LEU B 1 11 ? 62.310 59.375 82.795 1.00 48.13 1899 LEU B N 1
ATOM 2845 C CA . LEU B 1 11 ? 63.194 58.279 82.429 1.00 45.01 1899 LEU B CA 1
ATOM 2846 C C . LEU B 1 11 ? 64.670 58.588 82.666 1.00 49.27 1899 LEU B C 1
ATOM 2847 O O . LEU B 1 11 ? 65.519 57.727 82.401 1.00 51.70 1899 LEU B O 1
ATOM 2852 N N . GLY B 1 12 ? 64.990 59.789 83.146 1.00 46.79 1900 GLY B N 1
ATOM 2853 C CA . GLY B 1 12 ? 66.355 60.200 83.419 1.00 43.83 1900 GLY B CA 1
ATOM 2854 C C . GLY B 1 12 ? 66.447 61.709 83.409 1.00 46.29 1900 GLY B C 1
ATOM 2855 O O . GLY B 1 12 ? 66.464 62.356 84.465 1.00 48.57 1900 GLY B O 1
ATOM 2856 N N . ALA B 1 13 ? 66.475 62.281 82.208 1.00 47.82 1901 ALA B N 1
ATOM 2857 C CA . ALA B 1 13 ? 66.423 63.721 81.988 1.00 46.47 1901 ALA B CA 1
ATOM 2858 C C . ALA B 1 13 ? 65.393 64.045 80.907 1.00 46.83 1901 ALA B C 1
ATOM 2859 O O . ALA B 1 13 ? 65.654 64.801 79.967 1.00 50.42 1901 ALA B O 1
ATOM 2861 N N . THR B 1 14 ? 64.197 63.469 81.041 1.00 39.09 1902 THR B N 1
ATOM 2862 C CA . THR B 1 14 ? 63.137 63.589 80.043 1.00 39.75 1902 THR B CA 1
ATOM 2863 C C . THR B 1 14 ? 61.985 64.488 80.496 1.00 40.33 1902 THR B C 1
ATOM 2864 O O . THR B 1 14 ? 60.848 64.321 80.037 1.00 39.37 1902 THR B O 1
ATOM 2868 N N . CYS B 1 15 ? 62.256 65.461 81.376 1.00 39.95 1903 CYS B N 1
ATOM 2869 C CA . CYS B 1 15 ? 61.196 66.392 81.762 1.00 41.18 1903 CYS B CA 1
ATOM 2870 C C . CYS B 1 15 ? 60.787 67.285 80.596 1.00 40.20 1903 CYS B C 1
ATOM 2871 O O . CYS B 1 15 ? 59.609 67.663 80.498 1.00 44.80 1903 CYS B O 1
ATOM 2874 N N . TYR B 1 16 ? 61.716 67.599 79.680 1.00 36.72 1904 TYR B N 1
ATOM 2875 C CA . TYR B 1 16 ? 61.324 68.296 78.447 1.00 41.34 1904 TYR B CA 1
ATOM 2876 C C . TYR B 1 16 ? 60.237 67.528 77.703 1.00 40.20 1904 TYR B C 1
ATOM 2877 O O . TYR B 1 16 ? 59.400 68.133 77.014 1.00 36.03 1904 TYR B O 1
ATOM 2886 N N . LEU B 1 17 ? 60.242 66.196 77.819 1.00 37.91 1905 LEU B N 1
ATOM 2887 C CA . LEU B 1 17 ? 59.268 65.387 77.094 1.00 32.96 1905 LEU B CA 1
ATOM 2888 C C . LEU B 1 17 ? 57.929 65.380 77.814 1.00 33.97 1905 LEU B C 1
ATOM 2889 O O . LEU B 1 17 ? 56.880 65.447 77.172 1.00 40.28 1905 LEU B O 1
ATOM 2894 N N . ALA B 1 18 ? 57.945 65.320 79.143 1.00 35.17 1906 ALA B N 1
ATOM 2895 C CA . ALA B 1 18 ? 56.689 65.413 79.873 1.00 34.97 1906 ALA B CA 1
ATOM 2896 C C . ALA B 1 18 ? 56.037 66.771 79.661 1.00 35.35 1906 ALA B C 1
ATOM 2897 O O . ALA B 1 18 ? 54.819 66.851 79.495 1.00 38.55 1906 ALA B O 1
ATOM 2899 N N . SER B 1 19 ? 56.826 67.850 79.646 1.00 35.62 1907 SER B N 1
ATOM 2900 C CA . SER B 1 19 ? 56.230 69.172 79.443 1.00 37.09 1907 SER B CA 1
ATOM 2901 C C . SER B 1 19 ? 55.579 69.284 78.068 1.00 36.87 1907 SER B C 1
ATOM 2902 O O . SER B 1 19 ? 54.463 69.806 77.940 1.00 33.56 1907 SER B O 1
ATOM 2905 N N . THR B 1 20 ? 56.233 68.742 77.036 1.00 36.96 1908 THR B N 1
ATOM 2906 C CA . THR B 1 20 ? 55.688 68.807 75.680 1.00 35.35 1908 THR B CA 1
ATOM 2907 C C . THR B 1 20 ? 54.453 67.924 75.526 1.00 34.05 1908 THR B C 1
ATOM 2908 O O . THR B 1 20 ? 53.400 68.393 75.072 1.00 31.65 1908 THR B O 1
ATOM 2912 N N . ILE B 1 21 ? 54.572 66.634 75.882 1.00 34.24 1909 ILE B N 1
ATOM 2913 C CA . ILE B 1 21 ? 53.455 65.696 75.741 1.00 37.09 1909 ILE B CA 1
ATOM 2914 C C . ILE B 1 21 ? 52.221 66.206 76.490 1.00 36.79 1909 ILE B C 1
ATOM 2915 O O . ILE B 1 21 ? 51.112 66.212 75.945 1.00 35.05 1909 ILE B O 1
ATOM 2920 N N . GLN B 1 22 ? 52.398 66.697 77.726 1.00 33.88 1910 GLN B N 1
ATOM 2921 C CA . GLN B 1 22 ? 51.243 67.127 78.518 1.00 36.14 1910 GLN B CA 1
ATOM 2922 C C . GLN B 1 22 ? 50.558 68.357 77.924 1.00 37.83 1910 GLN B C 1
ATOM 2923 O O . GLN B 1 22 ? 49.324 68.464 77.973 1.00 36.60 1910 GLN B O 1
ATOM 2929 N N . GLN B 1 23 ? 51.324 69.315 77.395 1.00 36.54 1911 GLN B N 1
ATOM 2930 C CA . GLN B 1 23 ? 50.670 70.479 76.794 1.00 31.58 1911 GLN B CA 1
ATOM 2931 C C . GLN B 1 23 ? 49.894 70.086 75.535 1.00 30.96 1911 GLN B C 1
ATOM 2932 O O . GLN B 1 23 ? 48.761 70.549 75.331 1.00 30.45 1911 GLN B O 1
ATOM 2938 N N . LEU B 1 24 ? 50.479 69.228 74.690 1.00 31.59 1912 LEU B N 1
ATOM 2939 C CA . LEU B 1 24 ? 49.759 68.714 73.524 1.00 31.98 1912 LEU B CA 1
ATOM 2940 C C . LEU B 1 24 ? 48.523 67.942 73.953 1.00 36.33 1912 LEU B C 1
ATOM 2941 O O . LEU B 1 24 ? 47.443 68.104 73.374 1.00 37.07 1912 LEU B O 1
ATOM 2946 N N . TYR B 1 25 ? 48.675 67.066 74.955 1.00 32.82 1913 TYR B N 1
ATOM 2947 C CA . TYR B 1 25 ? 47.534 66.295 75.438 1.00 32.80 1913 TYR B CA 1
ATOM 2948 C C . TYR B 1 25 ? 46.400 67.209 75.892 1.00 40.95 1913 TYR B C 1
ATOM 2949 O O . TYR B 1 25 ? 45.224 66.908 75.660 1.00 37.27 1913 TYR B O 1
ATOM 2958 N N . MET B 1 26 ? 46.735 68.338 76.528 1.00 36.53 1914 MET B N 1
ATOM 2959 C CA . MET B 1 26 ? 45.725 69.259 77.041 1.00 37.74 1914 MET B CA 1
ATOM 2960 C C . MET B 1 26 ? 45.127 70.179 75.970 1.00 35.86 1914 MET B C 1
ATOM 2961 O O . MET B 1 26 ? 44.294 71.039 76.296 1.00 38.27 1914 MET B O 1
ATOM 2966 N N . ILE B 1 27 ? 45.542 70.055 74.717 1.00 34.07 1915 ILE B N 1
ATOM 2967 C CA . ILE B 1 27 ? 44.945 70.854 73.654 1.00 32.50 1915 ILE B CA 1
ATOM 2968 C C . ILE B 1 27 ? 43.954 69.944 72.934 1.00 39.73 1915 ILE B C 1
ATOM 2969 O O . ILE B 1 27 ? 44.364 69.041 72.192 1.00 35.04 1915 ILE B O 1
ATOM 2974 N N . PRO B 1 28 ? 42.658 70.119 73.168 1.00 42.61 1916 PRO B N 1
ATOM 2975 C CA . PRO B 1 28 ? 41.670 69.153 72.645 1.00 45.96 1916 PRO B CA 1
ATOM 2976 C C . PRO B 1 28 ? 41.776 68.918 71.150 1.00 40.44 1916 PRO B C 1
ATOM 2977 O O . PRO B 1 28 ? 41.568 67.801 70.668 1.00 41.56 1916 PRO B O 1
ATOM 2981 N N . GLU B 1 29 ? 42.122 69.950 70.401 1.00 37.17 1917 GLU B N 1
ATOM 2982 C CA . GLU B 1 29 ? 42.252 69.787 68.964 1.00 44.08 1917 GLU B CA 1
ATOM 2983 C C . GLU B 1 29 ? 43.454 68.900 68.619 1.00 44.22 1917 GLU B C 1
ATOM 2984 O O . GLU B 1 29 ? 43.378 68.062 67.711 1.00 42.43 1917 GLU B O 1
ATOM 2990 N N . ALA B 1 30 ? 44.538 68.996 69.394 1.00 39.86 1918 ALA B N 1
ATOM 2991 C CA . ALA B 1 30 ? 45.714 68.174 69.118 1.00 36.22 1918 ALA B CA 1
ATOM 2992 C C . ALA B 1 30 ? 45.506 66.730 69.557 1.00 39.28 1918 ALA B C 1
ATOM 2993 O O . ALA B 1 30 ? 45.948 65.800 68.873 1.00 38.37 1918 ALA B O 1
ATOM 2995 N N . ARG B 1 31 ? 44.880 66.521 70.716 1.00 36.95 1919 ARG B N 1
ATOM 2996 C CA . ARG B 1 31 ? 44.610 65.155 71.152 1.00 37.96 1919 ARG B CA 1
ATOM 2997 C C . ARG B 1 31 ? 43.702 64.439 70.157 1.00 38.18 1919 ARG B C 1
ATOM 2998 O O . ARG B 1 31 ? 43.960 63.290 69.774 1.00 37.57 1919 ARG B O 1
ATOM 3006 N N . GLN B 1 32 ? 42.637 65.110 69.714 1.00 37.87 1920 GLN B N 1
ATOM 3007 C CA . GLN B 1 32 ? 41.698 64.454 68.800 1.00 42.09 1920 GLN B CA 1
ATOM 3008 C C . GLN B 1 32 ? 42.363 64.122 67.466 1.00 42.21 1920 GLN B C 1
ATOM 3009 O O . GLN B 1 32 ? 42.169 63.025 66.923 1.00 48.94 1920 GLN B O 1
ATOM 3015 N N . ALA B 1 33 ? 43.188 65.025 66.945 1.00 43.23 1921 ALA B N 1
ATOM 3016 C CA . ALA B 1 33 ? 43.891 64.738 65.697 1.00 42.73 1921 ALA B CA 1
ATOM 3017 C C . ALA B 1 33 ? 44.771 63.502 65.832 1.00 45.84 1921 ALA B C 1
ATOM 3018 O O . ALA B 1 33 ? 44.934 62.738 64.876 1.00 40.18 1921 ALA B O 1
ATOM 3020 N N . VAL B 1 34 ? 45.366 63.303 67.009 1.00 43.75 1922 VAL B N 1
ATOM 3021 C CA . VAL B 1 34 ? 46.227 62.148 67.210 1.00 41.84 1922 VAL B CA 1
ATOM 3022 C C . VAL B 1 34 ? 45.391 60.876 67.286 1.00 38.84 1922 VAL B C 1
ATOM 3023 O O . VAL B 1 34 ? 45.764 59.839 66.732 1.00 37.69 1922 VAL B O 1
ATOM 3027 N N . PHE B 1 35 ? 44.237 60.948 67.959 1.00 36.04 1923 PHE B N 1
ATOM 3028 C CA . PHE B 1 35 ? 43.374 59.779 68.127 1.00 40.18 1923 PHE B CA 1
ATOM 3029 C C . PHE B 1 35 ? 42.772 59.307 66.801 1.00 41.28 1923 PHE B C 1
ATOM 3030 O O . PHE B 1 35 ? 42.505 58.109 66.626 1.00 36.79 1923 PHE B O 1
ATOM 3038 N N . THR B 1 36 ? 42.530 60.225 65.869 1.00 42.90 1924 THR B N 1
ATOM 3039 C CA . THR B 1 36 ? 41.943 59.888 64.579 1.00 42.88 1924 THR B CA 1
ATOM 3040 C C . THR B 1 36 ? 42.973 59.857 63.457 1.00 45.11 1924 THR B C 1
ATOM 3041 O O . THR B 1 36 ? 42.593 59.882 62.283 1.00 50.58 1924 THR B O 1
ATOM 3045 N N . ALA B 1 37 ? 44.264 59.823 63.787 1.00 46.56 1925 ALA B N 1
ATOM 3046 C CA . ALA B 1 37 ? 45.295 59.788 62.760 1.00 45.58 1925 ALA B CA 1
ATOM 3047 C C . ALA B 1 37 ? 45.065 58.598 61.837 1.00 53.88 1925 ALA B C 1
ATOM 3048 O O . ALA B 1 37 ? 44.814 57.481 62.297 1.00 50.11 1925 ALA B O 1
ATOM 3050 N N . LYS B 1 38 ? 45.112 58.853 60.530 1.00 59.04 1926 LYS B N 1
ATOM 3051 C CA . LYS B 1 38 ? 44.819 57.842 59.518 1.00 54.00 1926 LYS B CA 1
ATOM 3052 C C . LYS B 1 38 ? 46.115 57.135 59.151 1.00 56.00 1926 LYS B C 1
ATOM 3053 O O . LYS B 1 38 ? 47.029 57.751 58.593 1.00 61.68 1926 LYS B O 1
ATOM 3059 N N . TYR B 1 39 ? 46.198 55.848 59.478 1.00 48.69 1927 TYR B N 1
ATOM 3060 C CA . TYR B 1 39 ? 47.387 55.071 59.179 1.00 50.79 1927 TYR B CA 1
ATOM 3061 C C . TYR B 1 39 ? 47.451 54.733 57.692 1.00 55.47 1927 TYR B C 1
ATOM 3062 O O . TYR B 1 39 ? 46.460 54.814 56.954 1.00 55.66 1927 TYR B O 1
ATOM 3071 N N . SER B 1 40 ? 48.642 54.326 57.268 1.00 56.04 1928 SER B N 1
ATOM 3072 C CA . SER B 1 40 ? 48.920 53.931 55.899 1.00 57.44 1928 SER B CA 1
ATOM 3073 C C . SER B 1 40 ? 50.276 53.256 55.888 1.00 61.30 1928 SER B C 1
ATOM 3074 O O . SER B 1 40 ? 51.200 53.713 56.567 1.00 62.54 1928 SER B O 1
ATOM 3077 N N . GLU B 1 41 ? 50.385 52.161 55.141 1.00 63.75 1929 GLU B N 1
ATOM 3078 C CA . GLU B 1 41 ? 51.705 51.628 54.842 1.00 65.89 1929 GLU B CA 1
ATOM 3079 C C . GLU B 1 41 ? 52.506 52.695 54.107 1.00 67.20 1929 GLU B C 1
ATOM 3080 O O . GLU B 1 41 ? 51.941 53.512 53.371 1.00 72.51 1929 GLU B O 1
ATOM 3086 N N . ASP B 1 42 ? 53.820 52.705 54.347 1.00 68.73 1930 ASP B N 1
ATOM 3087 C CA . ASP B 1 42 ? 54.832 53.645 53.842 1.00 70.36 1930 ASP B CA 1
ATOM 3088 C C . ASP B 1 42 ? 54.936 54.910 54.684 1.00 66.54 1930 ASP B C 1
ATOM 3089 O O . ASP B 1 42 ? 55.863 55.695 54.454 1.00 66.51 1930 ASP B O 1
ATOM 3094 N N . MET B 1 43 ? 54.024 55.155 55.621 1.00 64.00 1931 MET B N 1
ATOM 3095 C CA . MET B 1 43 ? 54.040 56.424 56.334 1.00 60.23 1931 MET B CA 1
ATOM 3096 C C . MET B 1 43 ? 55.228 56.485 57.284 1.00 61.60 1931 MET B C 1
ATOM 3097 O O . MET B 1 43 ? 55.633 55.479 57.876 1.00 64.59 1931 MET B O 1
ATOM 3102 N N . LYS B 1 44 ? 55.810 57.672 57.400 1.00 60.26 1932 LYS B N 1
ATOM 3103 C CA . LYS B 1 44 ? 56.916 57.849 58.316 1.00 56.92 1932 LYS B CA 1
ATOM 3104 C C . LYS B 1 44 ? 56.403 57.880 59.752 1.00 57.69 1932 LYS B C 1
ATOM 3105 O O . LYS B 1 44 ? 55.243 58.213 60.020 1.00 58.33 1932 LYS B O 1
ATOM 3111 N N . HIS B 1 45 ? 57.295 57.522 60.680 1.00 63.17 1933 HIS B N 1
ATOM 3112 C CA . HIS B 1 45 ? 57.019 57.555 62.119 1.00 58.68 1933 HIS B CA 1
ATOM 3113 C C . HIS B 1 45 ? 55.746 56.785 62.459 1.00 53.99 1933 HIS B C 1
ATOM 3114 O O . HIS B 1 45 ? 54.914 57.232 63.253 1.00 54.60 1933 HIS B O 1
ATOM 3121 N N . LYS B 1 46 ? 55.589 55.615 61.835 1.00 57.14 1934 LYS B N 1
ATOM 3122 C CA . LYS B 1 46 ? 54.431 54.770 62.117 1.00 57.75 1934 LYS B CA 1
ATOM 3123 C C . LYS B 1 46 ? 54.475 54.241 63.545 1.00 52.51 1934 LYS B C 1
ATOM 3124 O O . LYS B 1 46 ? 53.461 54.274 64.251 1.00 51.38 1934 LYS B O 1
ATOM 3130 N N . THR B 1 47 ? 55.644 53.764 63.992 1.00 55.97 1935 THR B N 1
ATOM 3131 C CA . THR B 1 47 ? 55.761 53.282 65.364 1.00 56.74 1935 THR B CA 1
ATOM 3132 C C . THR B 1 47 ? 55.589 54.424 66.356 1.00 56.04 1935 THR B C 1
ATOM 3133 O O . THR B 1 47 ? 54.907 54.266 67.377 1.00 52.28 1935 THR B O 1
ATOM 3137 N N . THR B 1 48 ? 56.188 55.582 66.057 1.00 54.78 1936 THR B N 1
ATOM 3138 C CA . THR B 1 48 ? 56.039 56.749 66.917 1.00 48.27 1936 THR B CA 1
ATOM 3139 C C . THR B 1 48 ? 54.568 57.128 67.076 1.00 44.00 1936 THR B C 1
ATOM 3140 O O . THR B 1 48 ? 54.099 57.379 68.190 1.00 44.17 1936 THR B O 1
ATOM 3144 N N . LEU B 1 49 ? 53.819 57.164 65.970 1.00 42.49 1937 LEU B N 1
ATOM 3145 C CA . LEU B 1 49 ? 52.404 57.512 66.051 1.00 41.22 1937 LEU B CA 1
ATOM 3146 C C . LEU B 1 49 ? 51.656 56.586 67.000 1.00 47.29 1937 LEU B C 1
ATOM 3147 O O . LEU B 1 49 ? 50.857 57.042 67.829 1.00 50.96 1937 LEU B O 1
ATOM 3152 N N . LEU B 1 50 ? 51.870 55.271 66.870 1.00 48.95 1938 LEU B N 1
ATOM 3153 C CA . LEU B 1 50 ? 51.118 54.338 67.704 1.00 46.51 1938 LEU B CA 1
ATOM 3154 C C . LEU B 1 50 ? 51.405 54.578 69.174 1.00 40.02 1938 LEU B C 1
ATOM 3155 O O . LEU B 1 50 ? 50.492 54.555 70.009 1.00 38.34 1938 LEU B O 1
ATOM 3160 N N . GLU B 1 51 ? 52.666 54.832 69.506 1.00 41.73 1939 GLU B N 1
ATOM 3161 C CA . GLU B 1 51 ? 53.019 55.020 70.903 1.00 43.69 1939 GLU B CA 1
ATOM 3162 C C . GLU B 1 51 ? 52.468 56.33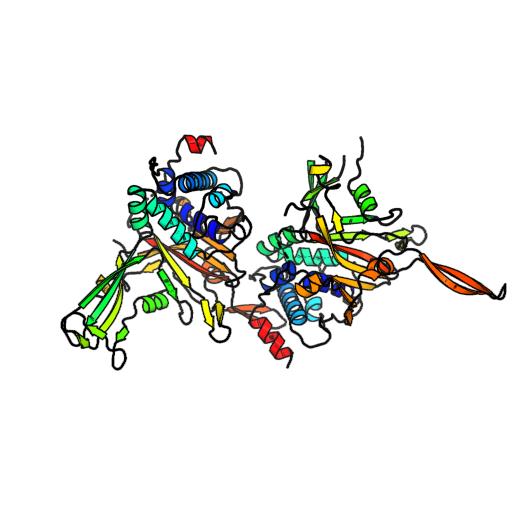6 71.431 1.00 42.37 1939 GLU B C 1
ATOM 3163 O O . GLU B 1 51 ? 52.103 56.434 72.610 1.00 39.01 1939 GLU B O 1
ATOM 3169 N N . LEU B 1 52 ? 52.381 57.348 70.574 1.00 46.02 1940 LEU B N 1
ATOM 3170 C CA . LEU B 1 52 ? 51.751 58.585 71.000 1.00 41.05 1940 LEU B CA 1
ATOM 3171 C C . LEU B 1 52 ? 50.268 58.357 71.262 1.00 39.52 1940 LEU B C 1
ATOM 3172 O O . LEU B 1 52 ? 49.727 58.839 72.264 1.00 38.04 1940 LEU B O 1
ATOM 3177 N N . GLN B 1 53 ? 49.608 57.551 70.414 1.00 42.83 1941 GLN B N 1
ATOM 3178 C CA . GLN B 1 53 ? 48.191 57.250 70.611 1.00 38.25 1941 GLN B CA 1
ATOM 3179 C C . GLN B 1 53 ? 47.964 56.522 71.930 1.00 38.14 1941 GLN B C 1
ATOM 3180 O O . GLN B 1 53 ? 47.010 56.812 72.665 1.00 36.81 1941 GLN B O 1
ATOM 3186 N N . LYS B 1 54 ? 48.819 55.543 72.222 1.00 39.29 1942 LYS B N 1
ATOM 3187 C CA . LYS B 1 54 ? 48.713 54.788 73.464 1.00 41.18 1942 LYS B CA 1
ATOM 3188 C C . LYS B 1 54 ? 48.971 55.677 74.667 1.00 40.91 1942 LYS B C 1
ATOM 3189 O O . LYS B 1 54 ? 48.281 55.572 75.691 1.00 39.43 1942 LYS B O 1
ATOM 3195 N N . MET B 1 55 ? 49.967 56.559 74.561 1.00 42.64 1943 MET B N 1
ATOM 3196 C CA . MET B 1 55 ? 50.235 57.505 75.634 1.00 41.62 1943 MET B CA 1
ATOM 3197 C C . MET B 1 55 ? 49.027 58.406 75.871 1.00 39.53 1943 MET B C 1
ATOM 3198 O O . MET B 1 55 ? 48.594 58.590 77.012 1.00 40.48 1943 MET B O 1
ATOM 3203 N N . PHE B 1 56 ? 48.443 58.954 74.801 1.00 37.88 1944 PHE B N 1
ATOM 3204 C CA . PHE B 1 56 ? 47.281 59.816 74.996 1.00 34.81 1944 PHE B CA 1
ATOM 3205 C C . PHE B 1 56 ? 46.111 59.023 75.580 1.00 35.92 1944 PHE B C 1
ATOM 3206 O O . PHE B 1 56 ? 45.412 59.504 76.479 1.00 39.24 1944 PHE B O 1
ATOM 3214 N N . THR B 1 57 ? 45.892 57.802 75.086 1.00 37.52 1945 THR B N 1
ATOM 3215 C CA . THR B 1 57 ? 44.871 56.922 75.656 1.00 35.99 1945 THR B CA 1
ATOM 3216 C C . THR B 1 57 ? 45.115 56.693 77.145 1.00 37.76 1945 THR B C 1
ATOM 3217 O O . THR B 1 57 ? 44.199 56.802 77.973 1.00 38.65 1945 THR B O 1
ATOM 3221 N N . TYR B 1 58 ? 46.358 56.383 77.504 1.00 35.49 1946 TYR B N 1
ATOM 3222 C CA . TYR B 1 58 ? 46.677 56.106 78.900 1.00 38.50 1946 TYR B CA 1
ATOM 3223 C C . TYR B 1 58 ? 46.451 57.330 79.780 1.00 40.14 1946 TYR B C 1
ATOM 3224 O O . TYR B 1 58 ? 45.905 57.217 80.884 1.00 43.13 1946 TYR B O 1
ATOM 3233 N N . LEU B 1 59 ? 46.868 58.509 79.319 1.00 43.41 1947 LEU B N 1
ATOM 3234 C CA . LEU B 1 59 ? 46.664 59.705 80.128 1.00 40.99 1947 LEU B CA 1
ATOM 3235 C C . LEU B 1 59 ? 45.174 59.961 80.351 1.00 45.63 1947 LEU B C 1
ATOM 3236 O O . LEU B 1 59 ? 44.763 60.411 81.429 1.00 46.24 1947 LEU B O 1
ATOM 3241 N N . MET B 1 60 ? 44.348 59.637 79.356 1.00 45.25 1948 MET B N 1
ATOM 3242 C CA . MET B 1 60 ? 42.916 59.909 79.429 1.00 44.07 1948 MET B CA 1
ATOM 3243 C C . MET B 1 60 ? 42.147 58.853 80.215 1.00 46.35 1948 MET B C 1
ATOM 3244 O O . MET B 1 60 ? 41.133 59.182 80.839 1.00 52.00 1948 MET B O 1
ATOM 3249 N N . GLU B 1 61 ? 42.589 57.591 80.192 1.00 46.46 1949 GLU B N 1
ATOM 3250 C CA . GLU B 1 61 ? 41.782 56.491 80.709 1.00 46.61 1949 GLU B CA 1
ATOM 3251 C C . GLU B 1 61 ? 42.451 55.637 81.781 1.00 49.78 1949 GLU B C 1
ATOM 3252 O O . GLU B 1 61 ? 41.755 54.845 82.428 1.00 50.41 1949 GLU B O 1
ATOM 3258 N N . SER B 1 62 ? 43.757 55.742 81.985 1.00 50.59 1950 SER B N 1
ATOM 3259 C CA . SER B 1 62 ? 44.373 54.953 83.044 1.00 48.60 1950 SER B CA 1
ATOM 3260 C C . SER B 1 62 ? 43.934 55.454 84.414 1.00 47.46 1950 SER B C 1
ATOM 3261 O O . SER B 1 62 ? 43.735 56.650 84.630 1.00 52.05 1950 SER B O 1
ATOM 3264 N N . GLU B 1 63 ? 43.792 54.520 85.350 1.00 52.55 1951 GLU B N 1
ATOM 3265 C CA . GLU B 1 63 ? 43.526 54.861 86.740 1.00 58.61 1951 GLU B CA 1
ATOM 3266 C C . GLU B 1 63 ? 44.797 54.921 87.579 1.00 59.31 1951 GLU B C 1
ATOM 3267 O O . GLU B 1 63 ? 44.717 55.181 88.785 1.00 60.02 1951 GLU B O 1
ATOM 3273 N N . CYS B 1 64 ? 45.963 54.700 86.969 1.00 59.76 1952 CYS B N 1
ATOM 3274 C CA . CYS B 1 64 ? 47.233 54.750 87.678 1.00 60.44 1952 CYS B CA 1
ATOM 3275 C C . CYS B 1 64 ? 47.686 56.195 87.868 1.00 56.82 1952 CYS B C 1
ATOM 3276 O O . CYS B 1 64 ? 47.058 57.145 87.394 1.00 59.14 1952 CYS B O 1
ATOM 3279 N N . LYS B 1 65 ? 48.814 56.350 88.558 1.00 55.50 1953 LYS B N 1
ATOM 3280 C CA . LYS B 1 65 ? 49.350 57.666 88.882 1.00 56.57 1953 LYS B CA 1
ATOM 3281 C C . LYS B 1 65 ? 50.071 58.296 87.698 1.00 56.39 1953 LYS B C 1
ATOM 3282 O O . LYS B 1 65 ? 49.928 59.502 87.447 1.00 51.91 1953 LYS B O 1
ATOM 3288 N N . ALA B 1 66 ? 50.855 57.502 86.969 1.00 54.07 1954 ALA B N 1
ATOM 3289 C CA . ALA B 1 66 ? 51.747 58.048 85.959 1.00 50.24 1954 ALA B CA 1
ATOM 3290 C C . ALA B 1 66 ? 51.919 57.032 84.842 1.00 49.66 1954 ALA B C 1
ATOM 3291 O O . ALA B 1 66 ? 51.753 55.828 85.042 1.00 47.24 1954 ALA B O 1
ATOM 3293 N N . TYR B 1 67 ? 52.248 57.534 83.656 1.00 46.74 1955 TYR B N 1
ATOM 3294 C CA . TYR B 1 67 ? 52.581 56.694 82.518 1.00 42.27 1955 TYR B CA 1
ATOM 3295 C C . TYR B 1 67 ? 54.093 56.627 82.349 1.00 43.14 1955 TYR B C 1
ATOM 3296 O O . TYR B 1 67 ? 54.791 57.630 82.532 1.00 44.14 1955 TYR B O 1
ATOM 3305 N N . ASN B 1 68 ? 54.599 55.442 81.986 1.00 41.70 1956 ASN B N 1
ATOM 3306 C CA . ASN B 1 68 ? 56.020 55.324 81.687 1.00 44.61 1956 ASN B CA 1
ATOM 3307 C C . ASN B 1 68 ? 56.213 55.417 80.185 1.00 39.12 1956 ASN B C 1
ATOM 3308 O O . ASN B 1 68 ? 55.788 54.510 79.462 1.00 43.34 1956 ASN B O 1
ATOM 3313 N N . PRO B 1 69 ? 56.831 56.477 79.662 1.00 42.68 1957 PRO B N 1
ATOM 3314 C CA . PRO B 1 69 ? 56.910 56.657 78.207 1.00 45.26 1957 PRO B CA 1
ATOM 3315 C C . PRO B 1 69 ? 58.073 55.954 77.519 1.00 49.06 1957 PRO B C 1
ATOM 3316 O O . PRO B 1 69 ? 58.341 56.261 76.353 1.00 45.89 1957 PRO B O 1
ATOM 3320 N N . ARG B 1 70 ? 58.766 55.027 78.185 1.00 54.15 1958 ARG B N 1
ATOM 3321 C CA . ARG B 1 70 ? 59.836 54.287 77.513 1.00 53.26 1958 ARG B CA 1
ATOM 3322 C C . ARG B 1 70 ? 59.419 53.723 76.160 1.00 48.03 1958 ARG B C 1
ATOM 3323 O O . ARG B 1 70 ? 60.145 53.956 75.181 1.00 49.59 1958 ARG B O 1
ATOM 3331 N N . PRO B 1 71 ? 58.277 53.031 76.011 1.00 47.39 1959 PRO B N 1
ATOM 3332 C CA . PRO B 1 71 ? 57.889 52.554 74.668 1.00 51.21 1959 PRO B CA 1
ATOM 3333 C C . PRO B 1 71 ? 57.848 53.652 73.629 1.00 50.05 1959 PRO B C 1
ATOM 3334 O O . PRO B 1 71 ? 58.117 53.399 72.447 1.00 45.60 1959 PRO B O 1
ATOM 3338 N N . PHE B 1 72 ? 57.522 54.877 74.047 1.00 49.92 1960 PHE B N 1
ATOM 3339 C CA . PHE B 1 72 ? 57.532 56.014 73.138 1.00 43.75 1960 PHE B CA 1
ATOM 3340 C C . PHE B 1 72 ? 58.962 56.455 72.828 1.00 44.60 1960 PHE B C 1
ATOM 3341 O O . PHE B 1 72 ? 59.321 56.649 71.660 1.00 51.50 1960 PHE B O 1
ATOM 3349 N N . CYS B 1 73 ? 59.796 56.606 73.861 1.00 44.25 1961 CYS B N 1
ATOM 3350 C CA . CYS B 1 73 ? 61.174 57.055 73.649 1.00 47.65 1961 CYS B CA 1
ATOM 3351 C C . CYS B 1 73 ? 61.988 56.048 72.854 1.00 50.36 1961 CYS B C 1
ATOM 3352 O O . CYS B 1 73 ? 62.866 56.437 72.074 1.00 49.18 1961 CYS B O 1
ATOM 3355 N N . LYS B 1 74 ? 61.713 54.750 73.041 1.00 54.16 1962 LYS B N 1
ATOM 3356 C CA . LYS B 1 74 ? 62.434 53.713 72.315 1.00 57.77 1962 LYS B CA 1
ATOM 3357 C C . LYS B 1 74 ? 62.154 53.775 70.822 1.00 56.45 1962 LYS B C 1
ATOM 3358 O O . LYS B 1 74 ? 63.041 53.469 70.020 1.00 58.57 1962 LYS B O 1
ATOM 3364 N N . THR B 1 75 ? 60.943 54.173 70.430 1.00 52.56 1963 THR B N 1
ATOM 3365 C CA . THR B 1 75 ? 60.576 54.302 69.028 1.00 52.24 1963 THR B CA 1
ATOM 3366 C C . THR B 1 75 ? 60.930 55.665 68.436 1.00 51.52 1963 THR B C 1
ATOM 3367 O O . THR B 1 75 ? 60.671 55.890 67.251 1.00 52.93 1963 THR B O 1
ATOM 3371 N N . TYR B 1 76 ? 61.537 56.566 69.208 1.00 54.68 1964 TYR B N 1
ATOM 3372 C CA . TYR B 1 76 ? 61.714 57.955 68.793 1.00 53.74 1964 TYR B CA 1
ATOM 3373 C C . TYR B 1 76 ? 63.128 58.204 68.284 1.00 54.44 1964 TYR B C 1
ATOM 3374 O O . TYR B 1 76 ? 64.106 57.942 68.991 1.00 61.38 1964 TYR B O 1
ATOM 3383 N N . THR B 1 77 ? 63.228 58.736 67.068 1.00 57.18 1965 THR B N 1
ATOM 3384 C CA . THR B 1 77 ? 64.503 59.094 66.455 1.00 58.90 1965 THR B CA 1
ATOM 3385 C C . THR B 1 77 ? 64.538 60.603 66.247 1.00 60.76 1965 THR B C 1
ATOM 3386 O O . THR B 1 77 ? 63.690 61.151 65.534 1.00 65.42 1965 THR B O 1
ATOM 3390 N N . MET B 1 78 ? 65.507 61.266 66.876 1.00 62.32 1966 MET B N 1
ATOM 3391 C CA . MET B 1 78 ? 65.700 62.711 66.761 1.00 63.30 1966 MET B CA 1
ATOM 3392 C C . MET B 1 78 ? 67.103 62.962 66.220 1.00 66.14 1966 MET B C 1
ATOM 3393 O O . MET B 1 78 ? 68.097 62.637 66.882 1.00 67.27 1966 MET B O 1
ATOM 3398 N N . ASP B 1 79 ? 67.179 63.536 65.016 1.00 68.14 1967 ASP B N 1
ATOM 3399 C CA . ASP B 1 79 ? 68.447 63.777 64.324 1.00 71.19 1967 ASP B CA 1
ATOM 3400 C C . ASP B 1 79 ? 69.203 62.467 64.079 1.00 74.41 1967 ASP B C 1
ATOM 3401 O O . ASP B 1 79 ? 70.401 62.353 64.352 1.00 77.44 1967 ASP B O 1
ATOM 3406 N N . LYS B 1 80 ? 68.478 61.463 63.574 1.00 76.10 1968 LYS B N 1
ATOM 3407 C CA . LYS B 1 80 ? 69.035 60.197 63.087 1.00 77.64 1968 LYS B CA 1
ATOM 3408 C C . LYS B 1 80 ? 69.716 59.370 64.179 1.00 79.41 1968 LYS B C 1
ATOM 3409 O O . LYS B 1 80 ? 70.521 58.482 63.875 1.00 81.16 1968 LYS B O 1
ATOM 3415 N N . GLN B 1 81 ? 69.417 59.636 65.443 1.00 75.58 1969 GLN B N 1
ATOM 3416 C CA . GLN B 1 81 ? 69.911 58.865 66.572 1.00 70.42 1969 GLN B CA 1
ATOM 3417 C C . GLN B 1 81 ? 68.750 58.568 67.510 1.00 68.37 1969 GLN B C 1
ATOM 3418 O O . GLN B 1 81 ? 67.731 59.267 67.488 1.00 66.89 1969 GLN B O 1
ATOM 3424 N N . PRO B 1 82 ? 68.853 57.520 68.329 1.00 67.69 1970 PRO B N 1
ATOM 3425 C CA . PRO B 1 82 ? 67.766 57.233 69.270 1.00 64.12 1970 PRO B CA 1
ATOM 3426 C C . PRO B 1 82 ? 67.667 58.322 70.324 1.00 60.11 1970 PRO B C 1
ATOM 3427 O O . PRO B 1 82 ? 68.632 59.035 70.611 1.00 60.52 1970 PRO B O 1
ATOM 3431 N N . LEU B 1 83 ? 66.474 58.464 70.892 1.00 58.16 1971 LEU B N 1
ATOM 3432 C CA . LEU B 1 83 ? 66.308 59.385 72.007 1.00 56.34 1971 LEU B CA 1
ATOM 3433 C C . LEU B 1 83 ? 67.108 58.846 73.185 1.00 56.37 1971 LEU B C 1
ATOM 3434 O O . LEU B 1 83 ? 66.805 57.769 73.706 1.00 54.19 1971 LEU B O 1
ATOM 3439 N N . ASN B 1 84 ? 68.163 59.565 73.566 1.00 55.27 1972 ASN B N 1
ATOM 3440 C CA . ASN B 1 84 ? 68.964 59.227 74.739 1.00 61.52 1972 ASN B CA 1
ATOM 3441 C C . ASN B 1 84 ? 68.256 59.816 75.950 1.00 60.43 1972 ASN B C 1
ATOM 3442 O O . ASN B 1 84 ? 68.389 61.006 76.248 1.00 56.30 1972 ASN B O 1
ATOM 3447 N N . THR B 1 85 ? 67.505 58.978 76.660 1.00 59.37 1973 THR B N 1
ATOM 3448 C CA . THR B 1 85 ? 66.689 59.462 77.765 1.00 57.22 1973 THR B CA 1
ATOM 3449 C C . THR B 1 85 ? 67.509 59.901 78.965 1.00 60.20 1973 THR B C 1
ATOM 3450 O O . THR B 1 85 ? 66.924 60.339 79.964 1.00 62.20 1973 THR B O 1
ATOM 3454 N N . GLY B 1 86 ? 68.836 59.814 78.892 1.00 61.52 1974 GLY B N 1
ATOM 3455 C CA . GLY B 1 86 ? 69.678 60.278 79.971 1.00 57.09 1974 GLY B CA 1
ATOM 3456 C C . GLY B 1 86 ? 70.100 61.725 79.823 1.00 60.14 1974 GLY B C 1
ATOM 3457 O O . GLY B 1 86 ? 70.560 62.342 80.790 1.00 59.26 1974 GLY B O 1
ATOM 3458 N N . GLU B 1 87 ? 69.962 62.288 78.625 1.00 58.92 1975 GLU B N 1
ATOM 3459 C CA . GLU B 1 87 ? 70.443 63.637 78.360 1.00 60.55 1975 GLU B CA 1
ATOM 3460 C C . GLU B 1 87 ? 69.281 64.563 78.025 1.00 54.77 1975 GLU B C 1
ATOM 3461 O O . GLU B 1 87 ? 68.437 64.251 77.172 1.00 49.44 1975 GLU B O 1
ATOM 3467 N N . GLN B 1 88 ? 69.240 65.689 78.722 1.00 51.98 1976 GLN B N 1
ATOM 3468 C CA . GLN B 1 88 ? 68.205 66.685 78.519 1.00 54.47 1976 GLN B CA 1
ATOM 3469 C C . GLN B 1 88 ? 68.284 67.276 77.120 1.00 54.66 1976 GLN B C 1
ATOM 3470 O O . GLN B 1 88 ? 69.371 67.557 76.605 1.00 51.90 1976 GLN B O 1
ATOM 3476 N N . LYS B 1 89 ? 67.117 67.467 76.512 1.00 50.21 1977 LYS B N 1
ATOM 3477 C CA . LYS B 1 89 ? 66.975 68.191 75.261 1.00 48.69 1977 LYS B CA 1
ATOM 3478 C C . LYS B 1 89 ? 66.386 69.571 75.514 1.00 44.93 1977 LYS B C 1
ATOM 3479 O O . LYS B 1 89 ? 65.736 69.822 76.532 1.00 41.57 1977 LYS B O 1
ATOM 3485 N N . ASP B 1 90 ? 66.594 70.461 74.552 1.00 43.56 1978 ASP B N 1
ATOM 3486 C CA . ASP B 1 90 ? 65.914 71.744 74.593 1.00 39.91 1978 ASP B CA 1
ATOM 3487 C C . ASP B 1 90 ? 64.433 71.537 74.295 1.00 35.87 1978 ASP B C 1
ATOM 3488 O O . ASP B 1 90 ? 64.070 70.877 73.312 1.00 33.09 1978 ASP B O 1
ATOM 3493 N N . MET B 1 91 ? 63.571 72.063 75.170 1.00 34.74 1979 MET B N 1
ATOM 3494 C CA . MET B 1 91 ? 62.155 71.703 75.086 1.00 35.98 1979 MET B CA 1
ATOM 3495 C C . MET B 1 91 ? 61.509 72.270 73.829 1.00 36.97 1979 MET B C 1
ATOM 3496 O O . MET B 1 91 ? 60.664 71.612 73.208 1.00 36.79 1979 MET B O 1
ATOM 3501 N N . THR B 1 92 ? 61.893 73.485 73.427 1.00 39.28 1980 THR B N 1
ATOM 3502 C CA . THR B 1 92 ? 61.367 74.043 72.183 1.00 39.60 1980 THR B CA 1
ATOM 3503 C C . THR B 1 92 ? 61.808 73.226 70.975 1.00 38.89 1980 THR B C 1
ATOM 3504 O O . THR B 1 92 ? 61.001 72.943 70.079 1.00 38.35 1980 THR B O 1
ATOM 3508 N N . GLU B 1 93 ? 63.087 72.850 70.917 1.00 39.38 1981 GLU B N 1
ATOM 3509 C CA . GLU B 1 93 ? 63.552 72.019 69.808 1.00 39.03 1981 GLU B CA 1
ATOM 3510 C C . GLU B 1 93 ? 62.787 70.699 69.741 1.00 39.81 1981 GLU B C 1
ATOM 3511 O O . GLU B 1 93 ? 62.469 70.219 68.648 1.00 42.35 1981 GLU B O 1
ATOM 3517 N N . PHE B 1 94 ? 62.476 70.102 70.895 1.00 39.28 1982 PHE B N 1
ATOM 3518 C CA . PHE B 1 94 ? 61.783 68.814 70.892 1.00 37.12 1982 PHE B CA 1
ATOM 3519 C C . PHE B 1 94 ? 60.313 68.985 70.524 1.00 35.32 1982 PHE B C 1
ATOM 3520 O O . PHE B 1 94 ? 59.763 68.198 69.749 1.00 34.70 1982 PHE B O 1
ATOM 3528 N N . PHE B 1 95 ? 59.655 69.983 71.114 1.00 37.57 1983 PHE B N 1
ATOM 3529 C CA . PHE B 1 95 ? 58.320 70.386 70.680 1.00 38.44 1983 PHE B CA 1
ATOM 3530 C C . PHE B 1 95 ? 58.253 70.532 69.163 1.00 38.74 1983 PHE B C 1
ATOM 3531 O O . PHE B 1 95 ? 57.397 69.923 68.504 1.00 38.02 1983 PHE B O 1
ATOM 3539 N N . THR B 1 96 ? 59.168 71.320 68.588 1.00 35.25 1984 THR B N 1
ATOM 3540 C CA . THR B 1 96 ? 59.187 71.495 67.135 1.00 38.59 1984 THR B CA 1
ATOM 3541 C C . THR B 1 96 ? 59.398 70.164 66.414 1.00 40.55 1984 THR B C 1
ATOM 3542 O O . THR B 1 96 ? 58.734 69.884 65.404 1.00 39.47 1984 THR B O 1
ATOM 3546 N N . ASP B 1 97 ? 60.319 69.332 66.909 1.00 37.09 1985 ASP B N 1
ATOM 3547 C CA . ASP B 1 97 ? 60.578 68.046 66.259 1.00 40.14 1985 ASP B CA 1
ATOM 3548 C C . ASP B 1 97 ? 59.324 67.173 66.245 1.00 39.44 1985 ASP B C 1
ATOM 3549 O O . ASP B 1 97 ? 58.976 66.580 65.219 1.00 40.37 1985 ASP B O 1
ATOM 3554 N N . LEU B 1 98 ? 58.628 67.088 67.380 1.00 37.43 1986 LEU B N 1
ATOM 3555 C CA . LEU B 1 98 ? 57.441 66.244 67.473 1.00 38.80 1986 LEU B CA 1
ATOM 3556 C C . LEU B 1 98 ? 56.298 66.794 66.622 1.00 41.27 1986 LEU B C 1
ATOM 3557 O O . LEU B 1 98 ? 55.605 66.036 65.930 1.00 37.54 1986 LEU B O 1
ATOM 3562 N N . ILE B 1 99 ? 56.090 68.110 66.654 1.00 37.38 1987 ILE B N 1
ATOM 3563 C CA . ILE B 1 99 ? 55.027 68.701 65.853 1.00 41.38 1987 ILE B CA 1
ATOM 3564 C C . ILE B 1 99 ? 55.327 68.513 64.372 1.00 40.24 1987 ILE B C 1
ATOM 3565 O O . ILE B 1 99 ? 54.421 68.255 63.561 1.00 38.77 1987 ILE B O 1
ATOM 3570 N N . THR B 1 100 ? 56.604 68.584 64.004 1.00 41.67 1988 THR B N 1
ATOM 3571 C CA . THR B 1 100 ? 56.973 68.371 62.616 1.00 45.68 1988 THR B CA 1
ATOM 3572 C C . THR B 1 100 ? 56.799 66.908 62.228 1.00 47.03 1988 THR B C 1
ATOM 3573 O O . THR B 1 100 ? 56.271 66.614 61.153 1.00 46.01 1988 THR B O 1
ATOM 3577 N N . LYS B 1 101 ? 57.215 65.978 63.097 1.00 47.77 1989 LYS B N 1
ATOM 3578 C CA . LYS B 1 101 ? 56.972 64.555 62.849 1.00 46.57 1989 LYS B CA 1
ATOM 3579 C C . LYS B 1 101 ? 55.494 64.285 62.602 1.00 43.28 1989 LYS B C 1
ATOM 3580 O O . LYS B 1 101 ? 55.116 63.662 61.602 1.00 46.29 1989 LYS B O 1
ATOM 3586 N N . ILE B 1 102 ? 54.644 64.736 63.524 1.00 38.98 1990 ILE B N 1
ATOM 3587 C CA . ILE B 1 102 ? 53.203 64.599 63.352 1.00 39.90 1990 ILE B CA 1
ATOM 3588 C C . ILE B 1 102 ? 52.769 65.147 61.997 1.00 43.13 1990 ILE B C 1
ATOM 3589 O O . ILE B 1 102 ? 51.984 64.518 61.273 1.00 48.40 1990 ILE B O 1
ATOM 3594 N N . GLU B 1 103 ? 53.275 66.329 61.632 1.00 39.30 1991 GLU B N 1
ATOM 3595 C CA . GLU B 1 103 ? 52.903 66.944 60.359 1.00 43.27 1991 GLU B CA 1
ATOM 3596 C C . GLU B 1 103 ? 53.304 66.072 59.172 1.00 47.45 1991 GLU B C 1
ATOM 3597 O O . GLU B 1 103 ? 52.604 66.052 58.149 1.00 47.84 1991 GLU B O 1
ATOM 3603 N N . GLU B 1 104 ? 54.398 65.319 59.297 1.00 49.90 1992 GLU B N 1
ATOM 3604 C CA . GLU B 1 104 ? 54.847 64.446 58.216 1.00 52.37 1992 GLU B CA 1
ATOM 3605 C C . GLU B 1 104 ? 54.088 63.123 58.130 1.00 55.42 1992 GLU B C 1
ATOM 3606 O O . GLU B 1 104 ? 54.282 62.386 57.157 1.00 61.12 1992 GLU B O 1
ATOM 3612 N N . MET B 1 105 ? 53.228 62.796 59.098 1.00 51.79 1993 MET B N 1
ATOM 3613 C CA . MET B 1 105 ? 52.580 61.481 59.086 1.00 48.36 1993 MET B CA 1
ATOM 3614 C C . MET B 1 105 ? 51.551 61.354 57.967 1.00 47.60 1993 MET B C 1
ATOM 3615 O O . MET B 1 105 ? 51.357 60.262 57.419 1.00 48.86 1993 MET B O 1
ATOM 3620 N N . SER B 1 106 ? 50.862 62.440 57.634 1.00 49.41 1994 SER B N 1
ATOM 3621 C CA . SER B 1 106 ? 49.869 62.387 56.572 1.00 51.21 1994 SER B CA 1
ATOM 3622 C C . SER B 1 106 ? 49.559 63.803 56.122 1.00 55.41 1994 SER B C 1
ATOM 3623 O O . SER B 1 106 ? 49.796 64.756 56.878 1.00 49.71 1994 SER B O 1
ATOM 3626 N N . PRO B 1 107 ? 49.063 63.977 54.890 1.00 55.80 1995 PRO B N 1
ATOM 3627 C CA . PRO B 1 107 ? 48.634 65.317 54.458 1.00 52.66 1995 PRO B CA 1
ATOM 3628 C C . PRO B 1 107 ? 47.561 65.905 55.347 1.00 52.87 1995 PRO B C 1
ATOM 3629 O O . PRO B 1 107 ? 47.562 67.117 55.597 1.00 61.88 1995 PRO B O 1
ATOM 3633 N N . GLU B 1 108 ? 46.645 65.073 55.843 1.00 45.92 1996 GLU B N 1
ATOM 3634 C CA . GLU B 1 108 ? 45.601 65.566 56.733 1.00 47.19 1996 GLU B CA 1
ATOM 3635 C C . GLU B 1 108 ? 46.166 66.002 58.083 1.00 49.68 1996 GLU B C 1
ATOM 3636 O O . GLU B 1 108 ? 45.663 66.960 58.684 1.00 53.69 1996 GLU B O 1
ATOM 3642 N N . LEU B 1 109 ? 47.203 65.321 58.578 1.00 43.99 1997 LEU B N 1
ATOM 3643 C CA . LEU B 1 109 ? 47.864 65.807 59.781 1.00 43.34 1997 LEU B CA 1
ATOM 3644 C C . LEU B 1 109 ? 48.704 67.048 59.501 1.00 43.56 1997 LEU B C 1
ATOM 3645 O O . LEU B 1 109 ? 48.835 67.910 60.378 1.00 46.91 1997 LEU B O 1
ATOM 3650 N N . LYS B 1 110 ? 49.264 67.158 58.292 1.00 42.29 1998 LYS B N 1
ATOM 3651 C CA . LYS B 1 110 ? 49.981 68.367 57.925 1.00 45.88 1998 LYS B CA 1
ATOM 3652 C C . LYS B 1 110 ? 49.057 69.573 57.963 1.00 50.49 1998 LYS B C 1
ATOM 3653 O O . LYS B 1 110 ? 49.435 70.636 58.469 1.00 50.67 1998 LYS B O 1
ATOM 3659 N N . ASN B 1 111 ? 47.831 69.423 57.450 1.00 49.29 1999 ASN B N 1
ATOM 3660 C CA . ASN B 1 111 ? 46.891 70.539 57.441 1.00 50.29 1999 ASN B CA 1
ATOM 3661 C C . ASN B 1 111 ? 46.419 70.880 58.846 1.00 48.59 1999 ASN B C 1
ATOM 3662 O O . ASN B 1 111 ? 46.183 72.050 59.159 1.00 50.60 1999 ASN B O 1
ATOM 3667 N N . THR B 1 112 ? 46.262 69.875 59.707 1.00 45.02 2000 THR B N 1
ATOM 3668 C CA . THR B 1 112 ? 45.828 70.150 61.071 1.00 44.22 2000 THR B CA 1
ATOM 3669 C C . THR B 1 112 ? 46.908 70.896 61.849 1.00 44.36 2000 THR B C 1
ATOM 3670 O O . THR B 1 112 ? 46.630 71.903 62.511 1.00 38.38 2000 THR B O 1
ATOM 3674 N N . VAL B 1 113 ? 48.150 70.416 61.763 1.00 42.28 2001 VAL B N 1
ATOM 3675 C CA . VAL B 1 113 ? 49.240 70.994 62.533 1.00 43.05 2001 VAL B CA 1
ATOM 3676 C C . VAL B 1 113 ? 49.520 72.416 62.065 1.00 41.30 2001 VAL B C 1
ATOM 3677 O O . VAL B 1 113 ? 49.698 73.327 62.879 1.00 42.77 2001 VAL B O 1
ATOM 3681 N N . LYS B 1 114 ? 49.520 72.633 60.747 1.00 42.35 2002 LYS B N 1
ATOM 3682 C CA . LYS B 1 114 ? 49.732 73.972 60.207 1.00 46.56 2002 LYS B CA 1
ATOM 3683 C C . LYS B 1 114 ? 48.684 74.957 60.718 1.00 47.20 2002 LYS B C 1
ATOM 3684 O O . LYS B 1 114 ? 49.012 76.089 61.087 1.00 41.96 2002 LYS B O 1
ATOM 3690 N N . SER B 1 115 ? 47.418 74.550 60.747 1.00 44.38 2003 SER B N 1
ATOM 3691 C CA . SER B 1 115 ? 46.383 75.461 61.226 1.00 47.37 2003 SER B CA 1
ATOM 3692 C C . SER B 1 115 ? 46.398 75.591 62.749 1.00 44.00 2003 SER B C 1
ATOM 3693 O O . SER B 1 115 ? 46.132 76.677 63.279 1.00 39.95 2003 SER B O 1
ATOM 3696 N N . LEU B 1 116 ? 46.714 74.495 63.463 1.00 38.67 2004 LEU B N 1
ATOM 3697 C CA . LEU B 1 116 ? 46.685 74.509 64.923 1.00 39.24 2004 LEU B CA 1
ATOM 3698 C C . LEU B 1 116 ? 47.866 75.275 65.510 1.00 38.81 2004 LEU B C 1
ATOM 3699 O O . LEU B 1 116 ? 47.686 76.075 66.434 1.00 33.92 2004 LEU B O 1
ATOM 3704 N N . PHE B 1 117 ? 49.082 75.030 65.004 1.00 41.86 2005 PHE B N 1
ATOM 3705 C CA . PHE B 1 117 ? 50.300 75.615 65.554 1.00 39.11 2005 PHE B CA 1
ATOM 3706 C C . PHE B 1 117 ? 51.066 76.510 64.588 1.00 40.37 2005 PHE B C 1
ATOM 3707 O O . PHE B 1 117 ? 52.007 77.185 65.020 1.00 43.64 2005 PHE B O 1
ATOM 3715 N N . GLY B 1 118 ? 50.721 76.522 63.305 1.00 39.93 2006 GLY B N 1
ATOM 3716 C CA . GLY B 1 118 ? 51.508 77.229 62.321 1.00 38.21 2006 GLY B CA 1
ATOM 3717 C C . GLY B 1 118 ? 50.979 78.627 62.038 1.00 41.48 2006 GLY B C 1
ATOM 3718 O O . GLY B 1 118 ? 49.779 78.881 62.089 1.00 44.95 2006 GLY B O 1
ATOM 3719 N N . GLY B 1 119 ? 51.911 79.541 61.755 1.00 43.57 2007 GLY B N 1
ATOM 3720 C CA . GLY B 1 119 ? 51.580 80.894 61.359 1.00 46.92 2007 GLY B CA 1
ATOM 3721 C C . GLY B 1 119 ? 52.469 81.346 60.215 1.00 49.52 2007 GLY B C 1
ATOM 3722 O O . GLY B 1 119 ? 53.305 80.580 59.723 1.00 46.06 2007 GLY B O 1
ATOM 3723 N N . VAL B 1 120 ? 52.277 82.607 59.801 1.00 46.14 2008 VAL B N 1
ATOM 3724 C CA . VAL B 1 120 ? 53.049 83.210 58.719 1.00 47.57 2008 VAL B CA 1
ATOM 3725 C C . VAL B 1 120 ? 53.506 84.610 59.127 1.00 53.26 2008 VAL B C 1
ATOM 3726 O O . VAL B 1 120 ? 52.682 85.461 59.485 1.00 58.35 2008 VAL B O 1
ATOM 3730 N N . ILE B 1 121 ? 54.811 84.856 59.026 1.00 52.34 2009 ILE B N 1
ATOM 3731 C CA . ILE B 1 121 ? 55.395 86.182 59.216 1.00 55.42 2009 ILE B CA 1
ATOM 3732 C C . ILE B 1 121 ? 55.743 86.756 57.851 1.00 61.27 2009 ILE B C 1
ATOM 3733 O O . ILE B 1 121 ? 56.433 86.106 57.055 1.00 63.87 2009 ILE B O 1
ATOM 3738 N N . THR B 1 122 ? 55.278 87.973 57.575 1.00 62.32 2010 THR B N 1
ATOM 3739 C CA . THR B 1 122 ? 55.680 88.694 56.374 1.00 60.55 2010 THR B CA 1
ATOM 3740 C C . THR B 1 122 ? 56.805 89.653 56.716 1.00 63.32 2010 THR B C 1
ATOM 3741 O O . THR B 1 122 ? 56.716 90.407 57.692 1.00 70.09 2010 THR B O 1
ATOM 3745 N N . ASN B 1 123 ? 57.858 89.615 55.916 1.00 64.09 2011 ASN B N 1
ATOM 3746 C CA . ASN B 1 123 ? 58.945 90.577 55.999 1.00 62.40 2011 ASN B CA 1
ATOM 3747 C C . ASN B 1 123 ? 58.652 91.674 54.980 1.00 68.57 2011 ASN B C 1
ATOM 3748 O O . ASN B 1 123 ? 58.687 91.432 53.767 1.00 71.44 2011 ASN B O 1
ATOM 3753 N N . ASN B 1 124 ? 58.336 92.866 55.489 1.00 66.50 2012 ASN B N 1
ATOM 3754 C CA . ASN B 1 124 ? 57.592 93.904 54.769 1.00 65.80 2012 ASN B CA 1
ATOM 3755 C C . ASN B 1 124 ? 56.185 93.413 54.443 1.00 71.01 2012 ASN B C 1
ATOM 3756 O O . ASN B 1 124 ? 55.208 94.139 54.622 1.00 77.42 2012 ASN B O 1
ATOM 3761 N N . GLN B 1 135 ? 56.700 91.580 52.117 1.00 72.16 2023 GLN B N 1
ATOM 3762 C CA . GLN B 1 135 ? 56.844 91.222 50.713 1.00 70.47 2023 GLN B CA 1
ATOM 3763 C C . GLN B 1 135 ? 57.205 89.746 50.579 1.00 69.09 2023 GLN B C 1
ATOM 3764 O O . GLN B 1 135 ? 56.796 89.098 49.619 1.00 71.52 2023 GLN B O 1
ATOM 3770 N N . THR B 1 136 ? 57.966 89.224 51.543 1.00 70.14 2024 THR B N 1
ATOM 3771 C CA . THR B 1 136 ? 58.256 87.798 51.646 1.00 68.14 2024 THR B CA 1
ATOM 3772 C C . THR B 1 136 ? 57.465 87.169 52.790 1.00 66.70 2024 THR B C 1
ATOM 3773 O O . THR B 1 136 ? 57.049 87.840 53.737 1.00 68.89 2024 THR B O 1
ATOM 3777 N N . ALA B 1 137 ? 57.263 85.859 52.688 1.00 66.06 2025 ALA B N 1
ATOM 3778 C CA . ALA B 1 137 ? 56.504 85.097 53.667 1.00 62.81 2025 ALA B CA 1
ATOM 3779 C C . ALA B 1 137 ? 57.400 84.048 54.314 1.00 65.27 2025 ALA B C 1
ATOM 3780 O O . ALA B 1 137 ? 58.278 83.469 53.667 1.00 69.53 2025 ALA B O 1
ATOM 3782 N N . GLU B 1 138 ? 57.167 83.807 55.602 1.00 65.63 2026 GLU B N 1
ATOM 3783 C CA . GLU B 1 138 ? 58.053 82.961 56.400 1.00 59.89 2026 GLU B CA 1
ATOM 3784 C C . GLU B 1 138 ? 57.195 82.171 57.378 1.00 58.23 2026 GLU B C 1
ATOM 3785 O O . GLU B 1 138 ? 56.559 82.758 58.256 1.00 61.30 2026 GLU B O 1
ATOM 3791 N N . GLU B 1 139 ? 57.157 80.854 57.213 1.00 58.10 2027 GLU B N 1
ATOM 3792 C CA . GLU B 1 139 ? 56.348 80.004 58.074 1.00 54.55 2027 GLU B CA 1
ATOM 3793 C C . GLU B 1 139 ? 56.974 79.910 59.463 1.00 51.61 2027 GLU B C 1
ATOM 3794 O O . GLU B 1 139 ? 58.192 80.012 59.621 1.00 57.36 2027 GLU B O 1
ATOM 3800 N N . PHE B 1 140 ? 56.132 79.725 60.480 1.00 48.33 2028 PHE B N 1
ATOM 3801 C CA . PHE B 1 140 ? 56.649 79.523 61.829 1.00 45.97 2028 PHE B CA 1
ATOM 3802 C C . PHE B 1 140 ? 55.724 78.622 62.632 1.00 41.89 2028 PHE B C 1
ATOM 3803 O O . PHE B 1 140 ? 54.528 78.511 62.358 1.00 42.39 2028 PHE B O 1
ATOM 3811 N N . TYR B 1 141 ? 56.309 77.963 63.627 1.00 41.03 2029 TYR B N 1
ATOM 3812 C CA . TYR B 1 141 ? 55.579 77.204 64.632 1.00 40.80 2029 TYR B CA 1
ATOM 3813 C C . TYR B 1 141 ? 55.676 77.826 66.013 1.00 42.97 2029 TYR B C 1
ATOM 3814 O O . TYR B 1 141 ? 54.720 77.769 66.787 1.00 50.27 2029 TYR B O 1
ATOM 3823 N N . THR B 1 142 ? 56.816 78.421 66.340 1.00 43.35 2030 THR B N 1
ATOM 3824 C CA . THR B 1 142 ? 57.003 79.113 67.603 1.00 36.63 2030 THR B CA 1
ATOM 3825 C C . THR B 1 142 ? 57.626 80.467 67.309 1.00 34.60 2030 THR B C 1
ATOM 3826 O O . THR B 1 142 ? 58.325 80.631 66.312 1.00 41.11 2030 THR B O 1
ATOM 3830 N N . VAL B 1 143 ? 57.340 81.449 68.158 1.00 37.17 2031 VAL B N 1
ATOM 3831 C CA . VAL B 1 143 ? 57.921 82.778 68.035 1.00 37.76 2031 VAL B CA 1
ATOM 3832 C C . VAL B 1 143 ? 58.922 82.936 69.163 1.00 39.20 2031 VAL B C 1
ATOM 3833 O O . VAL B 1 143 ? 58.553 82.826 70.335 1.00 39.65 2031 VAL B O 1
ATOM 3837 N N . ARG B 1 144 ? 60.169 83.225 68.818 1.00 42.52 2032 ARG B N 1
ATOM 3838 C CA . ARG B 1 144 ? 61.219 83.433 69.811 1.00 44.04 2032 ARG B CA 1
ATOM 3839 C C . ARG B 1 144 ? 61.194 84.885 70.294 1.00 40.78 2032 ARG B C 1
ATOM 3840 O O . ARG B 1 144 ? 61.288 85.815 69.485 1.00 38.97 2032 ARG B O 1
ATOM 3848 N N . CYS B 1 145 ? 61.054 85.077 71.609 1.00 34.42 2033 CYS B N 1
ATOM 3849 C CA . CYS B 1 145 ? 60.952 86.404 72.209 1.00 38.95 2033 CYS B CA 1
ATOM 3850 C C . CYS B 1 145 ? 62.151 86.652 73.118 1.00 40.95 2033 CYS B C 1
ATOM 3851 O O . CYS B 1 145 ? 62.501 85.801 73.939 1.00 40.41 2033 CYS B O 1
ATOM 3854 N N . GLN B 1 146 ? 62.772 87.819 72.975 1.00 39.76 2034 GLN B N 1
ATOM 3855 C CA . GLN B 1 146 ? 63.895 88.175 73.832 1.00 44.54 2034 GLN B CA 1
ATOM 3856 C C . GLN B 1 146 ? 63.400 88.595 75.211 1.00 41.39 2034 GLN B C 1
ATOM 3857 O O . GLN B 1 146 ? 62.453 89.382 75.330 1.00 37.91 2034 GLN B O 1
ATOM 3863 N N . VAL B 1 147 ? 64.028 88.053 76.252 1.00 38.08 2035 VAL B N 1
ATOM 3864 C CA . VAL B 1 147 ? 63.763 88.474 77.623 1.00 39.50 2035 VAL B CA 1
ATOM 3865 C C . VAL B 1 147 ? 64.779 89.504 78.113 1.00 43.09 2035 VAL B C 1
ATOM 3866 O O . VAL B 1 147 ? 64.425 90.440 78.836 1.00 41.63 2035 VAL B O 1
ATOM 3870 N N . ALA B 1 148 ? 66.045 89.352 77.733 1.00 42.65 2036 ALA B N 1
ATOM 3871 C CA . ALA B 1 148 ? 67.097 90.228 78.246 1.00 39.38 2036 ALA B CA 1
ATOM 3872 C C . ALA B 1 148 ? 66.830 91.679 77.849 1.00 45.09 2036 ALA B C 1
ATOM 3873 O O . ALA B 1 148 ? 66.662 91.987 76.664 1.00 46.72 2036 ALA B O 1
ATOM 3875 N N . ASP B 1 149 ? 66.774 92.564 78.848 1.00 45.45 2037 ASP B N 1
ATOM 3876 C CA . ASP B 1 149 ? 66.541 93.999 78.672 1.00 48.74 2037 ASP B CA 1
ATOM 3877 C C . ASP B 1 149 ? 65.128 94.323 78.187 1.00 50.01 2037 ASP B C 1
ATOM 3878 O O . ASP B 1 149 ? 64.871 95.447 77.733 1.00 45.40 2037 ASP B O 1
ATOM 3883 N N . MET B 1 150 ? 64.203 93.369 78.275 1.00 44.16 2038 MET B N 1
ATOM 3884 C CA . MET B 1 150 ? 62.792 93.588 77.978 1.00 43.44 2038 MET B CA 1
ATOM 3885 C C . MET B 1 150 ? 61.991 93.437 79.262 1.00 46.80 2038 MET B C 1
ATOM 3886 O O . MET B 1 150 ? 62.295 92.573 80.089 1.00 55.63 2038 MET B O 1
ATOM 3891 N N . LYS B 1 151 ? 60.949 94.252 79.425 1.00 40.70 2039 LYS B N 1
ATOM 3892 C CA . LYS B 1 151 ? 60.144 94.158 80.640 1.00 41.80 2039 LYS B CA 1
ATOM 3893 C C . LYS B 1 151 ? 59.009 93.148 80.519 1.00 41.53 2039 LYS B C 1
ATOM 3894 O O . LYS B 1 151 ? 58.562 92.604 81.534 1.00 41.84 2039 LYS B O 1
ATOM 3900 N N . ASN B 1 152 ? 58.534 92.892 79.307 1.00 42.51 2040 ASN B N 1
ATOM 3901 C CA . ASN B 1 152 ? 57.362 92.050 79.103 1.00 40.37 2040 ASN B CA 1
ATOM 3902 C C . ASN B 1 152 ? 57.325 91.630 77.643 1.00 36.30 2040 ASN B C 1
ATOM 3903 O O . ASN B 1 152 ? 58.130 92.072 76.821 1.00 36.37 2040 ASN B O 1
ATOM 3908 N N . ILE B 1 153 ? 56.384 90.740 77.337 1.00 39.08 2041 ILE B N 1
ATOM 3909 C CA . ILE B 1 153 ? 56.296 90.194 75.997 1.00 40.41 2041 ILE B CA 1
ATOM 3910 C C . ILE B 1 153 ? 55.852 91.250 74.984 1.00 39.27 2041 ILE B C 1
ATOM 3911 O O . ILE B 1 153 ? 56.126 91.117 73.783 1.00 37.89 2041 ILE B O 1
ATOM 3916 N N . TYR B 1 154 ? 55.178 92.308 75.437 1.00 39.86 2042 TYR B N 1
ATOM 3917 C CA . TYR B 1 154 ? 54.850 93.399 74.515 1.00 45.38 2042 TYR B CA 1
ATOM 3918 C C . TYR B 1 154 ? 56.114 94.075 74.009 1.00 44.90 2042 TYR B C 1
ATOM 3919 O O . TYR B 1 154 ? 56.219 94.401 72.821 1.00 38.65 2042 TYR B O 1
ATOM 3928 N N . GLU B 1 155 ? 57.099 94.276 74.894 1.00 46.44 2043 GLU B N 1
ATOM 3929 C CA . GLU B 1 155 ? 58.365 94.845 74.447 1.00 46.84 2043 GLU B CA 1
ATOM 3930 C C . GLU B 1 155 ? 59.123 93.870 73.552 1.00 39.25 2043 GLU B C 1
ATOM 3931 O O . GLU B 1 155 ? 59.789 94.297 72.601 1.00 43.38 2043 GLU B O 1
ATOM 3937 N N . SER B 1 156 ? 59.044 92.563 73.835 1.00 36.74 2044 SER B N 1
ATOM 3938 C CA . SER B 1 156 ? 59.689 91.593 72.952 1.00 38.17 2044 SER B CA 1
ATOM 3939 C C . SER B 1 156 ? 59.076 91.633 71.564 1.00 41.33 2044 SER B C 1
ATOM 3940 O O . SER B 1 156 ? 59.794 91.619 70.558 1.00 47.35 2044 SER B O 1
ATOM 3943 N N . LEU B 1 157 ? 57.737 91.633 71.497 1.00 37.79 2045 LEU B N 1
ATOM 3944 C CA . LEU B 1 157 ? 57.037 91.681 70.214 1.00 41.88 2045 LEU B CA 1
ATOM 3945 C C . LEU B 1 157 ? 57.286 92.992 69.477 1.00 47.65 2045 LEU B C 1
ATOM 3946 O O . LEU B 1 157 ? 57.381 92.997 68.243 1.00 47.50 2045 LEU B O 1
ATOM 3951 N N . ASP B 1 158 ? 57.399 94.111 70.205 1.00 47.17 2046 ASP B N 1
ATOM 3952 C CA . ASP B 1 158 ? 57.851 95.351 69.573 1.00 50.49 2046 ASP B CA 1
ATOM 3953 C C . ASP B 1 158 ? 59.184 95.140 68.871 1.00 54.86 2046 ASP B C 1
ATOM 3954 O O . ASP B 1 158 ? 59.402 95.648 67.762 1.00 57.53 2046 ASP B O 1
ATOM 3959 N N . GLU B 1 159 ? 60.087 94.389 69.508 1.00 53.40 2047 GLU B N 1
ATOM 3960 C CA . GLU B 1 159 ? 61.396 94.144 68.918 1.00 53.79 2047 GLU B CA 1
ATOM 3961 C C . GLU B 1 159 ? 61.293 93.219 67.715 1.00 44.90 2047 GLU B C 1
ATOM 3962 O O . GLU B 1 159 ? 61.946 93.456 66.693 1.00 46.65 2047 GLU B O 1
ATOM 3968 N N . VAL B 1 160 ? 60.483 92.157 67.812 1.00 44.85 2048 VAL B N 1
ATOM 3969 C CA . VAL B 1 160 ? 60.281 91.285 66.658 1.00 48.80 2048 VAL B CA 1
ATOM 3970 C C . VAL B 1 160 ? 59.736 92.091 65.487 1.00 50.23 2048 VAL B C 1
ATOM 3971 O O . VAL B 1 160 ? 60.218 91.989 64.352 1.00 56.06 2048 VAL B O 1
ATOM 3975 N N . THR B 1 161 ? 58.726 92.917 65.746 1.00 52.26 2049 THR B N 1
ATOM 3976 C CA . THR B 1 161 ? 58.072 93.690 64.694 1.00 52.87 2049 THR B CA 1
ATOM 3977 C C . THR B 1 161 ? 58.701 95.071 64.489 1.00 57.12 2049 THR B C 1
ATOM 3978 O O . THR B 1 161 ? 58.010 96.000 64.043 1.00 58.81 2049 THR B O 1
ATOM 3982 N N . ILE B 1 162 ? 59.995 95.237 64.787 1.00 54.88 2050 ILE B N 1
ATOM 3983 C CA . ILE B 1 162 ? 60.585 96.573 64.783 1.00 54.83 2050 ILE B CA 1
ATOM 3984 C C . ILE B 1 162 ? 60.740 97.102 63.357 1.00 60.57 2050 ILE B C 1
ATOM 3985 O O . ILE B 1 162 ? 61.021 96.356 62.408 1.00 66.32 2050 ILE B O 1
ATOM 3990 N N . LYS B 1 163 ? 60.562 98.416 63.212 1.00 62.38 2051 LYS B N 1
ATOM 3991 C CA . LYS B 1 163 ? 60.731 99.112 61.937 1.00 71.76 2051 LYS B CA 1
ATOM 3992 C C . LYS B 1 163 ? 62.201 99.484 61.756 1.00 74.33 2051 LYS B C 1
ATOM 3993 O O . LYS B 1 163 ? 62.743 100.289 62.519 1.00 79.64 2051 LYS B O 1
ATOM 3999 N N . ASP B 1 164 ? 62.842 98.898 60.747 1.00 74.85 2052 ASP B N 1
ATOM 4000 C CA . ASP B 1 164 ? 64.194 99.263 60.341 1.00 78.61 2052 ASP B CA 1
ATOM 4001 C C . ASP B 1 164 ? 64.117 100.157 59.109 1.00 77.15 2052 ASP B C 1
ATOM 4002 O O . ASP B 1 164 ? 63.442 99.818 58.131 1.00 76.45 2052 ASP B O 1
ATOM 4007 N N . THR B 1 165 ? 64.791 101.300 59.158 1.00 78.86 2053 THR B N 1
ATOM 4008 C CA . THR B 1 165 ? 64.833 102.202 58.018 1.00 78.52 2053 THR B CA 1
ATOM 4009 C C . THR B 1 165 ? 66.129 102.002 57.244 1.00 78.48 2053 THR B C 1
ATOM 4010 O O . THR B 1 165 ? 67.173 101.681 57.816 1.00 80.31 2053 THR B O 1
ATOM 4014 N N . LEU B 1 166 ? 66.046 102.170 55.929 1.00 82.98 2054 LEU B N 1
ATOM 4015 C CA . LEU B 1 166 ? 67.225 102.091 55.070 1.00 85.13 2054 LEU B CA 1
ATOM 4016 C C . LEU B 1 166 ? 67.195 103.172 53.989 1.00 87.76 2054 LEU B C 1
ATOM 4017 O O . LEU B 1 166 ? 67.967 104.134 54.033 1.00 92.07 2054 LEU B O 1
ATOM 4022 N N . LYS B 1 185 ? 62.164 98.382 56.519 1.00 70.78 2073 LYS B N 1
ATOM 4023 C CA . LYS B 1 185 ? 61.812 96.965 56.557 1.00 68.63 2073 LYS B CA 1
ATOM 4024 C C . LYS B 1 185 ? 61.313 96.569 57.946 1.00 65.90 2073 LYS B C 1
ATOM 4025 O O . LYS B 1 185 ? 61.752 97.134 58.953 1.00 68.90 2073 LYS B O 1
ATOM 4031 N N . ARG B 1 186 ? 60.379 95.619 57.996 1.00 64.66 2074 ARG B N 1
ATOM 4032 C CA . ARG B 1 186 ? 59.846 95.161 59.270 1.00 60.16 2074 ARG B CA 1
ATOM 4033 C C . ARG B 1 186 ? 59.115 93.844 59.070 1.00 60.03 2074 ARG B C 1
ATOM 4034 O O . ARG B 1 186 ? 58.558 93.572 57.998 1.00 66.98 2074 ARG B O 1
ATOM 4042 N N . ALA B 1 187 ? 59.123 93.036 60.121 1.00 54.47 2075 ALA B N 1
ATOM 4043 C CA . ALA B 1 187 ? 58.373 91.795 60.144 1.00 53.19 2075 ALA B CA 1
ATOM 4044 C C . ALA B 1 187 ? 57.002 92.044 60.758 1.00 57.93 2075 ALA B C 1
ATOM 4045 O O . ALA B 1 187 ? 56.870 92.801 61.725 1.00 63.99 2075 ALA B O 1
ATOM 4047 N N . CYS B 1 188 ? 55.978 91.431 60.167 1.00 55.49 2076 CYS B N 1
ATOM 4048 C CA . CYS B 1 188 ? 54.629 91.491 60.703 1.00 55.83 2076 CYS B CA 1
ATOM 4049 C C . CYS B 1 188 ? 54.024 90.105 60.628 1.00 53.58 2076 CYS B C 1
ATOM 4050 O O . CYS B 1 188 ? 54.479 89.244 59.870 1.00 61.69 2076 CYS B O 1
ATOM 4053 N N . PHE B 1 189 ? 52.989 89.892 61.426 1.00 51.11 2077 PHE B N 1
ATOM 4054 C CA . PHE B 1 189 ? 52.310 88.607 61.454 1.00 46.03 2077 PHE B CA 1
ATOM 4055 C C . PHE B 1 189 ? 51.147 88.680 60.472 1.00 50.30 2077 PHE B C 1
ATOM 4056 O O . PHE B 1 189 ? 50.213 89.466 60.660 1.00 53.60 2077 PHE B O 1
ATOM 4064 N N . LYS B 1 190 ? 51.230 87.891 59.401 1.00 54.85 2078 LYS B N 1
ATOM 4065 C CA . LYS B 1 190 ? 50.158 87.836 58.409 1.00 50.56 2078 LYS B CA 1
ATOM 4066 C C . LYS B 1 190 ? 49.082 86.844 58.814 1.00 48.51 2078 LYS B C 1
ATOM 4067 O O . LYS B 1 190 ? 47.887 87.074 58.582 1.00 50.12 2078 LYS B O 1
ATOM 4073 N N . LYS B 1 191 ? 49.491 85.734 59.409 1.00 50.34 2079 LYS B N 1
ATOM 4074 C CA . LYS B 1 191 ? 48.564 84.706 59.836 1.00 48.85 2079 LYS B CA 1
ATOM 4075 C C . LYS B 1 191 ? 49.092 84.105 61.126 1.00 47.19 2079 LYS B C 1
ATOM 4076 O O . LYS B 1 191 ? 50.287 83.817 61.241 1.00 51.06 2079 LYS B O 1
ATOM 4082 N N . LEU B 1 192 ? 48.197 83.936 62.093 1.00 45.43 2080 LEU B N 1
ATOM 4083 C CA . LEU B 1 192 ? 48.548 83.375 63.383 1.00 39.57 2080 LEU B CA 1
ATOM 4084 C C . LEU B 1 192 ? 47.807 82.067 63.603 1.00 43.32 2080 LEU B C 1
ATOM 4085 O O . LEU B 1 192 ? 46.717 81.867 63.048 1.00 47.84 2080 LEU B O 1
ATOM 4090 N N . PRO B 1 193 ? 48.364 81.160 64.400 1.00 39.74 2081 PRO B N 1
ATOM 4091 C CA . PRO B 1 193 ? 47.719 79.865 64.623 1.00 38.98 2081 PRO B CA 1
ATOM 4092 C C . PRO B 1 193 ? 46.655 79.937 65.708 1.00 35.00 2081 PRO B C 1
ATOM 4093 O O . PRO B 1 193 ? 46.588 80.880 66.497 1.00 40.87 2081 PRO B O 1
ATOM 4097 N N . ARG B 1 194 ? 45.824 78.896 65.739 1.00 31.87 2082 ARG B N 1
ATOM 4098 C CA . ARG B 1 194 ? 44.898 78.711 66.850 1.00 36.86 2082 ARG B CA 1
ATOM 4099 C C . ARG B 1 194 ? 45.624 78.708 68.196 1.00 35.98 2082 ARG B C 1
ATOM 4100 O O . ARG B 1 194 ? 45.171 79.343 69.155 1.00 36.31 2082 ARG B O 1
ATOM 4108 N N . ILE B 1 195 ? 46.726 77.957 68.297 1.00 30.31 2083 ILE B N 1
ATOM 4109 C CA . ILE B 1 195 ? 47.534 77.882 69.517 1.00 33.61 2083 ILE B CA 1
ATOM 4110 C C . ILE B 1 195 ? 48.845 78.613 69.249 1.00 31.66 2083 ILE B C 1
ATOM 4111 O O . ILE B 1 195 ? 49.716 78.099 68.534 1.00 36.51 2083 ILE 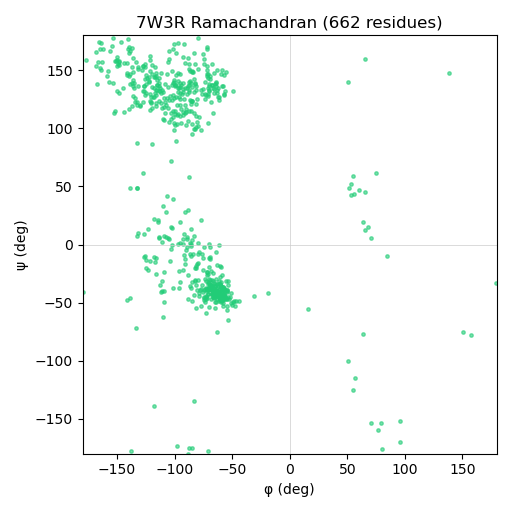B O 1
ATOM 4116 N N . LEU B 1 196 ? 48.992 79.797 69.843 1.00 30.35 2084 LEU B N 1
ATOM 4117 C CA . LEU B 1 196 ? 50.183 80.623 69.679 1.00 35.14 2084 LEU B CA 1
ATOM 4118 C C . LEU B 1 196 ? 51.217 80.198 70.713 1.00 32.08 2084 LEU B C 1
ATOM 4119 O O . LEU B 1 196 ? 50.921 80.192 71.911 1.00 36.25 2084 LEU B O 1
ATOM 4124 N N . SER B 1 197 ? 52.412 79.843 70.268 1.00 31.79 2085 SER B N 1
ATOM 4125 C CA . SER B 1 197 ? 53.475 79.441 71.188 1.00 35.01 2085 SER B CA 1
ATOM 4126 C C . SER B 1 197 ? 54.617 80.443 71.124 1.00 32.92 2085 SER B C 1
ATOM 4127 O O . SER B 1 197 ? 54.997 80.897 70.036 1.00 35.28 2085 SER B O 1
ATOM 4130 N N . PHE B 1 198 ? 55.145 80.801 72.311 1.00 33.50 2086 PHE B N 1
ATOM 4131 C CA . PHE B 1 198 ? 56.223 81.777 72.470 1.00 34.04 2086 PHE B CA 1
ATOM 4132 C C . PHE B 1 198 ? 57.340 81.117 73.257 1.00 33.78 2086 PHE B C 1
ATOM 4133 O O . PHE B 1 198 ? 57.087 80.572 74.327 1.00 33.20 2086 PHE B O 1
ATOM 4141 N N . ASN B 1 199 ? 58.556 81.181 72.738 1.00 36.12 2087 ASN B N 1
ATOM 4142 C CA . ASN B 1 199 ? 59.749 80.716 73.452 1.00 34.66 2087 ASN B CA 1
ATOM 4143 C C . ASN B 1 199 ? 60.383 81.958 74.060 1.00 33.61 2087 ASN B C 1
ATOM 4144 O O . ASN B 1 199 ? 60.966 82.778 73.341 1.00 36.70 2087 ASN B O 1
ATOM 4149 N N . THR B 1 200 ? 60.209 82.134 75.368 1.00 33.42 2088 THR B N 1
ATOM 4150 C CA . THR B 1 200 ? 60.729 83.311 76.068 1.00 36.52 2088 THR B CA 1
ATOM 4151 C C . THR B 1 200 ? 62.203 83.043 76.369 1.00 40.49 2088 THR B C 1
ATOM 4152 O O . THR B 1 200 ? 62.544 82.344 77.325 1.00 36.18 2088 THR B O 1
ATOM 4156 N N . MET B 1 201 ? 63.071 83.603 75.538 1.00 42.80 2089 MET B N 1
ATOM 4157 C CA . MET B 1 201 ? 64.463 83.197 75.432 1.00 43.64 2089 MET B CA 1
ATOM 4158 C C . MET B 1 201 ? 65.317 83.961 76.445 1.00 37.63 2089 MET B C 1
ATOM 4159 O O . MET B 1 201 ? 65.476 85.183 76.343 1.00 37.69 2089 MET B O 1
ATOM 4164 N N . ARG B 1 202 ? 65.887 83.240 77.407 1.00 37.94 2090 ARG B N 1
ATOM 4165 C CA . ARG B 1 202 ? 66.598 83.877 78.511 1.00 47.75 2090 ARG B CA 1
ATOM 4166 C C . ARG B 1 202 ? 68.110 83.654 78.495 1.00 49.30 2090 ARG B C 1
ATOM 4167 O O . ARG B 1 202 ? 68.793 84.152 79.398 1.00 49.81 2090 ARG B O 1
ATOM 4175 N N . TYR B 1 203 ? 68.654 82.962 77.489 1.00 47.19 2091 TYR B N 1
ATOM 4176 C CA . TYR B 1 203 ? 70.067 82.582 77.479 1.00 51.66 2091 TYR B CA 1
ATOM 4177 C C . TYR B 1 203 ? 70.926 83.607 76.738 1.00 54.30 2091 TYR B C 1
ATOM 4178 O O . TYR B 1 203 ? 70.619 83.993 75.602 1.00 52.56 2091 TYR B O 1
ATOM 4187 N N . THR B 1 204 ? 72.007 84.032 77.389 1.00 55.06 2092 THR B N 1
ATOM 4188 C CA . THR B 1 204 ? 73.037 84.879 76.803 1.00 59.50 2092 THR B CA 1
ATOM 4189 C C . THR B 1 204 ? 74.357 84.114 76.787 1.00 62.11 2092 THR B C 1
ATOM 4190 O O . THR B 1 204 ? 74.642 83.331 77.698 1.00 62.39 2092 THR B O 1
ATOM 4194 N N . PHE B 1 205 ? 75.155 84.326 75.744 1.00 62.88 2093 PHE B N 1
ATOM 4195 C CA . PHE B 1 205 ? 76.452 83.671 75.656 1.00 60.48 2093 PHE B CA 1
ATOM 4196 C C . PHE B 1 205 ? 77.493 84.496 76.407 1.00 60.60 2093 PHE B C 1
ATOM 4197 O O . PHE B 1 205 ? 77.710 85.673 76.093 1.00 56.48 2093 PHE B O 1
ATOM 4205 N N . ASN B 1 206 ? 78.123 83.880 77.404 1.00 61.37 2094 ASN B N 1
ATOM 4206 C CA . ASN B 1 206 ? 79.176 84.516 78.186 1.00 64.65 2094 ASN B CA 1
ATOM 4207 C C . ASN B 1 206 ? 80.521 84.169 77.552 1.00 69.78 2094 ASN B C 1
ATOM 4208 O O . ASN B 1 206 ? 80.956 83.015 77.600 1.00 67.34 2094 ASN B O 1
ATOM 4213 N N . MET B 1 207 ? 81.187 85.170 76.969 1.00 70.70 2095 MET B N 1
ATOM 4214 C CA . MET B 1 207 ? 82.429 84.903 76.249 1.00 73.53 2095 MET B CA 1
ATOM 4215 C C . MET B 1 207 ? 83.565 84.514 77.188 1.00 70.91 2095 MET B C 1
ATOM 4216 O O . MET B 1 207 ? 84.453 83.749 76.795 1.00 70.89 2095 MET B O 1
ATOM 4221 N N . VAL B 1 208 ? 83.552 85.019 78.424 1.00 66.45 2096 VAL B N 1
ATOM 4222 C CA . VAL B 1 208 ? 84.642 84.745 79.358 1.00 60.08 2096 VAL B CA 1
ATOM 4223 C C . VAL B 1 208 ? 84.572 83.308 79.867 1.00 61.73 2096 VAL B C 1
ATOM 4224 O O . VAL B 1 208 ? 85.575 82.584 79.864 1.00 63.14 2096 VAL B O 1
ATOM 4228 N N . THR B 1 209 ? 83.395 82.875 80.333 1.00 60.59 2097 THR B N 1
ATOM 4229 C CA . THR B 1 209 ? 83.228 81.475 80.718 1.00 58.07 2097 THR B CA 1
ATOM 4230 C C . THR B 1 209 ? 82.998 80.578 79.513 1.00 54.46 2097 THR B C 1
ATOM 4231 O O . THR B 1 209 ? 83.098 79.348 79.635 1.00 52.10 2097 THR B O 1
ATOM 4235 N N . MET B 1 210 ? 82.662 81.173 78.365 1.00 50.75 2098 MET B N 1
ATOM 4236 C CA . MET B 1 210 ? 82.533 80.462 77.093 1.00 55.91 2098 MET B CA 1
ATOM 4237 C C . MET B 1 210 ? 81.385 79.449 77.121 1.00 59.70 2098 MET B C 1
ATOM 4238 O O . MET B 1 210 ? 81.520 78.311 76.662 1.00 60.77 2098 MET B O 1
ATOM 4243 N N . MET B 1 211 ? 80.236 79.878 77.649 1.00 58.83 2099 MET B N 1
ATOM 4244 C CA . MET B 1 211 ? 79.011 79.100 77.498 1.00 62.55 2099 MET B CA 1
ATOM 4245 C C . MET B 1 211 ? 77.797 79.954 77.840 1.00 60.29 2099 MET B C 1
ATOM 4246 O O . MET B 1 211 ? 77.907 81.046 78.405 1.00 57.22 2099 MET B O 1
ATOM 4251 N N . LYS B 1 212 ? 76.628 79.416 77.490 1.00 60.90 2100 LYS B N 1
ATOM 4252 C CA . LYS B 1 212 ? 75.360 80.090 77.731 1.00 59.50 2100 LYS B CA 1
ATOM 4253 C C . LYS B 1 212 ? 75.168 80.368 79.214 1.00 56.52 2100 LYS B C 1
ATOM 4254 O O . LYS B 1 212 ? 75.450 79.521 80.066 1.00 58.38 2100 LYS B O 1
ATOM 4260 N N . GLU B 1 213 ? 74.695 81.570 79.518 1.00 50.70 2101 GLU B N 1
ATOM 4261 C CA . GLU B 1 213 ? 74.269 81.932 80.858 1.00 51.20 2101 GLU B CA 1
ATOM 4262 C C . GLU B 1 213 ? 72.817 82.381 80.798 1.00 50.75 2101 GLU B C 1
ATOM 4263 O O . GLU B 1 213 ? 72.407 83.067 79.859 1.00 55.80 2101 GLU B O 1
ATOM 4269 N N . LYS B 1 214 ? 72.052 81.999 81.806 1.00 45.53 2102 LYS B N 1
ATOM 4270 C CA . LYS B 1 214 ? 70.653 82.366 81.899 1.00 49.47 2102 LYS B CA 1
ATOM 4271 C C . LYS B 1 214 ? 70.486 83.726 82.565 1.00 46.74 2102 LYS B C 1
ATOM 4272 O O . LYS B 1 214 ? 71.158 84.033 83.555 1.00 44.90 2102 LYS B O 1
ATOM 4278 N N . VAL B 1 215 ? 69.574 84.544 82.027 1.00 42.33 2103 VAL B N 1
ATOM 4279 C CA . VAL B 1 215 ? 69.240 85.833 82.634 1.00 41.90 2103 VAL B CA 1
ATOM 4280 C C . VAL B 1 215 ? 67.953 85.668 83.428 1.00 41.27 2103 VAL B C 1
ATOM 4281 O O . VAL B 1 215 ? 67.008 85.003 82.984 1.00 42.31 2103 VAL B O 1
ATOM 4285 N N . ASN B 1 216 ? 67.923 86.238 84.629 1.00 41.80 2104 ASN B N 1
ATOM 4286 C CA . ASN B 1 216 ? 66.845 85.950 85.567 1.00 42.11 2104 ASN B CA 1
ATOM 4287 C C . ASN B 1 216 ? 66.038 87.192 85.922 1.00 40.24 2104 ASN B C 1
ATOM 4288 O O . ASN B 1 216 ? 65.355 87.206 86.952 1.00 39.00 2104 ASN B O 1
ATOM 4293 N N . THR B 1 217 ? 66.083 88.221 85.071 1.00 36.47 2105 THR B N 1
ATOM 4294 C CA . THR B 1 217 ? 65.398 89.475 85.322 1.00 40.17 2105 THR B CA 1
ATOM 4295 C C . THR B 1 217 ? 63.887 89.347 85.114 1.00 41.27 2105 THR B C 1
ATOM 4296 O O . THR B 1 217 ? 63.394 88.450 84.431 1.00 42.22 2105 THR B O 1
ATOM 4300 N N . HIS B 1 218 ? 63.153 90.282 85.702 1.00 43.03 2106 HIS B N 1
ATOM 4301 C CA . HIS B 1 218 ? 61.698 90.241 85.633 1.00 46.17 2106 HIS B CA 1
ATOM 4302 C C . HIS B 1 218 ? 61.213 90.405 84.194 1.00 42.97 2106 HIS B C 1
ATOM 4303 O O . HIS B 1 218 ? 61.716 91.251 83.449 1.00 39.52 2106 HIS B O 1
ATOM 4310 N N . PHE B 1 219 ? 60.230 89.577 83.811 1.00 39.17 2107 PHE B N 1
ATOM 4311 C CA . PHE B 1 219 ? 59.648 89.596 82.465 1.00 43.96 2107 PHE B CA 1
ATOM 4312 C C . PHE B 1 219 ? 58.212 89.101 82.578 1.00 42.20 2107 PHE B C 1
ATOM 4313 O O . PHE B 1 219 ? 57.998 87.936 82.908 1.00 38.92 2107 PHE B O 1
ATOM 4321 N N . SER B 1 220 ? 57.237 89.964 82.297 1.00 43.96 2108 SER B N 1
ATOM 4322 C CA . SER B 1 220 ? 55.832 89.631 82.494 1.00 43.86 2108 SER B CA 1
ATOM 4323 C C . SER B 1 220 ? 55.136 89.338 81.161 1.00 44.29 2108 SER B C 1
ATOM 4324 O O . SER B 1 220 ? 55.652 89.607 80.073 1.00 39.85 2108 SER B O 1
ATOM 4327 N N . PHE B 1 221 ? 53.942 88.758 81.260 1.00 45.35 2109 PHE B N 1
ATOM 4328 C CA . PHE B 1 221 ? 53.128 88.433 80.096 1.00 43.51 2109 PHE B CA 1
ATOM 4329 C C . PHE B 1 221 ? 51.689 88.328 80.561 1.00 42.19 2109 PHE B C 1
ATOM 4330 O O . PHE B 1 221 ? 51.444 87.904 81.699 1.00 41.10 2109 PHE B O 1
ATOM 4338 N N . PRO B 1 222 ? 50.719 88.650 79.710 1.00 43.33 2110 PRO B N 1
ATOM 4339 C CA . PRO B 1 222 ? 49.327 88.748 80.153 1.00 42.37 2110 PRO B CA 1
ATOM 4340 C C . PRO B 1 222 ? 48.512 87.464 80.026 1.00 42.56 2110 PRO B C 1
ATOM 4341 O O . PRO B 1 222 ? 48.774 86.590 79.191 1.00 38.76 2110 PRO B O 1
ATOM 4345 N N . LEU B 1 223 ? 47.467 87.405 80.857 1.00 43.26 2111 LEU B N 1
ATOM 4346 C CA . LEU B 1 223 ? 46.430 86.390 80.707 1.00 41.36 2111 LEU B CA 1
ATOM 4347 C C . LEU B 1 223 ? 45.651 86.585 79.407 1.00 37.47 2111 LEU B C 1
ATOM 4348 O O . LEU B 1 223 ? 45.417 85.632 78.662 1.00 36.84 2111 LEU B O 1
ATOM 4353 N N . ARG B 1 224 ? 45.258 87.818 79.102 1.00 41.74 2112 ARG B N 1
ATOM 4354 C CA . ARG B 1 224 ? 44.645 88.121 77.818 1.00 45.55 2112 ARG B CA 1
ATOM 4355 C C . ARG B 1 224 ? 45.672 88.849 76.959 1.00 42.16 2112 ARG B C 1
ATOM 4356 O O . ARG B 1 224 ? 46.225 89.877 77.376 1.00 46.15 2112 ARG B O 1
ATOM 4364 N N . LEU B 1 225 ? 45.936 88.299 75.779 1.00 39.77 2113 LEU B N 1
ATOM 4365 C CA . LEU B 1 225 ? 46.897 88.831 74.820 1.00 43.19 2113 LEU B CA 1
ATOM 4366 C C . LEU B 1 225 ? 46.163 89.301 73.574 1.00 44.58 2113 LEU B C 1
ATOM 4367 O O . LEU B 1 225 ? 45.473 88.508 72.929 1.00 41.63 2113 LEU B O 1
ATOM 4372 N N . ASP B 1 226 ? 46.343 90.576 73.217 1.00 40.07 2114 ASP B N 1
ATOM 4373 C CA . ASP B 1 226 ? 45.851 91.110 71.953 1.00 46.02 2114 ASP B CA 1
ATOM 4374 C C . ASP B 1 226 ? 47.038 91.180 70.997 1.00 44.31 2114 ASP B C 1
ATOM 4375 O O . ASP B 1 226 ? 47.999 91.919 71.240 1.00 45.43 2114 ASP B O 1
ATOM 4380 N N . MET B 1 227 ? 46.983 90.398 69.925 1.00 39.86 2115 MET B N 1
ATOM 4381 C CA . MET B 1 227 ? 48.036 90.407 68.917 1.00 39.51 2115 MET B CA 1
ATOM 4382 C C . MET B 1 227 ? 47.782 91.418 67.804 1.00 42.81 2115 MET B C 1
ATOM 4383 O O . MET B 1 227 ? 48.644 91.570 66.933 1.00 48.05 2115 MET B O 1
ATOM 4388 N N . THR B 1 228 ? 46.622 92.098 67.805 1.00 43.03 2116 THR B N 1
ATOM 4389 C CA . THR B 1 228 ? 46.303 93.105 66.790 1.00 44.48 2116 THR B CA 1
ATOM 4390 C C . THR B 1 228 ? 47.451 94.065 66.471 1.00 45.05 2116 THR B C 1
ATOM 4391 O O . THR B 1 228 ? 47.734 94.267 65.280 1.00 45.64 2116 THR B O 1
ATOM 4395 N N . PRO B 1 229 ? 48.145 94.680 67.446 1.00 40.01 2117 PRO B N 1
ATOM 4396 C CA . PRO B 1 229 ? 49.187 95.659 67.090 1.00 40.17 2117 PRO B CA 1
ATOM 4397 C C . PRO B 1 229 ? 50.371 95.081 66.327 1.00 45.65 2117 PRO B C 1
ATOM 4398 O O . PRO B 1 229 ? 51.242 95.852 65.912 1.00 49.96 2117 PRO B O 1
ATOM 4402 N N . TYR B 1 230 ? 50.465 93.762 66.153 1.00 43.74 2118 TYR B N 1
ATOM 4403 C CA . TYR B 1 230 ? 51.582 93.138 65.455 1.00 46.01 2118 TYR B CA 1
ATOM 4404 C C . TYR B 1 230 ? 51.153 92.495 64.145 1.00 51.74 2118 TYR B C 1
ATOM 4405 O O . TYR B 1 230 ? 51.969 91.834 63.491 1.00 53.20 2118 TYR B O 1
ATOM 4414 N N . THR B 1 231 ? 49.895 92.677 63.746 1.00 51.07 2119 THR B N 1
ATOM 4415 C CA . THR B 1 231 ? 49.384 92.057 62.531 1.00 49.82 2119 THR B CA 1
ATOM 4416 C C . THR B 1 231 ? 49.707 92.912 61.318 1.00 49.81 2119 THR B C 1
ATOM 4417 O O . THR B 1 231 ? 49.758 94.143 61.395 1.00 49.59 2119 THR B O 1
ATOM 4421 N N . GLU B 1 232 ? 49.908 92.235 60.185 1.00 53.23 2120 GLU B N 1
ATOM 4422 C CA . GLU B 1 232 ? 50.196 92.930 58.935 1.00 57.88 2120 GLU B CA 1
ATOM 4423 C C . GLU B 1 232 ? 49.121 93.961 58.623 1.00 56.17 2120 GLU B C 1
ATOM 4424 O O . GLU B 1 232 ? 49.424 95.073 58.173 1.00 61.21 2120 GLU B O 1
ATOM 4430 N N . ASP B 1 233 ? 47.861 93.625 58.900 1.00 59.28 2121 ASP B N 1
ATOM 4431 C CA . ASP B 1 233 ? 46.769 94.526 58.553 1.00 65.60 2121 ASP B CA 1
ATOM 4432 C C . ASP B 1 233 ? 46.738 95.763 59.446 1.00 66.14 2121 ASP B C 1
ATOM 4433 O O . ASP B 1 233 ? 46.259 96.816 59.012 1.00 70.98 2121 ASP B O 1
ATOM 4438 N N . PHE B 1 234 ? 47.251 95.675 60.681 1.00 58.61 2122 PHE B N 1
ATOM 4439 C CA . PHE B 1 234 ? 47.266 96.854 61.547 1.00 58.02 2122 PHE B CA 1
ATOM 4440 C C . PHE B 1 234 ? 48.497 97.730 61.332 1.00 58.78 2122 PHE B C 1
ATOM 4441 O O . PHE B 1 234 ? 48.412 98.954 61.461 1.00 63.57 2122 PHE B O 1
ATOM 4449 N N . LEU B 1 235 ? 49.652 97.136 61.046 1.00 57.13 2123 LEU B N 1
ATOM 4450 C CA . LEU B 1 235 ? 50.854 97.917 60.799 1.00 62.34 2123 LEU B CA 1
ATOM 4451 C C . LEU B 1 235 ? 51.041 98.261 59.331 1.00 69.18 2123 LEU B C 1
ATOM 4452 O O . LEU B 1 235 ? 51.869 99.126 59.017 1.00 69.48 2123 LEU B O 1
ATOM 4457 N N . MET B 1 236 ? 50.281 97.619 58.443 1.00 71.57 2124 MET B N 1
ATOM 4458 C CA . MET B 1 236 ? 50.324 97.861 57.002 1.00 78.33 2124 MET B CA 1
ATOM 4459 C C . MET B 1 236 ? 51.746 97.706 56.468 1.00 80.46 2124 MET B C 1
ATOM 4460 O O . MET B 1 236 ? 52.332 98.622 55.887 1.00 86.81 2124 MET B O 1
ATOM 4465 N N . GLY B 1 237 ? 52.293 96.514 56.681 1.00 76.78 2125 GLY B N 1
ATOM 4466 C CA . GLY B 1 237 ? 53.647 96.216 56.270 1.00 69.84 2125 GLY B CA 1
ATOM 4467 C C . GLY B 1 237 ? 54.675 96.863 57.167 1.00 61.32 2125 GLY B C 1
ATOM 4468 O O . GLY B 1 237 ? 54.845 98.081 57.140 1.00 71.51 2125 GLY B O 1
ATOM 4469 N N . SER B 1 255 ? 39.678 82.152 63.570 1.00 83.99 2143 SER B N 1
ATOM 4470 C CA . SER B 1 255 ? 40.378 82.157 62.290 1.00 82.25 2143 SER B CA 1
ATOM 4471 C C . SER B 1 255 ? 40.984 83.522 61.994 1.00 80.76 2143 SER B C 1
ATOM 4472 O O . SER B 1 255 ? 42.109 83.619 61.503 1.00 81.21 2143 SER B O 1
ATOM 4475 N N . GLU B 1 256 ? 40.225 84.580 62.293 1.00 78.65 2144 GLU B N 1
ATOM 4476 C CA . GLU B 1 256 ? 40.674 85.946 62.059 1.00 76.82 2144 GLU B CA 1
ATOM 4477 C C . GLU B 1 256 ? 40.580 86.819 63.309 1.00 71.13 2144 GLU B C 1
ATOM 4478 O O . GLU B 1 256 ? 40.757 88.039 63.210 1.00 75.63 2144 GLU B O 1
ATOM 4484 N N . SER B 1 257 ? 40.295 86.239 64.473 1.00 60.15 2145 SER B N 1
ATOM 4485 C CA . SER B 1 257 ? 40.365 86.964 65.735 1.00 55.21 2145 SER B CA 1
ATOM 4486 C C . SER B 1 257 ? 41.811 87.001 66.220 1.00 47.41 2145 SER B C 1
ATOM 4487 O O . SER B 1 257 ? 42.523 85.998 66.141 1.00 40.68 2145 SER B O 1
ATOM 4490 N N . TYR B 1 258 ? 42.242 88.157 66.724 1.00 44.72 2146 TYR B N 1
ATOM 4491 C CA . TYR B 1 258 ? 43.627 88.332 67.154 1.00 48.40 2146 TYR B CA 1
ATOM 4492 C C . TYR B 1 258 ? 43.794 88.328 68.671 1.00 47.82 2146 TYR B C 1
ATOM 4493 O O . TYR B 1 258 ? 44.912 88.552 69.165 1.00 45.18 2146 TYR B O 1
ATOM 4502 N N . GLU B 1 259 ? 42.720 88.079 69.417 1.00 46.99 2147 GLU B N 1
ATOM 4503 C CA . GLU B 1 259 ? 42.751 88.073 70.874 1.00 50.07 2147 GLU B CA 1
ATOM 4504 C C . GLU B 1 259 ? 43.013 86.653 71.357 1.00 44.40 2147 GLU B C 1
ATOM 4505 O O . GLU B 1 259 ? 42.395 85.699 70.869 1.00 41.58 2147 GLU B O 1
ATOM 4511 N N . TYR B 1 260 ? 43.930 86.514 72.315 1.00 42.59 2148 TYR B N 1
ATOM 4512 C CA . TYR B 1 260 ? 44.355 85.204 72.796 1.00 39.10 2148 TYR B CA 1
ATOM 4513 C C . TYR B 1 260 ? 44.235 85.146 74.312 1.00 38.18 2148 TYR B C 1
ATOM 4514 O O . TYR B 1 260 ? 44.298 86.174 75.001 1.00 39.17 2148 TYR B O 1
ATOM 4523 N N . ASP B 1 261 ? 44.047 83.929 74.813 1.00 39.43 2149 ASP B N 1
ATOM 4524 C CA . ASP B 1 261 ? 43.961 83.625 76.235 1.00 41.86 2149 ASP B CA 1
ATOM 4525 C C . ASP B 1 261 ? 45.055 82.628 76.600 1.00 39.54 2149 ASP B C 1
ATOM 4526 O O . ASP B 1 261 ? 45.181 81.579 75.961 1.00 36.51 2149 ASP B O 1
ATOM 4531 N N . LEU B 1 262 ? 45.813 82.938 77.647 1.00 40.40 2150 LEU B N 1
ATOM 4532 C CA . LEU B 1 262 ? 46.870 82.041 78.101 1.00 36.93 2150 LEU B CA 1
ATOM 4533 C C . LEU B 1 262 ? 46.289 80.705 78.547 1.00 37.39 2150 LEU B C 1
ATOM 4534 O O . LEU B 1 262 ? 45.403 80.661 79.401 1.00 38.48 2150 LEU B O 1
ATOM 4539 N N . ILE B 1 263 ? 46.806 79.610 77.993 1.00 36.87 2151 ILE B N 1
ATOM 4540 C CA . ILE B 1 263 ? 46.398 78.279 78.433 1.00 39.98 2151 ILE B CA 1
ATOM 4541 C C . ILE B 1 263 ? 47.529 77.460 79.045 1.00 37.34 2151 ILE B C 1
ATOM 4542 O O . ILE B 1 263 ? 47.245 76.432 79.673 1.00 36.44 2151 ILE B O 1
ATOM 4547 N N . GLY B 1 264 ? 48.792 77.839 78.877 1.00 35.63 2152 GLY B N 1
ATOM 4548 C CA . GLY B 1 264 ? 49.850 77.044 79.506 1.00 34.57 2152 GLY B CA 1
ATOM 4549 C C . GLY B 1 264 ? 51.208 77.728 79.584 1.00 37.84 2152 GLY B C 1
ATOM 4550 O O . GLY B 1 264 ? 51.518 78.579 78.747 1.00 36.17 2152 GLY B O 1
ATOM 4551 N N . VAL B 1 265 ? 52.033 77.375 80.576 1.00 32.90 2153 VAL B N 1
ATOM 4552 C CA . VAL B 1 265 ? 53.395 77.895 80.662 1.00 33.78 2153 VAL B CA 1
ATOM 4553 C C . VAL B 1 265 ? 54.321 76.719 80.932 1.00 33.11 2153 VAL B C 1
ATOM 4554 O O . VAL B 1 265 ? 54.136 76.005 81.922 1.00 33.30 2153 VAL B O 1
ATOM 4558 N N . THR B 1 266 ? 55.275 76.488 80.032 1.00 33.43 2154 THR B N 1
ATOM 4559 C CA . THR B 1 266 ? 56.412 75.620 80.340 1.00 34.45 2154 THR B CA 1
ATOM 4560 C C . THR B 1 266 ? 57.424 76.449 81.112 1.00 35.28 2154 THR B C 1
ATOM 4561 O O . THR B 1 266 ? 57.887 77.481 80.618 1.00 38.46 2154 THR B O 1
ATOM 4565 N N . VAL B 1 267 ? 57.739 76.027 82.321 1.00 32.32 2155 VAL B N 1
ATOM 4566 C CA . VAL B 1 267 ? 58.717 76.719 83.151 1.00 33.80 2155 VAL B CA 1
ATOM 4567 C C . VAL B 1 267 ? 60.020 75.940 83.100 1.00 33.89 2155 VAL B C 1
ATOM 4568 O O . VAL B 1 267 ? 60.024 74.702 83.130 1.00 33.91 2155 VAL B O 1
ATOM 4572 N N . HIS B 1 268 ? 61.128 76.656 82.984 1.00 34.79 2156 HIS B N 1
ATOM 4573 C CA . HIS B 1 268 ? 62.452 76.084 83.169 1.00 36.79 2156 HIS B CA 1
ATOM 4574 C C . HIS B 1 268 ? 63.062 76.683 84.435 1.00 35.81 2156 HIS B C 1
ATOM 4575 O O . HIS B 1 268 ? 62.960 77.895 84.667 1.00 36.90 2156 HIS B O 1
ATOM 4582 N N . THR B 1 269 ? 63.657 75.834 85.272 1.00 38.74 2157 THR B N 1
ATOM 4583 C CA . THR B 1 269 ? 64.308 76.281 86.499 1.00 38.78 2157 THR B CA 1
ATOM 4584 C C . THR B 1 269 ? 65.783 75.901 86.456 1.00 39.08 2157 THR B C 1
ATOM 4585 O O . THR B 1 269 ? 66.180 74.976 85.746 1.00 38.47 2157 THR B O 1
ATOM 4589 N N . GLY B 1 270 ? 66.601 76.650 87.196 1.00 37.99 2158 GLY B N 1
ATOM 4590 C CA . GLY B 1 270 ? 68.021 76.350 87.278 1.00 43.65 2158 GLY B CA 1
ATOM 4591 C C . GLY B 1 270 ? 68.800 76.847 86.072 1.00 48.94 2158 GLY B C 1
ATOM 4592 O O . GLY B 1 270 ? 68.416 77.811 85.403 1.00 44.41 2158 GLY B O 1
ATOM 4593 N N . THR B 1 271 ? 69.912 76.170 85.795 1.00 51.59 2159 THR B N 1
ATOM 4594 C CA . THR B 1 271 ? 70.859 76.609 84.780 1.00 56.53 2159 THR B CA 1
ATOM 4595 C C . THR B 1 271 ? 70.543 75.995 83.423 1.00 57.97 2159 THR B C 1
ATOM 4596 O O . THR B 1 271 ? 69.720 75.088 83.290 1.00 58.09 2159 THR B O 1
ATOM 4600 N N . ALA B 1 272 ? 71.269 76.470 82.414 1.00 62.87 2160 ALA B N 1
ATOM 4601 C CA . ALA B 1 272 ? 71.156 75.964 81.054 1.00 67.74 2160 ALA B CA 1
ATOM 4602 C C . ALA B 1 272 ? 71.330 74.447 80.988 1.00 69.97 2160 ALA B C 1
ATOM 4603 O O . ALA B 1 272 ? 70.381 73.734 80.647 1.00 71.54 2160 ALA B O 1
ATOM 4605 N N . ASP B 1 273 ? 72.515 73.936 81.328 1.00 69.85 2161 ASP B N 1
ATOM 4606 C CA . ASP B 1 273 ? 72.803 72.513 81.171 1.00 71.14 2161 ASP B CA 1
ATOM 4607 C C . ASP B 1 273 ? 72.507 71.680 82.418 1.00 69.15 2161 ASP B C 1
ATOM 4608 O O . ASP B 1 273 ? 72.787 70.475 82.418 1.00 66.88 2161 ASP B O 1
ATOM 4613 N N . GLY B 1 274 ? 71.936 72.274 83.463 1.00 67.91 2162 GLY B N 1
ATOM 4614 C CA . GLY B 1 274 ? 71.644 71.526 84.670 1.00 63.93 2162 GLY B CA 1
ATOM 4615 C C . GLY B 1 274 ? 70.252 71.701 85.255 1.00 64.40 2162 GLY B C 1
ATOM 4616 O O . GLY B 1 274 ? 69.981 71.195 86.350 1.00 63.82 2162 GLY B O 1
ATOM 4617 N N . GLY B 1 275 ? 69.353 72.402 84.556 1.00 57.91 2163 GLY B N 1
ATOM 4618 C CA . GLY B 1 275 ? 68.032 72.678 85.072 1.00 52.68 2163 GLY B CA 1
ATOM 4619 C C . GLY B 1 275 ? 66.975 71.707 84.556 1.00 50.07 2163 GLY B C 1
ATOM 4620 O O . GLY B 1 275 ? 67.268 70.729 83.874 1.00 50.75 2163 GLY B O 1
ATOM 4621 N N . HIS B 1 276 ? 65.714 72.009 84.894 1.00 41.45 2164 HIS B N 1
ATOM 4622 C CA . HIS B 1 276 ? 64.587 71.122 84.610 1.00 45.73 2164 HIS B CA 1
ATOM 4623 C C . HIS B 1 276 ? 63.380 71.929 84.154 1.00 39.00 2164 HIS B C 1
ATOM 4624 O O . HIS B 1 276 ? 63.296 73.133 84.376 1.00 34.82 2164 HIS B O 1
ATOM 4631 N N . TYR B 1 277 ? 62.415 71.224 83.573 1.00 39.38 2165 TYR B N 1
ATOM 4632 C CA . TYR B 1 277 ? 61.171 71.808 83.085 1.00 34.58 2165 TYR B CA 1
ATOM 4633 C C . TYR B 1 277 ? 60.001 71.246 83.880 1.00 40.53 2165 TYR B C 1
ATOM 4634 O O . TYR B 1 277 ? 60.017 70.068 84.276 1.00 39.34 2165 TYR B O 1
ATOM 4643 N N . TYR B 1 278 ? 58.992 72.090 84.110 1.00 36.90 2166 TYR B N 1
ATOM 4644 C CA . TYR B 1 278 ? 57.661 71.651 84.512 1.00 36.61 2166 TYR B CA 1
ATOM 4645 C C . TYR B 1 278 ? 56.669 72.623 83.884 1.00 34.17 2166 TYR B C 1
ATOM 4646 O O . TYR B 1 278 ? 57.070 73.628 83.284 1.00 32.82 2166 TYR B O 1
ATOM 4655 N N . SER B 1 279 ? 55.369 72.334 84.034 1.00 32.20 2167 SER B N 1
ATOM 4656 C CA . SER B 1 279 ? 54.352 73.093 83.311 1.00 35.20 2167 SER B CA 1
ATOM 4657 C C . SER B 1 279 ? 53.157 73.451 84.184 1.00 34.61 2167 SER B C 1
ATOM 4658 O O . SER B 1 279 ? 52.683 72.638 84.983 1.00 39.45 2167 SER B O 1
ATOM 4661 N N . PHE B 1 280 ? 52.676 74.681 84.009 1.00 35.91 2168 PHE B N 1
ATOM 4662 C CA . PHE B 1 280 ? 51.392 75.133 84.527 1.00 36.85 2168 PHE B CA 1
ATOM 4663 C C . PHE B 1 280 ? 50.418 75.149 83.352 1.00 36.25 2168 PHE B C 1
ATOM 4664 O O . PHE B 1 280 ? 50.586 75.941 82.416 1.00 36.34 2168 PHE B O 1
ATOM 4672 N N . ILE B 1 281 ? 49.417 74.278 83.381 1.00 37.02 2169 ILE B N 1
ATOM 4673 C CA . ILE B 1 281 ? 48.545 74.119 82.225 1.00 38.16 2169 ILE B CA 1
ATOM 4674 C C . ILE B 1 281 ? 47.099 74.290 82.654 1.00 40.33 2169 ILE B C 1
ATOM 4675 O O . ILE B 1 281 ? 46.676 73.732 83.673 1.00 49.06 2169 ILE B O 1
ATOM 4680 N N . ARG B 1 282 ? 46.337 75.028 81.859 1.00 37.03 2170 ARG B N 1
ATOM 4681 C CA . ARG B 1 282 ? 44.928 75.253 82.143 1.00 40.88 2170 ARG B CA 1
ATOM 4682 C C . ARG B 1 282 ? 44.061 74.164 81.522 1.00 39.23 2170 ARG B C 1
ATOM 4683 O O . ARG B 1 282 ? 44.210 73.824 80.344 1.00 37.85 2170 ARG B O 1
ATOM 4691 N N . ASP B 1 283 ? 43.114 73.663 82.306 1.00 43.05 2171 ASP B N 1
ATOM 4692 C CA . ASP B 1 283 ? 42.104 72.729 81.808 1.00 47.21 2171 ASP B CA 1
ATOM 4693 C C . ASP B 1 283 ? 41.132 73.467 80.888 1.00 47.15 2171 ASP B C 1
ATOM 4694 O O . ASP B 1 283 ? 40.256 74.200 81.351 1.00 49.25 2171 ASP B O 1
ATOM 4699 N N . ILE B 1 284 ? 41.272 73.268 79.576 1.00 48.44 2172 ILE B N 1
ATOM 4700 C CA . ILE B 1 284 ? 40.324 73.787 78.592 1.00 46.75 2172 ILE B CA 1
ATOM 4701 C C . ILE B 1 284 ? 39.470 72.672 77.987 1.00 46.54 2172 ILE B C 1
ATOM 4702 O O . ILE B 1 284 ? 38.696 72.923 77.053 1.00 47.34 2172 ILE B O 1
ATOM 4707 N N . VAL B 1 285 ? 39.589 71.450 78.496 1.00 42.47 2173 VAL B N 1
ATOM 4708 C CA . VAL B 1 285 ? 38.832 70.316 77.971 1.00 43.21 2173 VAL B CA 1
ATOM 4709 C C . VAL B 1 285 ? 37.480 70.181 78.657 1.00 49.25 2173 VAL B C 1
ATOM 4710 O O . VAL B 1 285 ? 36.452 69.979 78.002 1.00 51.45 2173 VAL B O 1
ATOM 4714 N N . ASN B 1 286 ? 37.459 70.256 79.983 1.00 50.96 2174 ASN B N 1
ATOM 4715 C CA . ASN B 1 286 ? 36.207 70.208 80.729 1.00 54.63 2174 ASN B CA 1
ATOM 4716 C C . ASN B 1 286 ? 35.578 71.596 80.716 1.00 53.97 2174 ASN B C 1
ATOM 4717 O O . ASN B 1 286 ? 36.098 72.509 81.370 1.00 52.43 2174 ASN B O 1
ATOM 4722 N N . PRO B 1 287 ? 34.461 71.798 80.009 1.00 53.58 2175 PRO B N 1
ATOM 4723 C CA . PRO B 1 287 ? 33.863 73.144 79.972 1.00 53.50 2175 PRO B CA 1
ATOM 4724 C C . PRO B 1 287 ? 33.493 73.692 81.326 1.00 53.07 2175 PRO B C 1
ATOM 4725 O O . PRO B 1 287 ? 33.450 74.923 81.483 1.00 60.69 2175 PRO B O 1
ATOM 4729 N N . HIS B 1 288 ? 33.220 72.841 82.311 1.00 52.41 2176 HIS B N 1
ATOM 4730 C CA . HIS B 1 288 ? 32.981 73.423 83.629 1.00 57.29 2176 HIS B CA 1
ATOM 4731 C C . HIS B 1 288 ? 34.267 73.757 84.370 1.00 57.42 2176 HIS B C 1
ATOM 4732 O O . HIS B 1 288 ? 34.310 74.754 85.101 1.00 59.51 2176 HIS B O 1
ATOM 4739 N N . ALA B 1 289 ? 35.324 72.958 84.212 1.00 52.59 2177 ALA B N 1
ATOM 4740 C CA . ALA B 1 289 ? 36.606 73.402 84.749 1.00 51.62 2177 ALA B CA 1
ATOM 4741 C C . ALA B 1 289 ? 37.020 74.737 84.129 1.00 50.29 2177 ALA B C 1
ATOM 4742 O O . ALA B 1 289 ? 37.516 75.628 84.832 1.00 52.33 2177 ALA B O 1
ATOM 4744 N N . TYR B 1 290 ? 36.785 74.905 82.822 1.00 50.46 2178 TYR B N 1
ATOM 4745 C CA . TYR B 1 290 ? 37.147 76.146 82.140 1.00 52.40 2178 TYR B CA 1
ATOM 4746 C C . TYR B 1 290 ? 36.420 77.349 82.737 1.00 54.33 2178 TYR B C 1
ATOM 4747 O O . TYR B 1 290 ? 37.027 78.400 82.969 1.00 55.16 2178 TYR B O 1
ATOM 4756 N N . LYS B 1 291 ? 35.113 77.217 82.983 1.00 56.98 2179 LYS B N 1
ATOM 4757 C CA . LYS B 1 291 ? 34.382 78.281 83.668 1.00 59.10 2179 LYS B CA 1
ATOM 4758 C C . LYS B 1 291 ? 35.045 78.640 84.992 1.00 59.80 2179 LYS B C 1
ATOM 4759 O O . LYS B 1 291 ? 35.152 79.821 85.347 1.00 61.67 2179 LYS B O 1
ATOM 4765 N N . ASN B 1 292 ? 35.514 77.632 85.725 1.00 54.43 2180 ASN B N 1
ATOM 4766 C CA . ASN B 1 292 ? 36.108 77.819 87.040 1.00 53.86 2180 ASN B CA 1
ATOM 4767 C C . ASN B 1 292 ? 37.589 78.181 86.986 1.00 54.29 2180 ASN B C 1
ATOM 4768 O O . ASN B 1 292 ? 38.224 78.258 88.046 1.00 49.97 2180 ASN B O 1
ATOM 4773 N N . ASN B 1 293 ? 38.154 78.373 85.792 1.00 56.12 2181 ASN B N 1
ATOM 4774 C CA . ASN B 1 293 ? 39.551 78.782 85.622 1.00 56.71 2181 ASN B CA 1
ATOM 4775 C C . ASN B 1 293 ? 40.510 77.855 86.376 1.00 54.64 2181 ASN B C 1
ATOM 4776 O O . ASN B 1 293 ? 41.365 78.292 87.146 1.00 52.02 2181 ASN B O 1
ATOM 4781 N N . LYS B 1 294 ? 40.374 76.555 86.137 1.00 54.73 2182 LYS B N 1
ATOM 4782 C CA . LYS B 1 294 ? 41.142 75.557 86.871 1.00 54.24 2182 LYS B CA 1
ATOM 4783 C C . LYS B 1 294 ? 42.470 75.286 86.167 1.00 49.18 2182 LYS B C 1
ATOM 4784 O O . LYS B 1 294 ? 42.501 75.041 84.957 1.00 46.31 2182 LYS B O 1
ATOM 4790 N N . TRP B 1 295 ? 43.563 75.347 86.927 1.00 48.09 2183 TRP B N 1
ATOM 4791 C CA . TRP B 1 295 ? 44.908 75.107 86.422 1.00 48.65 2183 TRP B CA 1
ATOM 4792 C C . TRP B 1 295 ? 45.565 73.963 87.182 1.00 49.17 2183 TRP B C 1
ATOM 4793 O O . TRP B 1 295 ? 45.180 73.638 88.309 1.00 50.32 2183 TRP B O 1
ATOM 4804 N N . TYR B 1 296 ? 46.584 73.366 86.565 1.00 48.94 2184 TYR B N 1
ATOM 4805 C CA . TYR B 1 296 ? 47.300 72.268 87.200 1.00 44.98 2184 TYR B CA 1
ATOM 4806 C C . TYR B 1 296 ? 48.796 72.413 86.968 1.00 42.44 2184 TYR B C 1
ATOM 4807 O O . TYR B 1 296 ? 49.234 72.924 85.935 1.00 41.51 2184 TYR B O 1
ATOM 4816 N N . LEU B 1 297 ? 49.571 71.974 87.959 1.00 43.94 2185 LEU B N 1
ATOM 4817 C CA . LEU B 1 297 ? 51.017 71.846 87.830 1.00 42.37 2185 LEU B CA 1
ATOM 4818 C C . LEU B 1 297 ? 51.357 70.416 87.428 1.00 39.44 2185 LEU B C 1
ATOM 4819 O O . LEU B 1 297 ? 51.094 69.476 88.187 1.00 39.64 2185 LEU B O 1
ATOM 4824 N N . PHE B 1 298 ? 51.933 70.260 86.238 1.00 40.46 2186 PHE B N 1
ATOM 4825 C CA . PHE B 1 298 ? 52.437 68.986 85.733 1.00 35.86 2186 PHE B CA 1
ATOM 4826 C C . PHE B 1 298 ? 53.943 68.977 85.952 1.00 42.57 2186 PHE B C 1
ATOM 4827 O O . PHE B 1 298 ? 54.689 69.607 85.197 1.00 43.06 2186 PHE B O 1
ATOM 4835 N N . ASN B 1 299 ? 54.393 68.258 86.980 1.00 43.69 2187 ASN B N 1
ATOM 4836 C CA . ASN B 1 299 ? 55.813 68.108 87.301 1.00 46.20 2187 ASN B CA 1
ATOM 4837 C C . ASN B 1 299 ? 56.138 66.615 87.229 1.00 44.19 2187 ASN B C 1
ATOM 4838 O O . ASN B 1 299 ? 56.066 65.908 88.236 1.00 45.99 2187 ASN B O 1
ATOM 4843 N N . ASP B 1 300 ? 56.473 66.148 86.025 1.00 42.10 2188 ASP B N 1
ATOM 4844 C CA . ASP B 1 300 ? 56.842 64.760 85.781 1.00 40.56 2188 ASP B CA 1
ATOM 4845 C C . ASP B 1 300 ? 55.719 63.830 86.233 1.00 44.91 2188 ASP B C 1
ATOM 4846 O O . ASP B 1 300 ? 54.631 63.863 85.658 1.00 49.98 2188 ASP B O 1
ATOM 4851 N N . ALA B 1 301 ? 55.945 62.996 87.254 1.00 46.65 2189 ALA B N 1
ATOM 4852 C CA . ALA B 1 301 ? 54.884 62.067 87.637 1.00 49.63 2189 ALA B CA 1
ATOM 4853 C C . ALA B 1 301 ? 53.816 62.720 88.505 1.00 49.23 2189 ALA B C 1
ATOM 4854 O O . ALA B 1 301 ? 52.716 62.169 88.622 1.00 47.99 2189 ALA B O 1
ATOM 4856 N N . GLU B 1 302 ? 54.102 63.882 89.088 1.00 50.68 2190 GLU B N 1
ATOM 4857 C CA . GLU B 1 302 ? 53.189 64.564 90.001 1.00 55.29 2190 GLU B CA 1
ATOM 4858 C C . GLU B 1 302 ? 52.369 65.615 89.262 1.00 51.91 2190 GLU B C 1
ATOM 4859 O O . GLU B 1 302 ? 52.928 66.490 88.592 1.00 49.52 2190 GLU B O 1
ATOM 4865 N N . VAL B 1 303 ? 51.048 65.533 89.402 1.00 52.80 2191 VAL B N 1
ATOM 4866 C CA . VAL B 1 303 ? 50.120 66.529 88.876 1.00 51.16 2191 VAL B CA 1
ATOM 4867 C C . VAL B 1 303 ? 49.215 66.964 90.019 1.00 54.12 2191 VAL B C 1
ATOM 4868 O O . VAL B 1 303 ? 48.530 66.128 90.623 1.00 55.42 2191 VAL B O 1
ATOM 4872 N N . LYS B 1 304 ? 49.196 68.261 90.304 1.00 50.06 2192 LYS B N 1
ATOM 4873 C CA . LYS B 1 304 ? 48.452 68.815 91.424 1.00 51.10 2192 LYS B CA 1
ATOM 4874 C C . LYS B 1 304 ? 47.743 70.087 90.981 1.00 48.65 2192 LYS B C 1
ATOM 4875 O O . LYS B 1 304 ? 48.204 70.761 90.056 1.00 42.78 2192 LYS B O 1
ATOM 4881 N N . PRO B 1 305 ? 46.626 70.435 91.617 1.00 52.99 2193 PRO B N 1
ATOM 4882 C CA . PRO B 1 305 ? 45.973 71.708 91.298 1.00 51.22 2193 PRO B CA 1
ATOM 4883 C C . PRO B 1 305 ? 46.902 72.884 91.543 1.00 50.19 2193 PRO B C 1
ATOM 4884 O O . PRO B 1 305 ? 47.776 72.854 92.414 1.00 47.53 2193 PRO B O 1
ATOM 4888 N N . PHE B 1 306 ? 46.696 73.931 90.756 1.00 48.33 2194 PHE B N 1
ATOM 4889 C CA . PHE B 1 306 ? 47.533 75.115 90.814 1.00 48.75 2194 PHE B CA 1
ATOM 4890 C C . PHE B 1 306 ? 46.647 76.351 90.773 1.00 48.22 2194 PHE B C 1
ATOM 4891 O O . PHE B 1 306 ? 45.786 76.479 89.896 1.00 52.51 2194 PHE B O 1
ATOM 4899 N N . ASP B 1 307 ? 46.856 77.239 91.734 1.00 48.87 2195 ASP B N 1
ATOM 4900 C CA . ASP B 1 307 ? 46.179 78.528 91.795 1.00 51.43 2195 ASP B CA 1
ATOM 4901 C C . ASP B 1 307 ? 46.861 79.483 90.824 1.00 48.26 2195 ASP B C 1
ATOM 4902 O O . ASP B 1 307 ? 47.985 79.927 91.070 1.00 50.51 2195 ASP B O 1
ATOM 4907 N N . SER B 1 308 ? 46.167 79.820 89.740 1.00 50.07 2196 SER B N 1
ATOM 4908 C CA . SER B 1 308 ? 46.717 80.688 88.702 1.00 51.18 2196 SER B CA 1
ATOM 4909 C C . SER B 1 308 ? 47.032 82.097 89.198 1.00 49.73 2196 SER B C 1
ATOM 4910 O O . SER B 1 308 ? 47.786 82.824 88.535 1.00 45.85 2196 SER B O 1
ATOM 4913 N N . ALA B 1 309 ? 46.480 82.509 90.340 1.00 52.12 2197 ALA B N 1
ATOM 4914 C CA . ALA B 1 309 ? 46.857 83.808 90.887 1.00 53.83 2197 ALA B CA 1
ATOM 4915 C C . ALA B 1 309 ? 48.349 83.882 91.178 1.00 54.84 2197 ALA B C 1
ATOM 4916 O O . ALA B 1 309 ? 48.893 84.985 91.291 1.00 55.77 2197 ALA B O 1
ATOM 4918 N N . GLN B 1 310 ? 49.016 82.728 91.285 1.00 58.54 2198 GLN B N 1
ATOM 4919 C CA . GLN B 1 310 ? 50.448 82.620 91.541 1.00 57.80 2198 GLN B CA 1
ATOM 4920 C C . GLN B 1 310 ? 51.298 82.611 90.275 1.00 54.60 2198 GLN B C 1
ATOM 4921 O O . GLN B 1 310 ? 52.511 82.400 90.374 1.00 54.32 2198 GLN B O 1
ATOM 4927 N N . LEU B 1 311 ? 50.704 82.795 89.090 1.00 51.31 2199 LEU B N 1
ATOM 4928 C CA . LEU B 1 311 ? 51.486 82.685 87.859 1.00 46.58 2199 LEU B CA 1
ATOM 4929 C C . LEU B 1 311 ? 52.621 83.706 87.826 1.00 46.93 2199 LEU B C 1
ATOM 4930 O O . LEU B 1 311 ? 53.731 83.395 87.377 1.00 45.91 2199 LEU B O 1
ATOM 4935 N N . ALA B 1 312 ? 52.378 84.922 88.324 1.00 47.87 2200 ALA B N 1
ATOM 4936 C CA . ALA B 1 312 ? 53.420 85.950 88.292 1.00 47.03 2200 ALA B CA 1
ATOM 4937 C C . ALA B 1 312 ? 54.619 85.563 89.160 1.00 45.01 2200 ALA B C 1
ATOM 4938 O O . ALA B 1 312 ? 55.772 85.614 88.708 1.00 41.04 2200 ALA B O 1
ATOM 4940 N N . SER B 1 313 ? 54.377 85.163 90.409 1.00 47.31 2201 SER B N 1
ATOM 4941 C CA . SER B 1 313 ? 55.506 84.817 91.264 1.00 53.44 2201 SER B CA 1
ATOM 4942 C C . SER B 1 313 ? 56.180 83.516 90.829 1.00 48.84 2201 SER B C 1
ATOM 4943 O O . SER B 1 313 ? 57.345 83.295 91.168 1.00 48.09 2201 SER B O 1
ATOM 4946 N N . GLU B 1 314 ? 55.506 82.674 90.047 1.00 44.43 2202 GLU B N 1
ATOM 4947 C CA . GLU B 1 314 ? 56.120 81.427 89.607 1.00 45.17 2202 GLU B CA 1
ATOM 4948 C C . GLU B 1 314 ? 56.826 81.534 88.258 1.00 42.65 2202 GLU B C 1
ATOM 4949 O O . GLU B 1 314 ? 57.719 80.720 87.982 1.00 41.55 2202 GLU B O 1
ATOM 4955 N N . CYS B 1 315 ? 56.465 82.518 87.418 1.00 40.46 2203 CYS B N 1
ATOM 4956 C CA . CYS B 1 315 ? 56.886 82.537 86.024 1.00 37.97 2203 CYS B CA 1
ATOM 4957 C C . CYS B 1 315 ? 57.597 83.808 85.592 1.00 36.80 2203 CYS B C 1
ATOM 4958 O O . CYS B 1 315 ? 58.300 83.776 84.575 1.00 37.77 2203 CYS B O 1
ATOM 4961 N N . PHE B 1 316 ? 57.432 84.922 86.308 1.00 37.99 2204 PHE B N 1
ATOM 4962 C CA . PHE B 1 316 ? 57.956 86.184 85.804 1.00 40.21 2204 PHE B CA 1
ATOM 4963 C C . PHE B 1 316 ? 59.443 86.359 86.076 1.00 41.78 2204 PHE B C 1
ATOM 4964 O O . PHE B 1 316 ? 60.094 87.180 85.421 1.00 42.76 2204 PHE B O 1
ATOM 4972 N N . GLY B 1 317 ? 59.999 85.610 87.004 1.00 44.08 2205 GLY B N 1
ATOM 4973 C CA . GLY B 1 317 ? 61.376 85.840 87.359 1.00 39.00 2205 GLY B CA 1
ATOM 4974 C C . GLY B 1 317 ? 61.489 87.070 88.237 1.00 40.05 2205 GLY B C 1
ATOM 4975 O O . GLY B 1 317 ? 60.516 87.519 88.857 1.00 42.41 2205 GLY B O 1
ATOM 4976 N N . GLY B 1 318 ? 62.696 87.624 88.285 1.00 40.50 2206 GLY B N 1
ATOM 4977 C CA . GLY B 1 318 ? 62.945 88.838 89.035 1.00 38.92 2206 GLY B CA 1
ATOM 4978 C C . GLY B 1 318 ? 63.481 88.560 90.421 1.00 41.74 2206 GLY B C 1
ATOM 4979 O O . GLY B 1 318 ? 63.824 87.430 90.790 1.00 39.87 2206 GLY B O 1
ATOM 4980 N N . GLU B 1 319 ? 63.526 89.625 91.212 1.00 44.08 2207 GLU B N 1
ATOM 4981 C CA . GLU B 1 319 ? 64.194 89.583 92.496 1.00 51.01 2207 GLU B CA 1
ATOM 4982 C C . GLU B 1 319 ? 63.257 89.073 93.579 1.00 52.00 2207 GLU B C 1
ATOM 4983 O O . GLU B 1 319 ? 62.039 89.273 93.531 1.00 53.51 2207 GLU B O 1
ATOM 4989 N N . MET B 1 320 ? 63.854 88.411 94.564 1.00 49.20 2208 MET B N 1
ATOM 4990 C CA . MET B 1 320 ? 63.190 88.035 95.800 1.00 54.24 2208 MET B CA 1
ATOM 4991 C C . MET B 1 320 ? 64.131 88.339 96.960 1.00 53.28 2208 MET B C 1
ATOM 4992 O O . MET B 1 320 ? 65.354 88.279 96.813 1.00 51.61 2208 MET B O 1
ATOM 4997 N N . THR B 1 321 ? 63.556 88.688 98.109 1.00 57.82 2209 THR B N 1
ATOM 4998 C CA . THR B 1 321 ? 64.327 89.081 99.282 1.00 62.75 2209 THR B CA 1
ATOM 4999 C C . THR B 1 321 ? 63.992 88.179 100.461 1.00 65.77 2209 THR B C 1
ATOM 5000 O O . THR B 1 321 ? 62.839 87.772 100.635 1.00 71.85 2209 THR B O 1
ATOM 5004 N N . THR B 1 322 ? 64.999 87.881 101.277 1.00 65.87 2210 THR B N 1
ATOM 5005 C CA . THR B 1 322 ? 64.777 87.134 102.507 1.00 67.20 2210 THR B CA 1
ATOM 5006 C C . THR B 1 322 ? 65.902 87.430 103.484 1.00 66.10 2210 THR B C 1
ATOM 5007 O O . THR B 1 322 ? 66.954 87.958 103.115 1.00 67.74 2210 THR B O 1
ATOM 5011 N N . LYS B 1 323 ? 65.672 87.042 104.736 1.00 64.76 2211 LYS B N 1
ATOM 5012 C CA . LYS B 1 323 ? 66.523 87.464 105.837 1.00 65.32 2211 LYS B CA 1
ATOM 5013 C C . LYS B 1 323 ? 67.763 86.588 105.955 1.00 65.91 2211 LYS B C 1
ATOM 5014 O O . LYS B 1 323 ? 67.709 85.373 105.745 1.00 66.18 2211 LYS B O 1
ATOM 5020 N N . THR B 1 324 ? 68.882 87.222 106.291 1.00 65.22 2212 THR B N 1
ATOM 5021 C CA . THR B 1 324 ? 70.093 86.544 106.730 1.00 63.40 2212 THR B CA 1
ATOM 5022 C C . THR B 1 324 ? 70.517 87.148 108.060 1.00 63.29 2212 THR B C 1
ATOM 5023 O O . THR B 1 324 ? 70.484 88.370 108.230 1.00 58.61 2212 THR B O 1
ATOM 5027 N N . TYR B 1 325 ? 70.903 86.302 109.011 1.00 67.97 2213 TYR B N 1
ATOM 5028 C CA . TYR B 1 325 ? 71.547 86.813 110.213 1.00 68.66 2213 TYR B CA 1
ATOM 5029 C C . TYR B 1 325 ? 73.025 87.062 109.937 1.00 68.52 2213 TYR B C 1
ATOM 5030 O O . TYR B 1 325 ? 73.722 86.195 109.405 1.00 59.44 2213 TYR B O 1
ATOM 5039 N N . ASP B 1 326 ? 73.512 88.233 110.339 1.00 77.66 2214 ASP B N 1
ATOM 5040 C CA . ASP B 1 326 ? 74.853 88.694 110.007 1.00 86.29 2214 ASP B CA 1
ATOM 5041 C C . ASP B 1 326 ? 75.691 88.832 111.278 1.00 88.43 2214 ASP B C 1
ATOM 5042 O O . ASP B 1 326 ? 75.158 89.157 112.344 1.00 90.68 2214 ASP B O 1
ATOM 5047 N N . SER B 1 327 ? 77.004 88.578 111.159 1.00 88.47 2215 SER B N 1
ATOM 5048 C CA . SER B 1 327 ? 77.901 88.318 112.291 1.00 90.28 2215 SER B CA 1
ATOM 5049 C C . SER B 1 327 ? 78.880 89.451 112.569 1.00 91.88 2215 SER B C 1
ATOM 5050 O O . SER B 1 327 ? 79.040 89.857 113.728 1.00 94.80 2215 SER B O 1
ATOM 5053 N N . VAL B 1 328 ? 79.579 89.951 111.549 1.00 92.46 2216 VAL B N 1
ATOM 5054 C CA . VAL B 1 328 ? 79.803 91.391 111.504 1.00 93.57 2216 VAL B CA 1
ATOM 5055 C C . VAL B 1 328 ? 78.412 92.008 111.535 1.00 92.74 2216 VAL B C 1
ATOM 5056 O O . VAL B 1 328 ? 77.535 91.585 110.775 1.00 92.71 2216 VAL B O 1
ATOM 5060 N N . THR B 1 329 ? 78.181 92.964 112.445 1.00 90.57 2217 THR B N 1
ATOM 5061 C CA . THR B 1 329 ? 76.839 93.279 112.956 1.00 88.21 2217 THR B CA 1
ATOM 5062 C C . THR B 1 329 ? 76.304 92.090 113.743 1.00 88.63 2217 THR B C 1
ATOM 5063 O O . THR B 1 329 ? 76.768 90.966 113.566 1.00 90.42 2217 THR B O 1
ATOM 5067 N N . ASP B 1 330 ? 75.322 92.292 114.609 1.00 86.66 2218 ASP B N 1
ATOM 5068 C CA . ASP B 1 330 ? 74.652 91.099 115.115 1.00 84.10 2218 ASP B CA 1
ATOM 5069 C C . ASP B 1 330 ? 73.148 91.224 114.920 1.00 79.88 2218 ASP B C 1
ATOM 5070 O O . ASP B 1 330 ? 72.372 91.182 115.879 1.00 78.97 2218 ASP B O 1
ATOM 5075 N N . LYS B 1 331 ? 72.746 91.332 113.652 1.00 78.16 2219 LYS B N 1
ATOM 5076 C CA . LYS B 1 331 ? 71.400 91.713 113.255 1.00 76.00 2219 LYS B CA 1
ATOM 5077 C C . LYS B 1 331 ? 70.939 90.867 112.068 1.00 74.91 2219 LYS B C 1
ATOM 5078 O O . LYS B 1 331 ? 71.723 90.150 111.437 1.00 73.81 2219 LYS B O 1
ATOM 5084 N N . PHE B 1 332 ? 69.644 90.986 111.751 1.00 77.10 2220 PHE B N 1
ATOM 5085 C CA . PHE B 1 332 ? 68.991 90.231 110.678 1.00 76.84 2220 PHE B CA 1
ATOM 5086 C C . PHE B 1 332 ? 68.863 91.121 109.441 1.00 77.38 2220 PHE B C 1
ATOM 5087 O O . PHE B 1 332 ? 67.925 91.914 109.332 1.00 78.63 2220 PHE B O 1
ATOM 5095 N N . MET B 1 333 ? 69.783 90.958 108.488 1.00 74.14 2221 MET B N 1
ATOM 5096 C CA . MET B 1 333 ? 69.821 91.787 107.291 1.00 69.29 2221 MET B CA 1
ATOM 5097 C C . MET B 1 333 ? 69.117 91.100 106.114 1.00 63.78 2221 MET B C 1
ATOM 5098 O O . MET B 1 333 ? 68.723 89.927 106.175 1.00 59.79 2221 MET B O 1
ATOM 5103 N N . ASP B 1 334 ? 68.974 91.835 105.012 1.00 59.73 2222 ASP B N 1
ATOM 5104 C CA . ASP B 1 334 ? 68.270 91.340 103.834 1.00 56.54 2222 ASP B CA 1
ATOM 5105 C C . ASP B 1 334 ? 69.243 90.757 102.824 1.00 55.58 2222 ASP B C 1
ATOM 5106 O O . ASP B 1 334 ? 70.329 91.298 102.597 1.00 58.91 2222 ASP B O 1
ATOM 5111 N N . PHE B 1 335 ? 68.842 89.635 102.236 1.00 55.10 2223 PHE B N 1
ATOM 5112 C CA . PHE B 1 335 ? 69.560 88.994 101.150 1.00 53.77 2223 PHE B CA 1
ATOM 5113 C C . PHE B 1 335 ? 68.632 88.979 99.947 1.00 53.34 2223 PHE B C 1
ATOM 5114 O O . PHE B 1 335 ? 67.484 88.532 100.051 1.00 54.95 2223 PHE B O 1
ATOM 5122 N N . SER B 1 336 ? 69.118 89.487 98.820 1.00 52.06 2224 SER B N 1
ATOM 5123 C CA . SER B 1 336 ? 68.313 89.632 97.616 1.00 51.54 2224 SER B CA 1
ATOM 5124 C C . SER B 1 336 ? 68.881 88.742 96.528 1.00 48.39 2224 SER B C 1
ATOM 5125 O O . SER B 1 336 ? 70.101 88.669 96.349 1.00 50.50 2224 SER B O 1
ATOM 5128 N N . PHE B 1 337 ? 68.001 88.070 95.802 1.00 43.31 2225 PHE B N 1
ATOM 5129 C CA . PHE B 1 337 ? 68.470 87.169 94.773 1.00 42.50 2225 PHE B CA 1
ATOM 5130 C C . PHE B 1 337 ? 67.421 87.103 93.671 1.00 42.84 2225 PHE B C 1
ATOM 5131 O O . PHE B 1 337 ? 66.245 87.405 93.890 1.00 43.40 2225 PHE B O 1
ATOM 5139 N N . GLU B 1 338 ? 67.869 86.709 92.479 1.00 40.73 2226 GLU B N 1
ATOM 5140 C CA . GLU B 1 338 ? 66.992 86.551 91.324 1.00 44.75 2226 GLU B CA 1
ATOM 5141 C C . GLU B 1 338 ? 66.471 85.124 91.258 1.00 45.00 2226 GLU B C 1
ATOM 5142 O O . GLU B 1 338 ? 67.238 84.167 91.433 1.00 42.58 2226 GLU B O 1
ATOM 5148 N N . LYS B 1 339 ? 65.168 84.986 91.015 1.00 45.44 2227 LYS B N 1
ATOM 5149 C CA . LYS B 1 339 ? 64.556 83.667 90.897 1.00 43.47 2227 LYS B CA 1
ATOM 5150 C C . LYS B 1 339 ? 65.082 82.965 89.656 1.00 42.50 2227 LYS B C 1
ATOM 5151 O O . LYS B 1 339 ? 65.144 83.557 88.576 1.00 44.21 2227 LYS B O 1
ATOM 5157 N N . THR B 1 340 ? 65.442 81.696 89.804 1.00 37.50 2228 THR B N 1
ATOM 5158 C CA . THR B 1 340 ? 65.993 80.914 88.711 1.00 37.55 2228 THR B CA 1
ATOM 5159 C C . THR B 1 340 ? 64.918 80.154 87.953 1.00 37.74 2228 THR B C 1
ATOM 5160 O O . THR B 1 340 ? 65.218 79.564 86.908 1.00 41.95 2228 THR B O 1
ATOM 5164 N N . HIS B 1 341 ? 63.692 80.135 88.473 1.00 35.23 2229 HIS B N 1
ATOM 5165 C CA . HIS B 1 341 ? 62.541 79.566 87.772 1.00 35.93 2229 HIS B CA 1
ATOM 5166 C C . HIS B 1 341 ? 61.788 80.688 87.072 1.00 35.28 2229 HIS B C 1
ATOM 5167 O O . HIS B 1 341 ? 61.557 81.749 87.664 1.00 37.64 2229 HIS B O 1
ATOM 5174 N N . SER B 1 342 ? 61.419 80.453 85.818 1.00 36.11 2230 SER B N 1
ATOM 5175 C CA . SER B 1 342 ? 60.709 81.450 85.031 1.00 37.97 2230 SER B CA 1
ATOM 5176 C C . SER B 1 342 ? 60.176 80.804 83.756 1.00 36.40 2230 SER B C 1
ATOM 5177 O O . SER B 1 342 ? 60.555 79.687 83.380 1.00 35.49 2230 SER B O 1
ATOM 5180 N N . ALA B 1 343 ? 59.265 81.520 83.100 1.00 37.80 2231 ALA B N 1
ATOM 5181 C CA . ALA B 1 343 ? 58.643 80.989 81.898 1.00 37.22 2231 ALA B CA 1
ATOM 5182 C C . ALA B 1 343 ? 59.697 80.660 80.844 1.00 33.28 2231 ALA B C 1
ATOM 5183 O O . ALA B 1 343 ? 60.635 81.420 80.606 1.00 34.97 2231 ALA B O 1
ATOM 5185 N N . TYR B 1 344 ? 59.542 79.518 80.214 1.00 31.02 2232 TYR B N 1
ATOM 5186 C CA . TYR B 1 344 ? 60.357 79.125 79.077 1.00 32.55 2232 TYR B CA 1
ATOM 5187 C C . TYR B 1 344 ? 59.559 79.085 77.790 1.00 29.70 2232 TYR B C 1
ATOM 5188 O O . TYR B 1 344 ? 60.070 79.445 76.721 1.00 29.88 2232 TYR B O 1
ATOM 5197 N N . MET B 1 345 ? 58.334 78.582 77.859 1.00 29.79 2233 MET B N 1
ATOM 5198 C CA . MET B 1 345 ? 57.464 78.565 76.693 1.00 31.98 2233 MET B CA 1
ATOM 5199 C C . MET B 1 345 ? 56.079 78.993 77.120 1.00 30.61 2233 MET B C 1
ATOM 5200 O O . MET B 1 345 ? 55.623 78.625 78.203 1.00 32.97 2233 MET B O 1
ATOM 5205 N N . LEU B 1 346 ? 55.413 79.773 76.266 1.00 31.57 2234 LEU B N 1
ATOM 5206 C CA . LEU B 1 346 ? 54.080 80.273 76.554 1.00 30.55 2234 LEU B CA 1
ATOM 5207 C C . LEU B 1 346 ? 53.141 79.749 75.480 1.00 33.22 2234 LEU B C 1
ATOM 5208 O O . LEU B 1 346 ? 53.477 79.793 74.293 1.00 31.94 2234 LEU B O 1
ATOM 5213 N N . PHE B 1 347 ? 51.973 79.267 75.894 1.00 33.40 2235 PHE B N 1
ATOM 5214 C CA . PHE B 1 347 ? 50.948 78.787 74.969 1.00 30.82 2235 PHE B CA 1
ATOM 5215 C C . PHE B 1 347 ? 49.680 79.601 75.164 1.00 32.98 2235 PHE B C 1
ATOM 5216 O O . PHE B 1 347 ? 49.174 79.703 76.283 1.00 36.78 2235 PHE B O 1
ATOM 5224 N N . TYR B 1 348 ? 49.161 80.154 74.062 1.00 33.05 2236 TYR B N 1
ATOM 5225 C CA . TYR B 1 348 ? 47.977 81.008 74.039 1.00 33.63 2236 TYR B CA 1
ATOM 5226 C C . TYR B 1 348 ? 46.974 80.427 73.046 1.00 35.50 2236 TYR B C 1
ATOM 5227 O O . TYR B 1 348 ? 47.373 79.982 71.973 1.00 33.08 2236 TYR B O 1
ATOM 5236 N N . LYS B 1 349 ? 45.679 80.491 73.367 1.00 36.63 2237 LYS B N 1
ATOM 5237 C CA . LYS B 1 349 ? 44.625 79.933 72.513 1.00 35.77 2237 LYS B CA 1
ATOM 5238 C C . LYS B 1 349 ? 43.762 81.058 71.953 1.00 32.39 2237 LYS B C 1
ATOM 5239 O O . LYS B 1 349 ? 43.319 81.938 72.702 1.00 35.40 2237 LYS B O 1
ATOM 5245 N N . ARG B 1 350 ? 43.518 81.010 70.642 1.00 33.79 2238 ARG B N 1
ATOM 5246 C CA . ARG B 1 350 ? 42.761 82.054 69.960 1.00 36.89 2238 ARG B CA 1
ATOM 5247 C C . ARG B 1 350 ? 41.332 82.110 70.486 1.00 38.12 2238 ARG B C 1
ATOM 5248 O O . ARG B 1 350 ? 40.664 81.079 70.623 1.00 36.31 2238 ARG B O 1
ATOM 5256 N N . MET B 1 351 ? 40.857 83.315 70.789 1.00 42.67 2239 MET B N 1
ATOM 5257 C CA . MET B 1 351 ? 39.467 83.512 71.278 1.00 52.21 2239 MET B CA 1
ATOM 5258 C C . MET B 1 351 ? 38.526 83.311 70.089 1.00 54.31 2239 MET B C 1
ATOM 5259 O O . MET B 1 351 ? 38.738 83.958 69.106 1.00 57.00 2239 MET B O 1
ATOM 5264 N N . GLU B 1 352 ? 37.500 82.470 70.198 1.00 56.53 2240 GLU B N 1
ATOM 5265 C CA . GLU B 1 352 ? 36.680 82.258 68.976 1.00 63.85 2240 GLU B CA 1
ATOM 5266 C C . GLU B 1 352 ? 35.209 82.684 69.106 1.00 68.70 2240 GLU B C 1
ATOM 5267 O O . GLU B 1 352 ? 34.972 83.663 69.785 1.00 70.81 2240 GLU B O 1
ATOM 5273 N N . PRO B 1 353 ? 34.221 81.922 68.588 1.00 70.54 2241 PRO B N 1
ATOM 5274 C CA . PRO B 1 353 ? 32.821 82.314 68.390 1.00 73.75 2241 PRO B CA 1
ATOM 5275 C C . PRO B 1 353 ? 32.483 83.809 68.449 1.00 73.66 2241 PRO B C 1
ATOM 5276 O O . PRO B 1 353 ? 33.025 84.494 67.612 1.00 73.60 2241 PRO B O 1
ATOM 5280 N N . ARG B 1 359 ? 37.975 72.765 74.484 1.00 84.91 2247 ARG B N 1
ATOM 5281 C CA . ARG B 1 359 ? 36.979 73.102 73.475 1.00 82.73 2247 ARG B CA 1
ATOM 5282 C C . ARG B 1 359 ? 36.329 71.851 72.896 1.00 81.15 2247 ARG B C 1
ATOM 5283 O O . ARG B 1 359 ? 35.126 71.833 72.660 1.00 86.28 2247 ARG B O 1
ATOM 5291 N N . GLU B 1 360 ? 37.113 70.807 72.653 1.00 75.57 2248 GLU B N 1
ATOM 5292 C CA . GLU B 1 360 ? 36.555 69.562 72.147 1.00 72.09 2248 GLU B CA 1
ATOM 5293 C C . GLU B 1 360 ? 36.079 68.700 73.307 1.00 70.71 2248 GLU B C 1
ATOM 5294 O O . GLU B 1 360 ? 36.720 68.644 74.361 1.00 70.88 2248 GLU B O 1
ATOM 5300 N N . TYR B 1 361 ? 34.940 68.040 73.111 1.00 67.28 2249 TYR B N 1
ATOM 5301 C CA . TYR B 1 361 ? 34.266 67.317 74.180 1.00 61.15 2249 TYR B CA 1
ATOM 5302 C C . TYR B 1 361 ? 34.329 65.808 74.028 1.00 58.96 2249 TYR B C 1
ATOM 5303 O O . TYR B 1 361 ? 34.518 65.106 75.025 1.00 63.20 2249 TYR B O 1
ATOM 5312 N N . LYS B 1 362 ? 34.185 65.283 72.811 1.00 54.70 2250 LYS B N 1
ATOM 5313 C CA . LYS B 1 362 ? 34.182 63.844 72.569 1.00 51.25 2250 LYS B CA 1
ATOM 5314 C C . LYS B 1 362 ? 35.442 63.458 71.810 1.00 49.64 2250 LYS B C 1
ATOM 5315 O O . LYS B 1 362 ? 35.660 63.915 70.682 1.00 53.16 2250 LYS B O 1
ATOM 5321 N N . PHE B 1 363 ? 36.270 62.626 72.428 1.00 48.55 2251 PHE B N 1
ATOM 5322 C CA . PHE B 1 363 ? 37.470 62.123 71.785 1.00 46.26 2251 PHE B CA 1
ATOM 5323 C C . PHE B 1 363 ? 37.205 60.723 71.253 1.00 51.65 2251 PHE B C 1
ATOM 5324 O O . PHE B 1 363 ? 36.574 59.900 71.924 1.00 54.91 2251 PHE B O 1
ATOM 5332 N N . ASP B 1 364 ? 37.680 60.470 70.037 1.00 51.24 2252 ASP B N 1
ATOM 5333 C CA . ASP B 1 364 ? 37.409 59.219 69.334 1.00 50.43 2252 ASP B CA 1
ATOM 5334 C C . ASP B 1 364 ? 38.639 58.314 69.388 1.00 46.64 2252 ASP B C 1
ATOM 5335 O O . ASP B 1 364 ? 39.346 58.114 68.404 1.00 46.80 2252 ASP B O 1
ATOM 5340 N N . VAL B 1 365 ? 38.893 57.774 70.580 1.00 50.57 2253 VAL B N 1
ATOM 5341 C CA . VAL B 1 365 ? 39.906 56.733 70.718 1.00 47.64 2253 VAL B CA 1
ATOM 5342 C C . VAL B 1 365 ? 39.387 55.471 70.049 1.00 46.00 2253 VAL B C 1
ATOM 5343 O O . VAL B 1 365 ? 38.235 55.076 70.264 1.00 51.28 2253 VAL B O 1
ATOM 5347 N N . SER B 1 366 ? 40.216 54.847 69.220 1.00 45.22 2254 SER B N 1
ATOM 5348 C CA . SER B 1 366 ? 39.786 53.612 68.574 1.00 47.70 2254 SER B CA 1
ATOM 5349 C C . SER B 1 366 ? 39.391 52.577 69.626 1.00 49.38 2254 SER B C 1
ATOM 5350 O O . SER B 1 366 ? 39.955 52.524 70.723 1.00 52.51 2254 SER B O 1
ATOM 5353 N N . SER B 1 367 ? 38.395 51.754 69.293 1.00 48.04 2255 SER B N 1
ATOM 5354 C CA . SER B 1 367 ? 37.932 50.763 70.259 1.00 45.63 2255 SER B CA 1
ATOM 5355 C C . SER B 1 367 ? 39.044 49.801 70.652 1.00 43.90 2255 SER B C 1
ATOM 5356 O O . SER B 1 367 ? 39.034 49.264 71.763 1.00 42.55 2255 SER B O 1
ATOM 5359 N N . GLU B 1 368 ? 40.012 49.579 69.765 1.00 44.02 2256 GLU B N 1
ATOM 5360 C CA . GLU B 1 368 ? 41.103 48.669 70.082 1.00 46.68 2256 GLU B CA 1
ATOM 5361 C C . GLU B 1 368 ? 42.025 49.261 71.142 1.00 41.86 2256 GLU B C 1
ATOM 5362 O O . GLU B 1 368 ? 42.524 48.541 72.022 1.00 39.31 2256 GLU B O 1
ATOM 5368 N N . LEU B 1 369 ? 42.244 50.581 71.099 1.00 43.03 2257 LEU B N 1
ATOM 5369 C CA . LEU B 1 369 ? 43.038 51.203 72.154 1.00 39.96 2257 LEU B CA 1
ATOM 5370 C C . LEU B 1 369 ? 42.262 51.252 73.466 1.00 37.03 2257 LEU B C 1
ATOM 5371 O O . LEU B 1 369 ? 42.834 51.013 74.536 1.00 46.14 2257 LEU B O 1
ATOM 5376 N N . LEU B 1 370 ? 40.952 51.520 73.405 1.00 37.53 2258 LEU B N 1
ATOM 5377 C CA . LEU B 1 370 ? 40.164 51.518 74.635 1.00 43.07 2258 LEU B CA 1
ATOM 5378 C C . LEU B 1 370 ? 40.164 50.137 75.303 1.00 49.43 2258 LEU B C 1
ATOM 5379 O O . LEU B 1 370 ? 40.310 50.032 76.524 1.00 50.37 2258 LEU B O 1
ATOM 5384 N N . GLU B 1 371 ? 40.047 49.057 74.528 1.00 51.29 2259 GLU B N 1
ATOM 5385 C CA . GLU B 1 371 ? 40.149 47.747 75.174 1.00 56.13 2259 GLU B CA 1
ATOM 5386 C C . GLU B 1 371 ? 41.585 47.445 75.615 1.00 54.91 2259 GLU B C 1
ATOM 5387 O O . GLU B 1 371 ? 41.797 46.657 76.548 1.00 53.07 2259 GLU B O 1
ATOM 5393 N N . TRP B 1 372 ? 42.580 48.080 74.988 1.00 51.87 2260 TRP B N 1
ATOM 5394 C CA . TRP B 1 372 ? 43.962 47.890 75.424 1.00 51.20 2260 TRP B CA 1
ATOM 5395 C C . TRP B 1 372 ? 44.206 48.526 76.788 1.00 51.17 2260 TRP B C 1
ATOM 5396 O O . TRP B 1 372 ? 44.931 47.967 77.620 1.00 53.53 2260 TRP B O 1
ATOM 5407 N N . ILE B 1 373 ? 43.606 49.694 77.034 1.00 53.10 2261 ILE B N 1
ATOM 5408 C CA . ILE B 1 373 ? 43.801 50.361 78.317 1.00 51.60 2261 ILE B CA 1
ATOM 5409 C C . ILE B 1 373 ? 42.920 49.742 79.396 1.00 57.63 2261 ILE B C 1
ATOM 5410 O O . ILE B 1 373 ? 43.311 49.705 80.569 1.00 58.50 2261 ILE B O 1
ATOM 5415 N N . TRP B 1 374 ? 41.745 49.218 79.037 1.00 59.54 2262 TRP B N 1
ATOM 5416 C CA . TRP B 1 374 ? 40.878 48.646 80.062 1.00 57.54 2262 TRP B CA 1
ATOM 5417 C C . TRP B 1 374 ? 41.413 47.305 80.551 1.00 62.61 2262 TRP B C 1
ATOM 5418 O O . TRP B 1 374 ? 41.354 47.009 81.751 1.00 62.81 2262 TRP B O 1
ATOM 5429 N N . HIS B 1 375 ? 41.966 46.493 79.651 1.00 62.06 2263 HIS B N 1
ATOM 5430 C CA . HIS B 1 375 ? 42.658 45.284 80.079 1.00 63.20 2263 HIS B CA 1
ATOM 5431 C C . HIS B 1 375 ? 44.012 45.586 80.692 1.00 60.92 2263 HIS B C 1
ATOM 5432 O O . HIS B 1 375 ? 44.707 44.660 81.122 1.00 59.17 2263 HIS B O 1
ATOM 5439 N N . ASP B 1 376 ? 44.405 46.857 80.718 1.00 59.16 2264 ASP B N 1
ATOM 5440 C CA . ASP B 1 376 ? 45.545 47.309 81.496 1.00 57.27 2264 ASP B CA 1
ATOM 5441 C C . ASP B 1 376 ? 45.142 47.850 82.860 1.00 60.68 2264 ASP B C 1
ATOM 5442 O O . ASP B 1 376 ? 45.913 47.718 83.817 1.00 62.86 2264 ASP B O 1
ATOM 5447 N N . ASN B 1 377 ? 43.954 48.454 82.969 1.00 58.18 2265 ASN B N 1
ATOM 5448 C CA . ASN B 1 377 ? 43.505 48.966 84.260 1.00 57.36 2265 ASN B CA 1
ATOM 5449 C C . ASN B 1 377 ? 43.288 47.830 85.259 1.00 65.74 2265 ASN B C 1
ATOM 5450 O O . ASN B 1 377 ? 43.622 47.966 86.442 1.00 66.40 2265 ASN B O 1
ATOM 5455 N N . MET B 1 378 ? 42.745 46.702 84.808 1.00 72.79 2266 MET B N 1
ATOM 5456 C CA . MET B 1 378 ? 42.602 45.540 85.683 1.00 73.55 2266 MET B CA 1
ATOM 5457 C C . MET B 1 378 ? 43.615 44.454 85.328 1.00 73.62 2266 MET B C 1
ATOM 5458 O O . MET B 1 378 ? 44.823 44.633 85.503 1.00 76.24 2266 MET B O 1
#

CATH classification: 3.90.70.10

B-factor: mean 50.29, std 13.29, range [24.41, 106.32]

Radius of gyration: 31.04 Å; Cα contacts (8 Å, |Δi|>4): 1357; chains: 2; bounding box: 96×70×93 Å

Foldseek 3Di:
D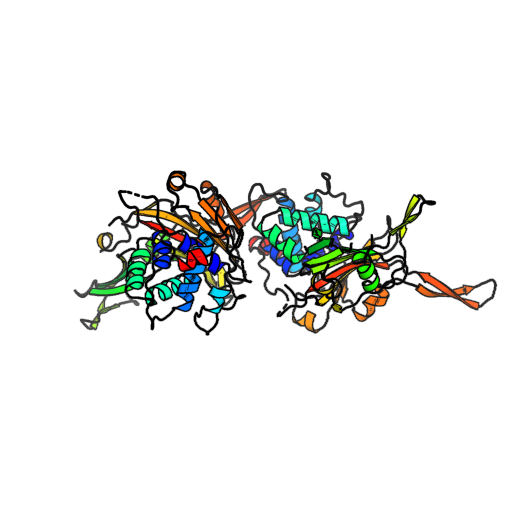FAFAAQLAQCLLVRQLLVQQLLPQLSLQCLQPPDADPPFDLVQLSVLSLLLSLCRVDPPDLYDYSVSNQQSDQQPPRGRDSHAHDDNVSVNVRVLVSQLRRDVVSVVSSCQAQKFKKKKKKQFPPDHDIDIDIDMDRAAEFEFVPAAERVSRLCVQFPWDWQDDVRFDQDPVVRDTTIIIIGMATATAHQKYKYFHDAWDQPVVVRDIWGHQAFYYYDQKDACVCRHCVNPCLGRIWGWFKFWKWFDTPHPIGIWMKGWNPQDPVVVVVRWIWIHGGSDIGTDDCVCLRVQAGWHKDWDPPVPTDIDIGRMHTRMIIIGRDDPDDNDDRDRDPVSVVVD/DQWFFEAQPAACLLVRALLVQLLLPVLSLQCLQPPDADPPFPLPQLSVLSLLQSLCGNDAPDLYDYSPSNQQSDDDPNHGRPSNFHDDSVVVSVVVLVSQLRRDVVSVVSSCQAQKFWKDWLPDIDIDRAAEFEDVPAQERVRRLCVQQPDDPCTGIATAAGHQKYKYFHDFWDADVVVGGIWGDQAFYYYDQKDARQCRHCVNVVSCPHRIWGWFKFWKWFDTDRPIHTKMWGWNPAPVVSVVVRWIWIHRGSDIGTDDCVCQRVQAGKHKDKDWDQDDVDGDIDIDMDIGRMHTRMTIIGGDDVDDHDRCRDVVSVVVSVVVND

Sequence (666 aa):
RFVGLTNLGATCYLASTIQQLYMIPEARQAVFTAKYSEDMKHKTTLLELQKMFTYLMESECKAYNPRPFCKTYTMDKQPLNTGEQKDMTEFFTDLITKIEEMSPELKNTVKSLFGGVITNNVVSLDCEHVSQTAEEFYTVRCQVADMKNIYESLDEVTIKDTLEGDNMYTCSHCGKKVRAEKRACFKKLPRILSFNTMRYTFNMVTMMKEKVNTHFSFPLRLDMTPYTEDFLMESYEYDLIGVTVHTGTADGGHYYSFIRDIVNPHAYKNNKWYLFNDAEVKPFDSAQLASECFGGEMTTKTFMDFSFEKTHSAYMLFYKRMEPEREYKFDVSSELLEWICRFVGLTNLGATCYLASTIQQLYMIPEARQAVFTAKYSEDMKHKTTLLELQKMFTYLMESECKAYNPRPFCKTYTMDKQPLNTGEQKDMTEFFTDLITKIEEMSPELKNTVKSLFGGVITNNQTAEEFYTVRCQVADMKNIYESLDEVTIKDTLKRACFKKLPRILSFNTMRYTFNMVTMMKEKVNTHFSFPLRLDMTPYTEDFLMGSESYEYDLIGVTVHTGTADGGHYYSFIRDIVNPHAYKNNKWYLFNDAEVKPFDSAQLASECFGGEMTTKTYDSVTDKFMDFSFEKTHSAYMLFYKRMEPREYKFDVSSELLEWIWHDNM

Secondary structure (DSSP, 8-state):
---EE---SS-HHHHHHHHHHHT-HHHHHHHHTPPP-TT-TTHHHHHHHHHHHHHHHH-SSSEE--HHHHHH--SSSSS--TTS---HHHHHHHHHHHHHHH-HHHHHHHHHHT-EEEEEEEEESSSS-EEEEEEEESSEEEE-TT-SBHHHHHHHHT--EEE-GGG-EE-TTT--EE-EEEEEEEEE--SEEEEEEE-EEEETTTTEEEE--S--B--SEEE-GGGBHHHH----EEEEEEEEEEES-TTT-EEEEEEE--SSHHHHTTT-EEEEETTEEEEE-GGGHHHHHS--EEEEE---EEEEE-SEEEEEEEEEE------------HHHHHH-/--S-EE---SS-HHHHHHHHHHHT-HHHHHHHHT----TT-TTHHHHHHHHHHHHHHHH--SSEE--HHHHHT-EETTEE--TTS---HHHHHHHHHHHHHHH-HHHHHHHHHHH-EEEEE--EEEEESSEEEE-TT-SBHHHHHHHHT-------EEEEE--SEEEEEEE-EEEETTTTEEEE-----B--SEEE-GGGBHHHHT-----EEEEEEEEEEES-TTT-EEEEEEE--SSHHHHHTT-EEEEETTEEEEE-GGGHHHHHS--EEEEEEE-SSSSSEEEEEEE-S-EEEEEEEEE-----------HHHHHHHHHHH-

Solvent-accessible surface area: 32926 Å² total; per-residue (Å²): 207,40,12,0,1,46,48,40,58,16,4,6,0,1,9,4,2,0,4,2,2,10,0,0,1,36,10,10,49,21,6,8,72,14,130,85,58,141,132,19,133,37,81,75,6,1,69,23,0,8,49,0,0,0,37,8,52,84,18,181,78,118,24,14,68,1,137,52,0,8,162,41,2,70,33,142,163,142,74,14,88,70,52,81,42,43,53,2,18,103,0,0,48,31,0,1,40,15,9,26,65,5,14,102,89,7,97,107,52,6,54,60,9,3,3,4,20,20,0,55,12,14,48,12,86,56,28,146,51,96,43,103,83,70,86,106,21,20,26,5,157,0,64,0,16,140,31,145,38,0,75,62,0,0,72,79,41,11,100,89,67,55,24,100,57,153,107,83,65,68,6,107,134,63,59,111,118,0,112,0,38,96,46,19,1,3,103,91,12,0,28,0,0,0,0,14,2,38,6,30,61,160,51,152,133,69,150,108,94,102,27,29,27,59,98,0,32,12,37,106,150,0,56,0,48,53,10,3,50,104,125,36,98,163,40,80,60,0,36,3,3,0,1,3,0,5,26,12,45,38,108,36,0,96,10,18,1,4,1,34,6,15,21,73,33,157,19,87,174,99,64,109,3,19,38,7,35,30,25,79,28,99,72,31,91,22,82,84,9,46,48,34,0,30,4,5,118,23,58,2,98,40,170,144,82,25,47,20,55,24,53,11,0,1,10,0,0,1,0,37,20,44,67,145,160,192,123,53,151,29,70,16,46,81,125,11,86,151,101,67,118,187,39,14,0,1,37,60,22,54,24,2,4,0,1,8,3,0,0,3,3,2,14,2,0,0,21,9,9,22,17,6,10,56,11,42,13,45,113,144,20,106,47,39,39,3,1,0,4,0,9,19,0,0,0,20,8,52,44,13,139,74,120,20,18,66,0,112,61,0,2,156,18,1,76,16,118,203,122,105,12,94,28,48,116,51,47,48,0,17,110,0,1,48,34,0,1,41,16,9,25,75,5,13,85,67,9,102,81,46,5,56,48,2,2,5,3,35,19,9,57,72,184,89,80,85,113,21,26,27,6,141,0,72,0,27,145,28,145,38,0,80,53,0,0,76,82,44,4,94,141,74,114,184,135,42,21,1,3,113,78,5,0,63,0,0,0,0,13,3,40,12,34,66,99,42,136,142,76,124,126,102,97,26,32,25,62,101,2,30,12,29,99,152,1,61,0,47,51,11,3,45,110,114,39,156,36,93,147,38,66,73,0,30,4,2,0,0,2,0,5,29,25,90,21,151,53,3,106,7,34,1,5,1,30,10,7,28,73,77,112,9,84,160,75,66,94,7,24,48,6,59,33,24,94,10,101,99,21,94,19,89,90,8,46,58,46,1,28,2,3,125,95,81,62,119,65,117,47,94,130,46,108,125,128,91,103,116,61,76,67,27,62,46,1,4,12,0,0,0,0,29,9,63,67,156,128,48,151,122,20,20,14,29,81,27,2,57,101,65,0,113,141,73,39,188

InterPro domains:
  IPR001394 Peptidase C19, ubiquitin carboxyl-terminal hydrolase [PF00443] (1894-2236)
  IPR016024 Armadillo-type fold [SSF48371] (2550-3321)
  IPR018200 Ubiquitin specific protease, conserved site [PS00972] (1895-1910)
  IPR018200 Ubiquitin specific protease, conserved site [PS00973] (2148-2165)
  IPR021905 Ubiquitin C-terminal hydrolase-like, DUF3517 [PF12030] (2359-2464)
  IPR028889 Ubiquitin specific protease UPS, catalytic domain [PS50235] (1894-2239)
  IPR038765 Papain-like cysteine peptidase superfamily [SSF54001] (1890-2268)
  IPR050164 Ubiquitin carboxyl-terminal hydrolases [PTHR24006] (1697-2241)
  IPR056850 UBP34/UBP24/USP9X/USP9Y-like, ARM repeat region [PF25010] (314-449)
  IPR056850 UBP34/UBP24/USP9X/USP9Y-like, ARM repeat region [PF25010] (853-1074)

Nearest PDB structures (foldseek):
  7w3r-assembly1_A  TM=1.003E+00  e=7.279E-80  Homo sapiens
  7w3u-assembly1_A  TM=9.822E-01  e=6.963E-69  Homo sapiens
  5wch-assembly1_D  TM=9.011E-01  e=4.541E-38  Homo sapiens
  5k1c-assembly1_A  TM=8.607E-01  e=7.488E-27  Homo sapiens
  5cvo-assembly2_E  TM=8.148E-01  e=7.987E-28  Homo sapiens

Organism: Homo sapiens (NCBI:txid9606)

GO terms:
  GO:0004843 cysteine-type deubiquitinase activity (F, IDA)
  GO:0090263 positive regulation of canonical Wnt signaling pathway (P, IDA)
  GO:0071108 protein K48-linked deubiquitination (P, IDA)
  GO:0004197 cysteine-type endopeptidase activity (F, IMP)
  GO:0005515 protein binding (F, IPI)
  GO:0004843 cysteine-type deubiquitinase activity (F, TAS)
  GO:0005829 cytosol (C, TAS)
  GO:0016055 Wnt signaling pathway (P, TAS)
  GO:0016579 protein deubiquitination (P, TAS)